Protein AF-0000000068095221 (afdb_homodimer)

Solvent-accessible surface area (backbone atoms only — not comparable to full-atom values): 28387 Å² total; per-residue (Å²): 130,80,81,60,52,72,66,49,48,50,52,53,52,51,55,49,46,54,56,37,58,71,46,54,45,82,41,64,38,90,81,76,69,40,84,38,57,33,41,47,62,68,57,45,51,50,51,51,53,52,50,51,50,49,34,32,58,28,54,30,75,84,24,63,68,32,45,56,62,68,56,53,76,89,40,68,88,48,44,69,33,51,30,41,51,45,49,46,45,9,36,51,50,14,50,56,68,30,39,85,73,44,37,27,25,45,58,49,34,36,45,45,40,48,51,49,48,50,51,43,42,52,52,26,38,41,56,26,51,53,36,46,44,57,35,68,92,72,40,87,48,67,77,76,83,49,46,58,45,51,47,36,50,50,52,22,58,45,50,45,79,39,92,58,73,32,70,43,66,87,56,76,63,54,91,76,47,66,72,82,79,27,40,29,30,60,92,76,17,32,31,38,43,75,42,49,54,46,93,91,37,29,48,68,56,46,51,53,54,48,51,52,49,51,60,64,43,66,74,34,89,62,35,67,30,41,36,39,38,33,45,23,75,80,51,56,47,83,54,52,67,59,54,38,49,52,55,41,62,67,36,85,80,64,36,52,46,68,45,75,26,45,101,128,76,76,74,42,76,61,53,56,50,53,52,53,52,54,50,48,53,56,37,58,69,47,55,44,83,42,66,38,89,82,76,68,39,81,38,55,32,39,47,53,28,56,45,37,13,50,52,44,32,50,51,50,49,37,29,74,52,55,32,77,84,26,65,67,34,48,56,61,67,56,53,76,91,40,69,88,48,45,69,33,50,32,40,64,70,48,45,46,54,50,52,50,50,51,55,67,35,44,73,67,33,45,51,42,54,42,38,49,46,44,47,47,49,51,50,48,52,52,44,41,51,52,28,39,40,58,26,51,53,37,46,44,58,34,67,92,73,40,88,48,67,79,77,84,49,44,59,45,49,48,36,52,50,52,21,58,45,49,44,81,40,92,57,73,34,70,43,66,85,57,74,62,56,91,77,47,67,72,80,77,28,40,29,29,60,92,76,15,32,31,39,42,76,43,47,55,46,94,91,36,28,48,66,56,47,50,54,53,49,51,52,51,50,61,63,43,65,75,35,92,63,38,67,31,39,36,39,37,34,44,23,75,83,49,57,46,83,54,54,66,61,54,39,51,54,56,44,64,67,37,85,81,65,39,55,46,69,47,77,27,46,102

Nearest PDB structures (foldseek):
  6ywy-assembly1_KK  TM=4.848E-01  e=7.942E-01  Neurospora crassa
  8cap-assembly2_B  TM=5.270E-01  e=2.098E+00  Cylindrospermum stagnale
  4s02-assembly1_A-2  TM=4.046E-01  e=1.489E+00  Pyrococcus abyssi GE5
  1sxj-assembly1_B  TM=5.729E-01  e=4.669E+00  Saccharomyces cerevisiae
  8cap-assembly2_B  TM=5.554E-01  e=8.442E-01  Cylindrospermum stagnale

Organism: Citrobacter rodentium (strain ICC168) (NCBI:txid637910)

InterPro domains:
  IPR040481 DpnII/MboI-like, REase domain [PF18742] (118-262)

Secondary structure (DSSP, 8-state):
-----HHHHHHHHHHHHHHHHTT-EEEE-TTT--EEEE--HHHHHHHHHHHHHHHHHHH-TTSHHHHHHH--GGGTTS-HHHHIIIIIHHHHHHHHHHHTTS-TTTTHHHHHHHHHHHHHHHHTHHHHHHHHHS-GGGPPPPP--SHHHHHHHHHHHHTTT-S-EEE------BTTB-----EEETTTTEEEEEEE-BTTB-HHHHHHHHHHHHHHHHT-TT-SEEEEEEE-TT---S-HHHHHHHHHHH-TT--EEEEEE--/-----HHHHHHHHHHHHHHHHTT-EEEE-TTT--EEEE--HHHHHHHHHHHHHHHHHHH-TTSHHHHHHH--GGGTTS-HHHHIIIIIHHHHHHHHHTTTTTHHHHHHHHHHHHHHHHHHHHHTHHHHHHHHHS-GGGPPPPP--SHHHHHHHHHHHHTTT-S-EEE------BTTB-----EEETTTTEEEEEEE-BTTB-HHHHHHHHHHHHHHHHT-TT-SEEEEEEE-TT---S-HHHHHHHHHHH-TT--EEEEEE--

Radius of gyration: 28.62 Å; Cα contacts (8 Å, |Δi|>4): 745; chains: 2; bounding box: 60×89×54 Å

pLDDT: mean 82.73, std 15.81, range [21.92, 97.5]

Sequence (526 aa):
MTKKTLAERFEVLEQEYNSVMSTKYMGTSAFSHRSQEYIDSAKGNNWIARAKKLLEDSYGKESDYYKDFNDTQRIAWSSNYQGLVRHYKPIFDAARDDLTYSGTASTIATKHAELDLIINILNKFPAFCRQLKQRYNDRTPLEINDEYDVQDLVHALLLLHFNDVRPEENSPSFAGSSSRQDFLLKKEKIVIEVKKTRRSLGANKIGEELLIDMARYRAHPDCETLVCFVYDPEGWVTNPKGVIDDLEGKDTEGKTRVVIAQFMTKKTLAERFEVLEQEYNSVMSTKYMGTSAFSHRSQEYIDSAKGNNWIARAKKLLEDSYGKESDYYKDFNDTQRIAWSSNYQGLVRHYKPIFDAARDDLTYSGTASTIATKHAELDLIINILNKFPAFCRQLKQRYNDRTPLEINDEYDVQDLVHALLLLHFNDVRPEENSPSFAGSSSRQDFLLKKEKIVIEVKKTRRSLGANKIGEELLIDMARYRAHPDCETLVCFVYDPEGWVTNPKGVIDDLEGKDTEGKTRVVIAQF

Foldseek 3Di:
DPPQPLLRLLVVLVVLVVVQVVQKDWDADPVPRDTDIATDPVSLVVSLVSLLVSCCLQANCPDPLNVQSPDCVVCPRPHSVCCCVPGNVVSSVVCSVCSVVTCNPCLVVVLVVVVVVLLVCLQCVVVVQVVQCDDPPRPHGDDDDFQVSVVVVSVVVVVVPAVDWDFDPQQDPDPNDRDDTWIARQVSLEIEATGEDDPVCALVNVLVVVLSVCVSCVPPPRHQAYEYHYEYQPCRHVCVVVSQCVNCVVVPSNRYGYYYHHD/DPPPDLQVLLVVLVVLLVVQVVQWDWDADPVPRDIDIATDPVSLVVSLVSLLVSCCVQANCPDPLNVQSPPCPVCPRPHSVCCCVPGNVVSSVVSNVCSVVSCVRVLVVVLVVVVVVLLVCLQCVVVVQVVQCDDPPRPHGDDDDFQVSVVVVSVVVVVVPAVDWDFDPQLDPDPNDRDDTWIARQVSLETEAEGEDDPVCALVNVLVVVLSVCVSCVPPPRHQAYEYHYEYQPCRHVCVVVSQCVNCVVVPSNRYGYYYHHD

Structure (mmCIF, N/CA/C/O backbone):
data_AF-0000000068095221-model_v1
#
loop_
_entity.id
_entity.type
_entity.pdbx_description
1 polymer 'Malate dehydrogenase'
#
loop_
_atom_site.group_PDB
_atom_site.id
_atom_site.type_symbol
_atom_site.label_atom_id
_atom_site.label_alt_id
_atom_site.label_comp_id
_atom_site.label_asym_id
_atom_site.label_entity_id
_atom_site.label_seq_id
_atom_site.pdbx_PDB_ins_code
_atom_site.Cartn_x
_atom_site.Cartn_y
_atom_site.Cartn_z
_atom_site.occupancy
_atom_site.B_iso_or_equiv
_atom_site.auth_seq_id
_atom_site.auth_comp_id
_atom_site.auth_asym_id
_atom_site.auth_atom_id
_atom_site.pdbx_PDB_model_num
ATOM 1 N N . MET A 1 1 ? 15.172 20.047 -12.789 1 23.34 1 MET A N 1
ATOM 2 C CA . MET A 1 1 ? 15.297 20.609 -11.445 1 23.34 1 MET A CA 1
ATOM 3 C C . MET A 1 1 ? 15.422 19.5 -10.406 1 23.34 1 MET A C 1
ATOM 5 O O . MET A 1 1 ? 14.664 18.531 -10.422 1 23.34 1 MET A O 1
ATOM 9 N N . THR A 1 2 ? 16.484 19.172 -9.859 1 27.73 2 THR A N 1
ATOM 10 C CA . THR A 1 2 ? 16.969 18.094 -8.992 1 27.73 2 THR A CA 1
ATOM 11 C C . THR A 1 2 ? 16.062 17.922 -7.781 1 27.73 2 THR A C 1
ATOM 13 O O . THR A 1 2 ? 15.797 18.891 -7.055 1 27.73 2 THR A O 1
ATOM 16 N N . LYS A 1 3 ? 15.141 17.031 -7.746 1 33.69 3 LYS A N 1
ATOM 17 C CA . LYS A 1 3 ? 13.953 17.031 -6.898 1 33.69 3 LYS A CA 1
ATOM 18 C C . LYS A 1 3 ? 14.328 17.203 -5.43 1 33.69 3 LYS A C 1
ATOM 20 O O . LYS A 1 3 ? 14.992 16.344 -4.848 1 33.69 3 LYS A O 1
ATOM 25 N N . LYS A 1 4 ? 14.625 18.281 -4.867 1 45.53 4 LYS A N 1
ATOM 26 C CA . LYS A 1 4 ? 14.836 18.609 -3.457 1 45.53 4 LYS A CA 1
ATOM 27 C C . LYS A 1 4 ? 13.812 17.906 -2.572 1 45.53 4 LYS A C 1
ATOM 29 O O . LYS A 1 4 ? 12.609 17.953 -2.85 1 45.53 4 LYS A O 1
ATOM 34 N N . THR A 1 5 ? 14.297 16.953 -1.632 1 62.59 5 THR A N 1
ATOM 35 C CA . THR A 1 5 ? 13.414 16.312 -0.67 1 62.59 5 THR A CA 1
ATOM 36 C C . THR A 1 5 ? 12.438 17.328 -0.068 1 62.59 5 THR A C 1
ATOM 38 O O . THR A 1 5 ? 12.688 18.531 -0.107 1 62.59 5 THR A O 1
ATOM 41 N N . LEU A 1 6 ? 11.156 16.953 -0.024 1 70.62 6 LEU A N 1
ATOM 42 C CA . LEU A 1 6 ? 10.172 17.797 0.637 1 70.62 6 LEU A CA 1
ATOM 43 C C . LEU A 1 6 ? 10.797 18.516 1.828 1 70.62 6 LEU A C 1
ATOM 45 O O . LEU A 1 6 ? 10.578 19.719 2.018 1 70.62 6 LEU A O 1
ATOM 49 N N . ALA A 1 7 ? 11.711 17.844 2.414 1 74.94 7 ALA A N 1
ATOM 50 C CA . ALA A 1 7 ? 12.367 18.438 3.584 1 74.94 7 ALA A CA 1
ATOM 51 C C . ALA A 1 7 ? 13.297 19.578 3.184 1 74.94 7 ALA A C 1
ATOM 53 O O . ALA A 1 7 ? 13.328 20.609 3.844 1 74.94 7 ALA A O 1
ATOM 54 N N . GLU A 1 8 ? 14.016 19.375 2.152 1 75.88 8 GLU A N 1
ATOM 55 C CA . GLU A 1 8 ? 14.93 20.406 1.66 1 75.88 8 GLU A CA 1
ATOM 56 C C . GLU A 1 8 ? 14.164 21.641 1.182 1 75.88 8 GLU A C 1
ATOM 58 O O . GLU A 1 8 ? 14.594 22.766 1.403 1 75.88 8 GLU A O 1
ATOM 63 N N . ARG A 1 9 ? 13.094 21.312 0.485 1 79.81 9 ARG A N 1
ATOM 64 C CA . ARG A 1 9 ? 12.281 22.406 -0.009 1 79.81 9 ARG A CA 1
ATOM 65 C C . ARG A 1 9 ? 11.719 23.234 1.145 1 79.81 9 ARG A C 1
ATOM 67 O O . ARG A 1 9 ? 11.656 24.469 1.061 1 79.81 9 ARG A O 1
ATOM 74 N N . PHE A 1 10 ? 11.352 22.641 2.23 1 87.94 10 PHE A N 1
ATOM 75 C CA . PHE A 1 10 ? 10.898 23.375 3.41 1 87.94 10 PHE A CA 1
ATOM 76 C C . PHE A 1 10 ? 12.016 24.234 3.98 1 87.94 10 PHE A C 1
ATOM 78 O O . PHE A 1 10 ? 11.789 25.375 4.402 1 87.94 10 PHE A O 1
ATOM 85 N N . GLU A 1 11 ? 13.219 23.719 3.977 1 84.75 11 GLU A N 1
ATOM 86 C CA . GLU A 1 11 ? 14.359 24.469 4.488 1 84.75 11 GLU A CA 1
ATOM 87 C C . GLU A 1 11 ? 14.648 25.703 3.621 1 84.75 11 GLU A C 1
ATOM 89 O O . GLU A 1 11 ? 14.93 26.781 4.141 1 84.75 11 GLU A O 1
ATOM 94 N N . VAL A 1 12 ? 14.633 25.5 2.352 1 84.19 12 VAL A N 1
ATOM 95 C CA . VAL A 1 12 ? 14.867 26.594 1.425 1 84.19 12 VAL A CA 1
ATOM 96 C C . VAL A 1 12 ? 13.828 27.688 1.646 1 84.19 12 VAL A C 1
ATOM 98 O O . VAL A 1 12 ? 14.164 28.875 1.72 1 84.19 12 VAL A O 1
ATOM 101 N N . LEU A 1 13 ? 12.539 27.328 1.753 1 90.62 13 LEU A N 1
ATOM 102 C CA . LEU A 1 13 ? 11.477 28.297 1.923 1 90.62 13 LEU A CA 1
ATOM 103 C C . LEU A 1 13 ? 11.57 28.984 3.287 1 90.62 13 LEU A C 1
ATOM 105 O O . LEU A 1 13 ? 11.18 30.141 3.439 1 90.62 13 LEU A O 1
ATOM 109 N N . GLU A 1 14 ? 12.172 28.312 4.234 1 91.94 14 GLU A N 1
ATOM 110 C CA . GLU A 1 14 ? 12.438 28.953 5.52 1 91.94 14 GLU A CA 1
ATOM 111 C C . GLU A 1 14 ? 13.461 30.078 5.379 1 91.94 14 GLU A C 1
ATOM 113 O O . GLU A 1 14 ? 13.281 31.156 5.934 1 91.94 14 GLU A O 1
ATOM 118 N N . GLN A 1 15 ? 14.461 29.797 4.68 1 89.19 15 GLN A N 1
ATOM 119 C CA . GLN A 1 15 ? 15.477 30.812 4.434 1 89.19 15 GLN A CA 1
ATOM 120 C C . GLN A 1 15 ? 14.898 31.984 3.645 1 89.19 15 GLN A C 1
ATOM 122 O O . GLN A 1 15 ? 15.188 33.156 3.947 1 89.19 15 GLN A O 1
ATOM 127 N N . GLU A 1 16 ? 14.125 31.688 2.715 1 88.81 16 GLU A N 1
ATOM 128 C CA . GLU A 1 16 ? 13.5 32.719 1.896 1 88.81 16 GLU A CA 1
ATOM 129 C C . GLU A 1 16 ? 12.523 33.562 2.715 1 88.81 16 GLU A C 1
ATOM 131 O O . GLU A 1 16 ? 12.375 34.75 2.477 1 88.81 16 GLU A O 1
ATOM 136 N N . TYR A 1 17 ? 11.852 32.875 3.611 1 93.25 17 TYR A N 1
ATOM 137 C CA . TYR A 1 17 ? 10.977 33.625 4.516 1 93.25 17 TYR A CA 1
ATOM 138 C C . TYR A 1 17 ? 11.75 34.688 5.262 1 93.25 17 TYR A C 1
ATOM 140 O O . TYR A 1 17 ? 11.289 35.844 5.367 1 93.25 17 TYR A O 1
ATOM 148 N N . ASN A 1 18 ? 12.906 34.375 5.785 1 92.19 18 ASN A N 1
ATOM 149 C CA . ASN A 1 18 ? 13.75 35.344 6.48 1 92.19 18 ASN A CA 1
ATOM 150 C C . ASN A 1 18 ? 14.148 36.5 5.57 1 92.19 18 ASN A C 1
ATOM 152 O O . ASN A 1 18 ? 14.203 37.625 6.008 1 92.19 18 ASN A O 1
ATOM 156 N N . SER A 1 19 ? 14.398 36.188 4.371 1 87.81 19 SER A N 1
ATOM 157 C CA . SER A 1 19 ? 14.719 37.219 3.395 1 87.81 19 SER A CA 1
ATOM 158 C C . SER A 1 19 ? 13.539 38.156 3.174 1 87.81 19 SER A C 1
ATOM 160 O O . SER A 1 19 ? 13.711 39.375 3.066 1 87.81 19 SER A O 1
ATOM 162 N N . VAL A 1 20 ? 12.32 37.594 3.105 1 91.38 20 VAL A N 1
ATOM 163 C CA . VAL A 1 20 ? 11.117 38.406 2.951 1 91.38 20 VAL A CA 1
ATOM 164 C C . VAL A 1 20 ? 10.93 39.312 4.172 1 91.38 20 VAL A C 1
ATOM 166 O O . VAL A 1 20 ? 10.609 40.469 4.039 1 91.38 20 VAL A O 1
ATOM 169 N N . MET A 1 21 ? 11.234 38.75 5.352 1 93.38 21 MET A N 1
ATOM 170 C CA . MET A 1 21 ? 11.039 39.5 6.602 1 93.38 21 MET A CA 1
ATOM 171 C C . MET A 1 21 ? 12.031 40.656 6.715 1 93.38 21 MET A C 1
ATOM 173 O O . MET A 1 21 ? 11.734 41.656 7.348 1 93.38 21 MET A O 1
ATOM 177 N N . SER A 1 22 ? 13.094 40.531 6.086 1 92.5 22 SER A N 1
ATOM 178 C CA . SER A 1 22 ? 14.109 41.594 6.121 1 92.5 22 SER A CA 1
ATOM 179 C C . SER A 1 22 ? 13.68 42.812 5.309 1 92.5 22 SER A C 1
ATOM 181 O O . SER A 1 22 ? 14.281 43.875 5.422 1 92.5 22 SER A O 1
ATOM 183 N N . THR A 1 23 ? 12.594 42.688 4.562 1 89 23 THR A N 1
ATOM 184 C CA . THR A 1 23 ? 12.109 43.781 3.752 1 89 23 THR A C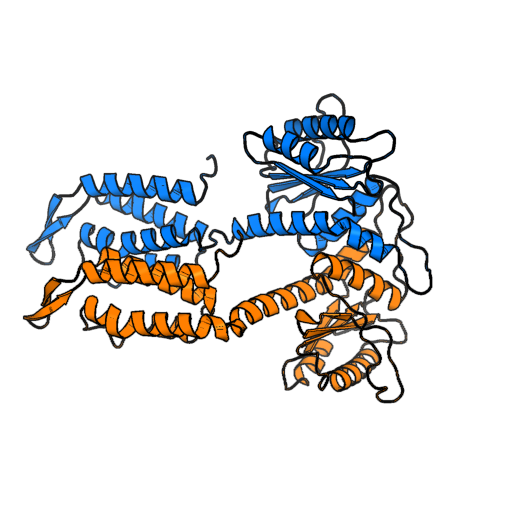A 1
ATOM 185 C C . THR A 1 23 ? 11.055 44.594 4.508 1 89 23 THR A C 1
ATOM 187 O O . THR A 1 23 ? 10.406 45.469 3.936 1 89 23 THR A O 1
ATOM 190 N N . LYS A 1 24 ? 10.82 44.312 5.742 1 92.69 24 LYS A N 1
ATOM 191 C CA . LYS A 1 24 ? 9.773 44.938 6.562 1 92.69 24 LYS A CA 1
ATOM 192 C C . LYS A 1 24 ? 9.922 46.438 6.609 1 92.69 24 LYS A C 1
ATOM 194 O O . LYS A 1 24 ? 11.039 46.969 6.727 1 92.69 24 LYS A O 1
ATOM 199 N N . TYR A 1 25 ? 8.797 47.219 6.422 1 90.75 25 TYR A N 1
ATOM 200 C CA . TYR A 1 25 ? 8.781 48.688 6.551 1 90.75 25 TYR A CA 1
ATOM 201 C C . TYR A 1 25 ? 7.449 49.156 7.117 1 90.75 25 TYR A C 1
ATOM 203 O O . TYR A 1 25 ? 6.453 48.438 7.094 1 90.75 25 TYR A O 1
ATOM 211 N N . MET A 1 26 ? 7.398 50.344 7.758 1 92.31 26 MET A N 1
ATOM 212 C CA . MET A 1 26 ? 6.18 50.938 8.281 1 92.31 26 MET A CA 1
ATOM 213 C C . MET A 1 26 ? 5.461 51.75 7.195 1 92.31 26 MET A C 1
ATOM 215 O O . MET A 1 26 ? 6.094 52.5 6.449 1 92.31 26 MET A O 1
ATOM 219 N N . GLY A 1 27 ? 4.242 51.375 6.918 1 82.31 27 GLY A N 1
ATOM 220 C CA . GLY A 1 27 ? 3.402 52.125 6.004 1 82.31 27 GLY A CA 1
ATOM 221 C C . GLY A 1 27 ? 2.059 52.5 6.602 1 82.31 27 GLY A C 1
ATOM 222 O O . GLY A 1 27 ? 1.742 52.094 7.727 1 82.31 27 GLY A O 1
ATOM 223 N N . THR A 1 28 ? 1.298 53.406 5.98 1 81.94 28 THR A N 1
ATOM 224 C CA . THR A 1 28 ? -0.027 53.844 6.414 1 81.94 28 THR A CA 1
ATOM 225 C C . THR A 1 28 ? -1.115 53.125 5.645 1 81.94 28 THR A C 1
ATOM 227 O O . THR A 1 28 ? -1.07 53.031 4.414 1 81.94 28 THR A O 1
ATOM 230 N N . SER A 1 29 ? -1.894 52.438 6.355 1 75.69 29 SER A N 1
ATOM 231 C CA . SER A 1 29 ? -3.023 51.75 5.746 1 75.69 29 SER A CA 1
ATOM 232 C C . SER A 1 29 ? -3.93 52.719 4.992 1 75.69 29 SER A C 1
ATOM 234 O O . SER A 1 29 ? -4.254 53.781 5.496 1 75.69 29 SER A O 1
ATOM 236 N N . ALA A 1 30 ? -4.23 52.375 3.73 1 64.81 30 ALA A N 1
ATOM 237 C CA . ALA A 1 30 ? -5.102 53.25 2.945 1 64.81 30 ALA A CA 1
ATOM 238 C C . ALA A 1 30 ? -6.516 53.281 3.518 1 64.81 30 ALA A C 1
ATOM 240 O O . ALA A 1 30 ? -7.242 54.25 3.365 1 64.81 30 ALA A O 1
ATOM 241 N N . PHE A 1 31 ? -6.691 52.219 4.203 1 66 31 PHE A N 1
ATOM 242 C CA . PHE A 1 31 ? -8.062 52.062 4.688 1 66 31 PHE A CA 1
ATOM 243 C C . PHE A 1 31 ? -8.203 52.656 6.094 1 66 31 PHE A C 1
ATOM 245 O O . PHE A 1 31 ? -9.117 53.438 6.363 1 66 31 PHE A O 1
ATOM 252 N N . SER A 1 32 ? -7.312 52.344 6.961 1 68.44 32 SER A N 1
ATOM 253 C CA . SER A 1 32 ? -7.465 52.719 8.359 1 68.44 32 SER A CA 1
ATOM 254 C C . SER A 1 32 ? -6.633 53.969 8.695 1 68.44 32 SER A C 1
ATOM 256 O O . SER A 1 32 ? -6.797 54.562 9.758 1 68.44 32 SER A O 1
ATOM 258 N N . HIS A 1 33 ? -5.785 54.406 7.914 1 78.12 33 HIS A N 1
ATOM 259 C CA . HIS A 1 33 ? -4.875 55.531 8.117 1 78.12 33 HIS A CA 1
ATOM 260 C C . HIS A 1 33 ? -3.984 55.312 9.336 1 78.12 33 HIS A C 1
ATOM 262 O O . HIS A 1 33 ? -3.496 56.281 9.938 1 78.12 33 HIS A O 1
ATOM 268 N N . ARG A 1 34 ? -3.916 54.094 9.617 1 81.25 34 ARG A N 1
ATOM 269 C CA . ARG A 1 34 ? -3.037 53.719 10.727 1 81.25 34 ARG A CA 1
ATOM 270 C C . ARG A 1 34 ? -1.715 53.156 10.219 1 81.25 34 ARG A C 1
ATOM 272 O O . ARG A 1 34 ? -1.651 52.625 9.117 1 81.25 34 ARG A O 1
ATOM 279 N N . SER A 1 35 ? -0.667 53.5 11 1 87.69 35 SER A N 1
ATOM 280 C CA . SER A 1 35 ? 0.651 52.938 10.695 1 87.69 35 SER A CA 1
ATOM 281 C C . SER A 1 35 ? 0.697 51.438 10.938 1 87.69 35 SER A C 1
ATOM 283 O O . SER A 1 35 ? 0.295 50.969 12 1 87.69 35 SER A O 1
ATOM 285 N N . GLN A 1 36 ? 1.017 50.781 9.766 1 86.38 36 GLN A N 1
ATOM 286 C CA . GLN A 1 36 ? 1.122 49.312 9.883 1 86.38 36 GLN A CA 1
ATOM 287 C C . GLN A 1 36 ? 2.404 48.812 9.227 1 86.38 36 GLN A C 1
ATOM 289 O O . GLN A 1 36 ? 3.057 49.531 8.477 1 86.38 36 GLN A O 1
ATOM 294 N N . GLU A 1 37 ? 2.779 47.594 9.594 1 91.88 37 GLU A N 1
ATOM 295 C CA . GLU A 1 37 ? 3.961 46.969 9.023 1 91.88 37 GLU A CA 1
ATOM 296 C C . GLU A 1 37 ? 3.631 46.281 7.703 1 91.88 37 GLU A C 1
ATOM 298 O O . GLU A 1 37 ? 2.57 45.656 7.566 1 91.88 37 GLU A O 1
ATOM 303 N N . TYR A 1 38 ? 4.477 46.531 6.75 1 90.31 38 TYR A N 1
ATOM 304 C CA . TYR A 1 38 ? 4.355 45.906 5.438 1 90.31 38 TYR A CA 1
ATOM 305 C C . TYR A 1 38 ? 5.645 45.188 5.051 1 90.31 38 TYR A C 1
ATOM 307 O O . TYR A 1 38 ? 6.68 45.375 5.691 1 90.31 38 TYR A O 1
ATOM 315 N N . ILE A 1 39 ? 5.578 44.281 4.121 1 92.75 39 ILE A N 1
ATOM 316 C CA . ILE A 1 39 ? 6.723 43.625 3.492 1 92.75 39 ILE A CA 1
ATOM 317 C C . ILE A 1 39 ? 6.672 43.844 1.979 1 92.75 39 ILE A C 1
ATOM 319 O O . ILE A 1 39 ? 5.676 44.344 1.451 1 92.75 39 ILE A O 1
ATOM 323 N N . ASP A 1 40 ? 7.832 43.594 1.284 1 86.94 40 ASP A N 1
ATOM 324 C CA . ASP A 1 40 ? 7.836 43.594 -0.175 1 86.94 40 ASP A CA 1
ATOM 325 C C . ASP A 1 40 ? 6.77 42.688 -0.738 1 86.94 40 ASP A C 1
ATOM 327 O O . ASP A 1 40 ? 6.836 41.469 -0.543 1 86.94 40 ASP A O 1
ATOM 331 N N . SER A 1 41 ? 5.812 43.312 -1.409 1 84.5 41 SER A N 1
ATOM 332 C CA . SER A 1 41 ? 4.652 42.562 -1.866 1 84.5 41 SER A CA 1
ATOM 333 C C . SER A 1 41 ? 5.051 41.469 -2.85 1 84.5 41 SER A C 1
ATOM 335 O O . SER A 1 41 ? 4.523 40.344 -2.799 1 84.5 41 SER A O 1
ATOM 337 N N . ALA A 1 42 ? 5.957 41.75 -3.713 1 79.62 42 ALA A N 1
ATOM 338 C CA . ALA A 1 42 ? 6.379 40.75 -4.719 1 79.62 42 ALA A CA 1
ATOM 339 C C . ALA A 1 42 ? 7.07 39.562 -4.066 1 79.62 42 ALA A C 1
ATOM 341 O O . ALA A 1 42 ? 6.762 38.406 -4.387 1 79.62 42 ALA A O 1
ATOM 342 N N . LYS A 1 43 ? 7.98 39.875 -3.213 1 84.44 43 LYS A N 1
ATOM 343 C CA . LYS A 1 43 ? 8.719 38.812 -2.531 1 84.44 43 LYS A CA 1
ATOM 344 C C . LYS A 1 43 ? 7.789 37.969 -1.655 1 84.44 43 LYS A C 1
ATOM 346 O O . LYS A 1 43 ? 7.902 36.75 -1.621 1 84.44 43 LYS A O 1
ATOM 351 N N . GLY A 1 44 ? 6.891 38.656 -0.942 1 90.06 44 GLY A N 1
ATOM 352 C CA . GLY A 1 44 ? 5.922 37.969 -0.116 1 90.06 44 GLY A CA 1
ATOM 353 C C . GLY A 1 44 ? 5.02 37.031 -0.912 1 90.06 44 GLY A C 1
ATOM 354 O O . GLY A 1 44 ? 4.836 35.875 -0.548 1 90.06 44 GLY A O 1
ATOM 355 N N . ASN A 1 45 ? 4.508 37.594 -1.993 1 82.81 45 ASN A N 1
ATOM 356 C CA . ASN A 1 45 ? 3.615 36.812 -2.836 1 82.81 45 ASN A CA 1
ATOM 357 C C . ASN A 1 45 ? 4.336 35.625 -3.455 1 82.81 45 ASN A C 1
ATOM 359 O O . ASN A 1 45 ? 3.75 34.531 -3.602 1 82.81 45 ASN A O 1
ATOM 363 N N . ASN A 1 46 ? 5.574 35.812 -3.85 1 81.44 46 ASN A N 1
ATOM 364 C CA . ASN A 1 46 ? 6.371 34.719 -4.359 1 81.44 46 ASN A CA 1
ATOM 365 C C . ASN A 1 46 ? 6.512 33.594 -3.322 1 81.44 46 ASN A C 1
ATOM 367 O O . ASN A 1 46 ? 6.332 32.438 -3.641 1 81.44 46 ASN A O 1
ATOM 371 N N . TRP A 1 47 ? 6.832 33.938 -2.152 1 89.94 47 TRP A N 1
ATOM 372 C CA . TRP A 1 47 ? 6.98 32.969 -1.074 1 89.94 47 TRP A CA 1
ATOM 373 C C . TRP A 1 47 ? 5.68 32.219 -0.848 1 89.94 47 TRP A C 1
ATOM 375 O O . TRP A 1 47 ? 5.688 30.984 -0.715 1 89.94 47 TRP A O 1
ATOM 385 N N . ILE A 1 48 ? 4.555 32.969 -0.838 1 89.62 48 ILE A N 1
ATOM 386 C CA . ILE A 1 48 ? 3.248 32.344 -0.589 1 89.62 48 ILE A CA 1
ATOM 387 C C . ILE A 1 48 ? 2.926 31.344 -1.687 1 89.62 48 ILE A C 1
ATOM 389 O O . ILE A 1 48 ? 2.457 30.234 -1.403 1 89.62 48 ILE A O 1
ATOM 393 N N . ALA A 1 49 ? 3.195 31.578 -2.896 1 79.88 49 ALA A N 1
ATOM 394 C CA . ALA A 1 49 ? 2.938 30.688 -4.027 1 79.88 49 ALA A CA 1
ATOM 395 C C . ALA A 1 49 ? 3.758 29.406 -3.912 1 79.88 49 ALA A C 1
ATOM 397 O O . ALA A 1 49 ? 3.242 28.312 -4.141 1 79.88 49 ALA A O 1
ATOM 398 N N . ARG A 1 50 ? 4.969 29.562 -3.596 1 81.94 50 ARG A N 1
ATOM 399 C CA . ARG A 1 50 ? 5.863 28.422 -3.502 1 81.94 50 ARG A CA 1
ATOM 400 C C . ARG A 1 50 ? 5.516 27.547 -2.295 1 81.94 50 ARG A C 1
ATOM 402 O O . ARG A 1 50 ? 5.566 26.312 -2.371 1 81.94 50 ARG A O 1
ATOM 409 N N . ALA A 1 51 ? 5.195 28.219 -1.191 1 89.12 51 ALA A N 1
ATOM 410 C CA . ALA A 1 51 ? 4.758 27.484 -0.014 1 89.12 51 ALA A CA 1
ATOM 411 C C . ALA A 1 51 ? 3.482 26.688 -0.305 1 89.12 51 ALA A C 1
ATOM 413 O O . ALA A 1 51 ? 3.354 25.531 0.099 1 89.12 51 ALA A O 1
ATOM 414 N N . LYS A 1 52 ? 2.617 27.328 -1.029 1 83.94 52 LYS A N 1
ATOM 415 C CA . LYS A 1 52 ? 1.377 26.672 -1.426 1 83.94 52 LYS A CA 1
ATOM 416 C C . LYS A 1 52 ? 1.659 25.422 -2.248 1 83.94 52 LYS A C 1
ATOM 418 O O . LYS A 1 52 ? 1.098 24.359 -1.978 1 83.94 52 LYS A O 1
ATOM 423 N N . LYS A 1 53 ? 2.529 25.5 -3.168 1 76.19 53 LYS A N 1
ATOM 424 C CA . LYS A 1 53 ? 2.91 24.375 -3.998 1 76.19 53 LYS A CA 1
ATOM 425 C C . LYS A 1 53 ? 3.559 23.266 -3.16 1 76.19 53 LYS A C 1
ATOM 427 O O . LYS A 1 53 ? 3.309 22.078 -3.383 1 76.19 53 LYS A O 1
ATOM 432 N N . LEU A 1 54 ? 4.398 23.703 -2.281 1 79.81 54 LEU A N 1
ATOM 433 C CA . LEU A 1 54 ? 5.066 22.734 -1.423 1 79.81 54 LEU A CA 1
ATOM 434 C C . LEU A 1 54 ? 4.059 21.984 -0.563 1 79.81 54 LEU A C 1
ATOM 436 O O . LEU A 1 54 ? 4.168 20.766 -0.391 1 79.81 54 LEU A O 1
ATOM 440 N N . LEU A 1 55 ? 3.062 22.656 -0.017 1 82.06 55 LEU A N 1
ATOM 441 C CA . LEU A 1 55 ? 2.016 22.016 0.765 1 82.06 55 LEU A CA 1
ATOM 442 C C . LEU A 1 55 ? 1.218 21.047 -0.096 1 82.06 55 LEU A C 1
ATOM 444 O O . LEU A 1 55 ? 0.879 19.938 0.351 1 82.06 55 LEU A O 1
ATOM 448 N N . GLU A 1 56 ? 0.937 21.438 -1.292 1 75.25 56 GLU A N 1
ATOM 449 C CA . GLU A 1 56 ? 0.254 20.547 -2.227 1 75.25 56 GLU A CA 1
ATOM 450 C C . GLU A 1 56 ? 1.064 19.281 -2.475 1 75.25 56 GLU A C 1
ATOM 452 O O . GLU A 1 56 ? 0.524 18.172 -2.424 1 75.25 56 GLU A O 1
ATOM 457 N N . ASP A 1 57 ? 2.299 19.5 -2.678 1 68.19 57 ASP A N 1
ATOM 458 C CA . ASP A 1 57 ? 3.18 18.375 -2.977 1 68.19 57 ASP A CA 1
ATOM 459 C C . ASP A 1 57 ? 3.338 17.469 -1.761 1 68.19 57 ASP A C 1
ATOM 461 O O . ASP A 1 57 ? 3.531 16.266 -1.904 1 68.19 57 ASP A O 1
ATOM 465 N N . SER A 1 58 ? 3.297 18.141 -0.644 1 70.75 58 SER A N 1
ATOM 466 C CA . SER A 1 58 ? 3.568 17.391 0.585 1 70.75 58 SER A CA 1
ATOM 467 C C . SER A 1 58 ? 2.324 16.656 1.077 1 70.75 58 SER A C 1
ATOM 469 O O . SER A 1 58 ? 2.418 15.539 1.575 1 70.75 58 SER A O 1
ATOM 471 N N . TYR A 1 59 ? 1.178 17.312 0.975 1 71.88 59 TYR A N 1
ATOM 472 C CA . TYR A 1 59 ? 0.011 16.812 1.694 1 71.88 59 TYR A CA 1
ATOM 473 C C . TYR A 1 59 ? -1.187 16.672 0.762 1 71.88 59 TYR A C 1
ATOM 475 O O . TYR A 1 59 ? -2.199 16.078 1.127 1 71.88 59 TYR A O 1
ATOM 483 N N . GLY A 1 60 ? -1.088 17.125 -0.527 1 69.06 60 GLY A N 1
ATOM 484 C CA . GLY A 1 60 ? -2.195 17.062 -1.469 1 69.06 60 GLY A CA 1
ATOM 485 C C . GLY A 1 60 ? -3.176 18.203 -1.313 1 69.06 60 GLY A C 1
ATOM 486 O O . GLY A 1 60 ? -3.209 18.859 -0.273 1 69.06 60 GLY A O 1
ATOM 487 N N . LYS A 1 61 ? -4.02 18.453 -2.359 1 71.5 61 LYS A N 1
ATOM 488 C CA . LYS A 1 61 ? -4.941 19.578 -2.42 1 71.5 61 LYS A CA 1
ATOM 489 C C . LYS A 1 61 ? -6.109 19.391 -1.455 1 71.5 61 LYS A C 1
ATOM 491 O O . LYS A 1 61 ? -6.785 20.359 -1.093 1 71.5 61 LYS A O 1
ATOM 496 N N . GLU A 1 62 ? -6.289 18.156 -1.035 1 71.19 62 GLU A N 1
ATOM 497 C CA . GLU A 1 62 ? -7.426 17.875 -0.162 1 71.19 62 GLU A CA 1
ATOM 498 C C . GLU A 1 62 ? -7.023 17.953 1.308 1 71.19 62 GLU A C 1
ATOM 500 O O . GLU A 1 62 ? -7.863 17.797 2.195 1 71.19 62 GLU A O 1
ATOM 505 N N . SER A 1 63 ? -5.738 18.172 1.511 1 72.38 63 SER A N 1
ATOM 506 C CA . SER A 1 63 ? -5.246 18.25 2.883 1 72.38 63 SER A CA 1
ATOM 507 C C . SER A 1 63 ? -5.727 19.516 3.582 1 72.38 63 SER A C 1
ATOM 509 O O . SER A 1 63 ? -5.949 20.531 2.934 1 72.38 63 SER A O 1
ATOM 511 N N . ASP A 1 64 ? -5.895 19.438 4.84 1 79 64 ASP A N 1
ATOM 512 C CA . ASP A 1 64 ? -6.258 20.609 5.621 1 79 64 ASP A CA 1
ATOM 513 C C . ASP A 1 64 ? -5.16 21.672 5.562 1 79 64 ASP A C 1
ATOM 515 O O . ASP A 1 64 ? -5.445 22.875 5.535 1 79 64 ASP A O 1
ATOM 519 N N . TYR A 1 65 ? -3.893 21.266 5.594 1 84.12 65 TYR A N 1
ATOM 520 C CA . TYR A 1 65 ? -2.801 22.219 5.484 1 84.12 65 TYR A CA 1
ATOM 521 C C . TYR A 1 65 ? -2.949 23.078 4.234 1 84.12 65 TYR A C 1
ATOM 523 O O . TYR A 1 65 ? -2.789 24.297 4.289 1 84.12 65 TYR A O 1
ATOM 531 N N . TYR A 1 66 ? -3.279 22.344 3.1 1 83.31 66 TYR A N 1
ATOM 532 C CA . TYR A 1 66 ? -3.434 23.062 1.834 1 83.31 66 TYR A CA 1
ATOM 533 C C . TYR A 1 66 ? -4.652 23.969 1.867 1 83.31 66 TYR A C 1
ATOM 535 O O . TYR A 1 66 ? -4.566 25.141 1.505 1 83.31 66 TYR A O 1
ATOM 543 N N . LYS A 1 67 ? -5.762 23.453 2.332 1 85.44 67 LYS A N 1
ATOM 544 C CA . LYS A 1 67 ? -7.008 24.203 2.342 1 85.44 67 LYS A CA 1
ATOM 545 C C . LYS A 1 67 ? -6.922 25.391 3.291 1 85.44 67 LYS A C 1
ATOM 547 O O . LYS A 1 67 ? -7.348 26.5 2.949 1 85.44 67 LYS A O 1
ATOM 552 N N . ASP A 1 68 ? -6.391 25.188 4.504 1 87.88 68 ASP A N 1
ATOM 553 C CA . ASP A 1 68 ? -6.246 26.266 5.469 1 87.88 68 ASP A CA 1
ATOM 554 C C . ASP A 1 68 ? -5.309 27.344 4.941 1 87.88 68 ASP A C 1
ATOM 556 O O . ASP A 1 68 ? -5.543 28.547 5.16 1 87.88 68 ASP A O 1
ATOM 560 N N . PHE A 1 69 ? -4.258 26.969 4.289 1 88.38 69 PHE A N 1
ATOM 561 C CA . PHE A 1 69 ? -3.299 27.906 3.713 1 88.38 69 PHE A CA 1
ATOM 562 C C . PHE A 1 69 ? -3.979 28.828 2.701 1 88.38 69 PHE A C 1
ATOM 564 O O . PHE A 1 69 ? -3.668 30.016 2.627 1 88.38 69 PHE A O 1
ATOM 571 N N . ASN A 1 70 ? -4.973 28.297 1.995 1 87.5 70 ASN A N 1
ATOM 572 C CA . ASN A 1 70 ? -5.637 29.031 0.925 1 87.5 70 ASN A CA 1
ATOM 573 C C . ASN A 1 70 ? -6.836 29.828 1.446 1 87.5 70 ASN A C 1
ATOM 575 O O . ASN A 1 70 ? -7.402 30.656 0.728 1 87.5 70 ASN A O 1
ATOM 579 N N . ASP A 1 71 ? -7.191 29.531 2.668 1 86.38 71 ASP A N 1
ATOM 580 C CA . ASP A 1 71 ? -8.297 30.266 3.27 1 86.38 71 ASP A CA 1
ATOM 581 C C . ASP A 1 71 ? -7.824 31.625 3.797 1 86.38 71 ASP A C 1
ATOM 583 O O . ASP A 1 71 ? -7.266 31.703 4.895 1 86.38 71 ASP A O 1
ATOM 587 N N . THR A 1 72 ? -8.172 32.719 3.096 1 81.62 72 THR A N 1
ATOM 588 C CA . THR A 1 72 ? -7.637 34.031 3.443 1 81.62 72 THR A CA 1
ATOM 589 C C . THR A 1 72 ? -8.719 34.906 4.035 1 81.62 72 THR A C 1
ATOM 591 O O . THR A 1 72 ? -8.555 36.125 4.109 1 81.62 72 THR A O 1
ATOM 594 N N . GLN A 1 73 ? -9.867 34.344 4.461 1 78 73 GLN A N 1
ATOM 595 C CA . GLN A 1 73 ? -10.977 35.125 4.969 1 78 73 GLN A CA 1
ATOM 596 C C . GLN A 1 73 ? -10.57 35.906 6.227 1 78 73 GLN A C 1
ATOM 598 O O . GLN A 1 73 ? -10.922 37.062 6.391 1 78 73 GLN A O 1
ATOM 603 N N . ARG A 1 74 ? -9.789 35.375 7.031 1 75.19 74 ARG A N 1
ATOM 604 C CA . ARG A 1 74 ? -9.477 35.969 8.336 1 75.19 74 ARG A CA 1
ATOM 605 C C . ARG A 1 74 ? -8.391 37.031 8.211 1 75.19 74 ARG A C 1
ATOM 607 O O . ARG A 1 74 ? -8.094 37.719 9.18 1 75.19 74 ARG A O 1
ATOM 614 N N . ILE A 1 75 ? -7.797 37.062 7.051 1 79.19 75 ILE A N 1
ATOM 615 C CA . ILE A 1 75 ? -6.723 38.031 6.906 1 79.19 75 ILE A CA 1
ATOM 616 C C . ILE A 1 75 ? -7.082 39.031 5.816 1 79.19 75 ILE A C 1
ATOM 618 O O . ILE A 1 75 ? -6.207 39.75 5.297 1 79.19 75 ILE A O 1
ATOM 622 N N . ALA A 1 76 ? -8.32 39.156 5.539 1 79.44 76 ALA A N 1
ATOM 623 C CA . ALA A 1 76 ? -8.781 40 4.438 1 79.44 76 ALA A CA 1
ATOM 624 C C . ALA A 1 76 ? -8.453 41.469 4.703 1 79.44 76 ALA A C 1
ATOM 626 O O . ALA A 1 76 ? -8.156 42.219 3.771 1 79.44 76 ALA A O 1
ATOM 627 N N . TRP A 1 77 ? -8.414 41.906 5.957 1 79.06 77 TRP A N 1
ATOM 628 C CA . TRP A 1 77 ? -8.211 43.344 6.262 1 79.06 77 TRP A CA 1
ATOM 629 C C . TRP A 1 77 ? -6.848 43.562 6.91 1 79.06 77 TRP A C 1
ATOM 631 O O . TRP A 1 77 ? -6.547 44.656 7.367 1 79.06 77 TRP A O 1
ATOM 641 N N . SER A 1 78 ? -6.055 42.531 6.852 1 84.62 78 SER A N 1
ATOM 642 C CA . SER A 1 78 ? -4.73 42.656 7.457 1 84.62 78 SER A CA 1
ATOM 643 C C . SER A 1 78 ? -3.697 43.125 6.445 1 84.62 78 SER A C 1
ATOM 645 O O . SER A 1 78 ? -3.912 43.031 5.234 1 84.62 78 SER A O 1
ATOM 647 N N . SER A 1 79 ? -2.629 43.812 6.969 1 87.69 79 SER A N 1
ATOM 648 C CA . SER A 1 79 ? -1.484 44.094 6.109 1 87.69 79 SER A CA 1
ATOM 649 C C . SER A 1 79 ? -0.841 42.812 5.602 1 87.69 79 SER A C 1
ATOM 651 O O . SER A 1 79 ? -1.072 41.75 6.16 1 87.69 79 SER A O 1
ATOM 653 N N . ASN A 1 80 ? -0.091 42.969 4.453 1 87.56 80 ASN A N 1
ATOM 654 C CA . ASN A 1 80 ? 0.56 41.75 3.916 1 87.56 80 ASN A CA 1
ATOM 655 C C . ASN A 1 80 ? 1.551 41.156 4.914 1 87.56 80 ASN A C 1
ATOM 657 O O . ASN A 1 80 ? 1.778 39.969 4.922 1 87.56 80 ASN A O 1
ATOM 661 N N . TYR A 1 81 ? 2.125 42 5.711 1 92.31 81 TYR A N 1
ATOM 662 C CA . TYR A 1 81 ? 3.012 41.531 6.77 1 92.31 81 TYR A CA 1
ATOM 663 C C . TYR A 1 81 ? 2.246 40.719 7.789 1 92.31 81 TYR A C 1
ATOM 665 O O . TYR A 1 81 ? 2.656 39.594 8.117 1 92.31 81 TYR A O 1
ATOM 673 N N . GLN A 1 82 ? 1.177 41.25 8.281 1 89.62 82 GLN A N 1
ATOM 674 C CA . GLN A 1 82 ? 0.396 40.531 9.297 1 89.62 82 GLN A CA 1
ATOM 675 C C . GLN A 1 82 ? -0.162 39.219 8.758 1 89.62 82 GLN A C 1
ATOM 677 O O . GLN A 1 82 ? -0.201 38.219 9.477 1 89.62 82 GLN A O 1
ATOM 682 N N . GLY A 1 83 ? -0.628 39.25 7.504 1 88.06 83 GLY A N 1
ATOM 683 C CA . GLY A 1 83 ? -1.086 38 6.879 1 88.06 83 GLY A CA 1
ATOM 684 C C . GLY A 1 83 ? -0.016 36.938 6.824 1 88.06 83 GLY A C 1
ATOM 685 O O . GLY A 1 83 ? -0.286 35.75 7.113 1 88.06 83 GLY A O 1
ATOM 686 N N . LEU A 1 84 ? 1.163 37.344 6.438 1 89.75 84 LEU A N 1
ATOM 687 C CA . LEU A 1 84 ? 2.271 36.406 6.324 1 89.75 84 LEU A CA 1
ATOM 688 C C . LEU A 1 84 ? 2.611 35.781 7.68 1 89.75 84 LEU A C 1
ATOM 690 O O . LEU A 1 84 ? 2.754 34.562 7.797 1 89.75 84 LEU A O 1
ATOM 694 N N . VAL A 1 85 ? 2.684 36.594 8.711 1 91.75 85 VAL A N 1
ATOM 695 C CA . VAL A 1 85 ? 3.205 36.188 10.008 1 91.75 85 VAL A CA 1
ATOM 696 C C . VAL A 1 85 ? 2.129 35.438 10.789 1 91.75 85 VAL A C 1
ATOM 698 O O . VAL A 1 85 ? 2.428 34.469 11.516 1 91.75 85 VAL A O 1
ATOM 701 N N . ARG A 1 86 ? 0.869 35.781 10.57 1 85.69 86 ARG A N 1
ATOM 702 C CA . ARG A 1 86 ? -0.17 35.25 11.453 1 85.69 86 ARG A CA 1
ATOM 703 C C . ARG A 1 86 ? -0.914 34.094 10.781 1 85.69 86 ARG A C 1
ATOM 705 O O . ARG A 1 86 ? -1.54 33.281 11.461 1 85.69 86 ARG A O 1
ATOM 712 N N . HIS A 1 87 ? -0.862 34.094 9.492 1 87.25 87 HIS A N 1
ATOM 713 C CA . HIS A 1 87 ? -1.651 33.094 8.797 1 87.25 87 HIS A CA 1
ATOM 714 C C . HIS A 1 87 ? -0.756 32.125 8.039 1 87.25 87 HIS A C 1
ATOM 716 O O . HIS A 1 87 ? -0.716 30.938 8.352 1 87.25 87 HIS A O 1
ATOM 722 N N . TYR A 1 88 ? 0.015 32.531 7.102 1 89.31 88 TYR A N 1
ATOM 723 C CA . TYR A 1 88 ? 0.738 31.672 6.184 1 89.31 88 TYR A CA 1
ATOM 724 C C . TYR A 1 88 ? 1.872 30.938 6.902 1 89.31 88 TYR A C 1
ATOM 726 O O . TYR A 1 88 ? 2.012 29.719 6.781 1 89.31 88 TYR A O 1
ATOM 734 N N . LYS A 1 89 ? 2.65 31.703 7.66 1 92.19 89 LYS A N 1
ATOM 735 C CA . LYS A 1 89 ? 3.855 31.125 8.258 1 92.19 89 LYS A CA 1
ATOM 736 C C . LYS A 1 89 ? 3.506 30.062 9.297 1 92.19 89 LYS A C 1
ATOM 738 O O . LYS A 1 89 ? 4.125 29 9.328 1 92.19 89 LYS A O 1
ATOM 743 N N . PRO A 1 90 ? 2.508 30.25 10.125 1 90 90 PRO A N 1
ATOM 744 C CA . PRO A 1 90 ? 2.17 29.203 11.086 1 90 90 PRO A CA 1
ATOM 745 C C . PRO A 1 90 ? 1.744 27.891 10.406 1 90 90 PRO A C 1
ATOM 747 O O . PRO A 1 90 ? 2.092 26.812 10.875 1 90 90 PRO A O 1
ATOM 750 N N . ILE A 1 91 ? 1.02 27.984 9.359 1 89.06 91 ILE A N 1
ATOM 751 C CA . ILE A 1 91 ? 0.581 26.797 8.641 1 89.06 91 ILE A CA 1
ATOM 752 C C . ILE A 1 91 ? 1.781 26.109 7.984 1 89.06 91 ILE A C 1
ATOM 754 O O . ILE A 1 91 ? 1.916 24.891 8.039 1 89.06 91 ILE A O 1
ATOM 758 N N . PHE A 1 92 ? 2.604 26.906 7.379 1 88.44 92 PHE A N 1
ATOM 759 C CA . PHE A 1 92 ? 3.844 26.391 6.797 1 88.44 92 PHE A CA 1
ATOM 760 C C . PHE A 1 92 ? 4.672 25.656 7.844 1 88.44 92 PHE A C 1
ATOM 762 O O . PHE A 1 92 ? 5.145 24.547 7.598 1 88.44 92 PHE A O 1
ATOM 769 N N . ASP A 1 93 ? 4.836 26.312 9.008 1 89.06 93 ASP A N 1
ATOM 770 C CA . ASP A 1 93 ? 5.633 25.719 10.078 1 89.06 93 ASP A CA 1
ATOM 771 C C . ASP A 1 93 ? 5.008 24.406 10.562 1 89.06 93 ASP A C 1
ATOM 773 O O . ASP A 1 93 ? 5.715 23.422 10.789 1 89.06 93 ASP A O 1
ATOM 777 N N . ALA A 1 94 ? 3.748 24.453 10.727 1 85.44 94 ALA A N 1
ATOM 778 C CA . ALA A 1 94 ? 3.061 23.234 11.164 1 85.44 94 ALA A CA 1
ATOM 779 C C . ALA A 1 94 ? 3.256 22.094 10.164 1 85.44 94 ALA A C 1
ATOM 781 O O . ALA A 1 94 ? 3.531 20.969 10.555 1 85.44 94 ALA A O 1
ATOM 782 N N . ALA A 1 95 ? 3.02 22.406 8.906 1 82.69 95 ALA A N 1
ATOM 783 C CA . ALA A 1 95 ? 3.211 21.406 7.859 1 82.69 95 ALA A CA 1
ATOM 784 C C . ALA A 1 95 ? 4.641 20.875 7.859 1 82.69 95 ALA A C 1
ATOM 786 O O . ALA A 1 95 ? 4.867 19.672 7.676 1 82.69 95 ALA A O 1
ATOM 787 N N . ARG A 1 96 ? 5.578 21.828 7.949 1 82.44 96 ARG A N 1
ATOM 788 C CA . ARG A 1 96 ? 6.977 21.422 8.023 1 82.44 96 ARG A CA 1
ATOM 789 C C . ARG A 1 96 ? 7.215 20.484 9.195 1 82.44 96 ARG A C 1
ATOM 791 O O . ARG A 1 96 ? 7.863 19.438 9.047 1 82.44 96 ARG A O 1
ATOM 798 N N . ASP A 1 97 ? 6.668 20.891 10.305 1 78.75 97 ASP A N 1
ATOM 799 C CA . ASP A 1 97 ? 6.875 20.109 11.523 1 78.75 97 ASP A CA 1
ATOM 800 C C . ASP A 1 97 ? 6.254 18.719 11.398 1 78.75 97 ASP A C 1
ATOM 802 O O . ASP A 1 97 ? 6.75 17.766 12 1 78.75 97 ASP A O 1
ATOM 806 N N . ASP A 1 98 ? 5.16 18.719 10.703 1 70.62 98 ASP A N 1
ATOM 807 C CA . ASP A 1 98 ? 4.441 17.453 10.578 1 70.62 98 ASP A CA 1
ATOM 808 C C . ASP A 1 98 ? 4.949 16.656 9.391 1 70.62 98 ASP A C 1
ATOM 810 O O . ASP A 1 98 ? 4.488 15.531 9.148 1 70.62 98 ASP A O 1
ATOM 814 N N . LEU A 1 99 ? 5.75 17.406 8.68 1 69.5 99 LEU A N 1
ATOM 815 C CA . LEU A 1 99 ? 6.211 16.766 7.449 1 69.5 99 LEU A CA 1
ATOM 816 C C . LEU A 1 99 ? 6.695 15.344 7.723 1 69.5 99 LEU A C 1
ATOM 818 O O . LEU A 1 99 ? 6.461 14.438 6.922 1 69.5 99 LEU A O 1
ATOM 822 N N . THR A 1 100 ? 7.348 15.477 8.883 1 58.41 100 THR A N 1
ATOM 823 C CA . THR A 1 100 ? 7.883 14.156 9.219 1 58.41 100 THR A CA 1
ATOM 824 C C . THR A 1 100 ? 6.754 13.156 9.445 1 58.41 100 THR A C 1
ATOM 826 O O . THR A 1 100 ? 6.945 11.953 9.273 1 58.41 100 THR A O 1
ATOM 829 N N . TYR A 1 101 ? 5.609 13.891 9.836 1 48.03 101 TYR A N 1
ATOM 830 C CA . TYR A 1 101 ? 4.465 13.023 10.094 1 48.03 101 TYR A CA 1
ATOM 831 C C . TYR A 1 101 ? 3.559 12.938 8.875 1 48.03 101 TYR A C 1
ATOM 833 O O . TYR A 1 101 ? 2.635 12.117 8.836 1 48.03 101 TYR A O 1
ATOM 841 N N . SER A 1 102 ? 3.51 14.281 8.18 1 46.94 102 SER A N 1
ATOM 842 C CA . SER A 1 102 ? 2.688 14.336 6.977 1 46.94 102 SER A CA 1
ATOM 843 C C . SER A 1 102 ? 3.203 13.383 5.902 1 46.94 102 SER A C 1
ATOM 845 O O . SER A 1 102 ? 4.414 13.273 5.699 1 46.94 102 SER A O 1
ATOM 847 N N . GLY A 1 103 ? 2.721 12.82 5.305 1 37.09 103 GLY A N 1
ATOM 848 C CA . GLY A 1 103 ? 2.996 12.141 4.051 1 37.09 103 GLY A CA 1
ATOM 849 C C . GLY A 1 103 ? 2.918 13.055 2.844 1 37.09 103 GLY A C 1
ATOM 850 O O . GLY A 1 103 ? 2.152 12.797 1.912 1 37.09 103 GLY A O 1
ATOM 851 N N . THR A 1 104 ? 2.807 14.352 2.352 1 34.22 104 THR A N 1
ATOM 852 C CA . THR A 1 104 ? 3.391 14.641 1.047 1 34.22 104 THR A CA 1
ATOM 853 C C . THR A 1 104 ? 4.465 13.617 0.694 1 34.22 104 THR A C 1
ATOM 855 O O . THR A 1 104 ? 5.086 13.695 -0.367 1 34.22 104 THR A O 1
ATOM 858 N N . ALA A 1 105 ? 4.605 12.867 1.241 1 32.31 105 ALA A N 1
ATOM 859 C CA . ALA A 1 105 ? 4.672 11.602 1.97 1 32.31 105 ALA A CA 1
ATOM 860 C C . ALA A 1 105 ? 3.684 10.586 1.4 1 32.31 105 ALA A C 1
ATOM 862 O O . ALA A 1 105 ? 3.98 9.398 1.329 1 32.31 105 ALA A O 1
ATOM 863 N N . SER A 1 106 ? 2.637 11.234 1.053 1 33.03 106 SER A N 1
ATOM 864 C CA . SER A 1 106 ? 1.662 10.422 0.333 1 33.03 106 SER A CA 1
ATOM 865 C C . SER A 1 106 ? 2.252 9.867 -0.96 1 33.03 106 SER A C 1
ATOM 867 O O . SER A 1 106 ? 2.061 8.695 -1.283 1 33.03 106 SER A O 1
ATOM 869 N N . THR A 1 107 ? 2.639 10.961 -1.822 1 35.47 107 THR A N 1
ATOM 870 C CA . THR A 1 107 ? 3.271 10.516 -3.061 1 35.47 107 THR A CA 1
ATOM 871 C C . THR A 1 107 ? 4.609 9.844 -2.773 1 35.47 107 THR A C 1
ATOM 873 O O . THR A 1 107 ? 4.957 8.852 -3.412 1 35.47 107 THR A O 1
ATOM 876 N N . ILE A 1 108 ? 5.52 10.633 -2.041 1 36.19 108 ILE A N 1
ATOM 877 C CA . ILE A 1 108 ? 6.738 10.023 -1.519 1 36.19 108 ILE A CA 1
ATOM 878 C C . ILE A 1 108 ? 6.375 8.836 -0.622 1 36.19 108 ILE A C 1
ATOM 880 O O . ILE A 1 108 ? 6.996 7.777 -0.697 1 36.19 108 ILE A O 1
ATOM 884 N N . ALA A 1 109 ? 5.285 9.156 0.087 1 37.41 109 ALA A N 1
ATOM 885 C CA . ALA A 1 109 ? 4.703 8.078 0.887 1 37.41 109 ALA A CA 1
ATOM 886 C C . ALA A 1 109 ? 4.109 6.992 -0.005 1 37.41 109 ALA A C 1
ATOM 888 O O . ALA A 1 109 ? 4.316 5.801 0.24 1 37.41 109 ALA A O 1
ATOM 889 N N . THR A 1 110 ? 3.512 7.758 -1.025 1 42.94 110 THR A N 1
ATOM 890 C CA . THR A 1 110 ? 2.996 6.758 -1.955 1 42.94 110 THR A CA 1
ATOM 891 C C . THR A 1 110 ? 4.137 6.047 -2.674 1 42.94 110 THR A C 1
ATOM 893 O O . THR A 1 110 ? 4.125 4.82 -2.811 1 42.94 110 THR A O 1
ATOM 896 N N . LYS A 1 111 ? 5.125 7.055 -3.193 1 52.66 111 LYS A N 1
ATOM 897 C CA . LYS A 1 111 ? 6.273 6.43 -3.85 1 52.66 111 LYS A CA 1
ATOM 898 C C . LYS A 1 111 ? 7.027 5.516 -2.889 1 52.66 111 LYS A C 1
ATOM 900 O O . LYS A 1 111 ? 7.414 4.406 -3.256 1 52.66 111 LYS A O 1
ATOM 905 N N . HIS A 1 112 ? 7.242 6.137 -1.768 1 60.31 112 HIS A N 1
ATOM 906 C CA . HIS A 1 112 ? 7.887 5.305 -0.759 1 60.31 112 HIS A CA 1
ATOM 907 C C . HIS A 1 112 ? 7.016 4.102 -0.404 1 60.31 112 HIS A C 1
ATOM 909 O O . HIS A 1 112 ? 7.523 2.99 -0.234 1 60.31 112 HIS A O 1
ATOM 915 N N . ALA A 1 113 ? 5.77 4.508 -0.504 1 69.81 113 ALA A N 1
ATOM 916 C CA . ALA A 1 113 ? 4.863 3.396 -0.221 1 69.81 113 ALA A CA 1
ATOM 917 C C . ALA A 1 113 ? 4.914 2.35 -1.329 1 69.81 113 ALA A C 1
ATOM 919 O O . ALA A 1 113 ? 4.891 1.146 -1.057 1 69.81 113 ALA A O 1
ATOM 920 N N . GLU A 1 114 ? 5.062 2.926 -2.559 1 84.19 114 GLU A N 1
ATOM 921 C CA . GLU A 1 114 ? 5.141 1.991 -3.678 1 84.19 114 GLU A CA 1
ATOM 922 C C . GLU A 1 114 ? 6.453 1.215 -3.658 1 84.19 114 GLU A C 1
ATOM 924 O O . GLU A 1 114 ? 6.473 0.011 -3.926 1 84.19 114 GLU A O 1
ATOM 929 N N . LEU A 1 115 ? 7.523 1.98 -3.379 1 89.56 115 LEU A N 1
ATOM 930 C CA . LEU A 1 115 ? 8.812 1.307 -3.268 1 89.56 115 LEU A CA 1
ATOM 931 C C . LEU A 1 115 ? 8.805 0.296 -2.125 1 89.56 115 LEU A C 1
ATOM 933 O O . LEU A 1 115 ? 9.281 -0.83 -2.281 1 89.56 115 LEU A O 1
ATOM 937 N N . ASP A 1 116 ? 8.242 0.728 -1.003 1 87.75 116 ASP A N 1
ATOM 938 C CA . ASP A 1 116 ? 8.156 -0.184 0.134 1 87.75 116 ASP A CA 1
ATOM 939 C C . ASP A 1 116 ? 7.32 -1.414 -0.211 1 87.75 116 ASP A C 1
ATOM 941 O O . ASP A 1 116 ? 7.648 -2.529 0.202 1 87.75 116 ASP A O 1
ATOM 945 N N . LEU A 1 117 ? 6.254 -1.156 -0.901 1 90.5 117 LEU A N 1
ATOM 946 C CA . LEU A 1 117 ? 5.41 -2.26 -1.348 1 90.5 117 LEU A CA 1
ATOM 947 C C . LEU A 1 117 ? 6.203 -3.236 -2.209 1 90.5 117 LEU A C 1
ATOM 949 O O . LEU A 1 117 ? 6.145 -4.449 -1.997 1 90.5 117 LEU A O 1
ATOM 953 N N . ILE A 1 118 ? 6.953 -2.725 -3.162 1 94.75 118 ILE A N 1
ATOM 954 C CA . ILE A 1 118 ? 7.754 -3.551 -4.059 1 94.75 118 ILE A CA 1
ATOM 955 C C . ILE A 1 118 ? 8.773 -4.352 -3.25 1 94.75 118 ILE A C 1
ATOM 957 O O . ILE A 1 118 ? 8.891 -5.566 -3.416 1 94.75 118 ILE A O 1
ATOM 961 N N . ILE A 1 119 ? 9.453 -3.682 -2.357 1 94 119 ILE A N 1
ATOM 962 C CA . ILE A 1 119 ? 10.492 -4.32 -1.557 1 94 119 ILE A CA 1
ATOM 963 C C . ILE A 1 119 ? 9.875 -5.418 -0.693 1 94 119 ILE A C 1
ATOM 965 O O . ILE A 1 119 ? 10.445 -6.508 -0.567 1 94 119 ILE A O 1
ATOM 969 N N . ASN A 1 120 ? 8.727 -5.137 -0.159 1 92.19 120 ASN A N 1
ATOM 970 C CA . ASN A 1 120 ? 8.047 -6.141 0.655 1 92.19 120 ASN A CA 1
ATOM 971 C C . ASN A 1 120 ? 7.68 -7.375 -0.165 1 92.19 120 ASN A C 1
ATOM 973 O O . ASN A 1 120 ? 7.898 -8.508 0.273 1 92.19 120 ASN A O 1
ATOM 977 N N . ILE A 1 121 ? 7.145 -7.184 -1.325 1 95.5 121 ILE A N 1
ATOM 978 C CA . ILE A 1 121 ? 6.77 -8.273 -2.217 1 95.5 121 ILE A CA 1
ATOM 979 C C . ILE A 1 121 ? 8 -9.117 -2.545 1 95.5 121 ILE A C 1
ATOM 981 O O . ILE A 1 121 ? 7.953 -10.344 -2.479 1 95.5 121 ILE A O 1
ATOM 985 N N . LEU A 1 122 ? 9.094 -8.461 -2.828 1 97.12 122 LEU A N 1
ATOM 986 C CA . LEU A 1 122 ? 10.305 -9.164 -3.229 1 97.12 122 LEU A CA 1
ATOM 987 C C . LEU A 1 122 ? 10.906 -9.922 -2.051 1 97.12 122 LEU A C 1
ATOM 989 O O . LEU A 1 122 ? 11.414 -11.031 -2.215 1 97.12 122 LEU A O 1
ATOM 993 N N . ASN A 1 123 ? 10.82 -9.32 -0.893 1 95.44 123 ASN A N 1
ATOM 994 C CA . ASN A 1 123 ? 11.328 -10 0.299 1 95.44 123 ASN A CA 1
ATOM 995 C C . ASN A 1 123 ? 10.516 -11.25 0.617 1 95.44 123 ASN A C 1
ATOM 997 O O . ASN A 1 123 ? 11.055 -12.227 1.14 1 95.44 123 ASN A O 1
ATOM 1001 N N . LYS A 1 124 ? 9.25 -11.258 0.289 1 94.94 124 LYS A N 1
ATOM 1002 C CA . LYS A 1 124 ? 8.352 -12.367 0.597 1 94.94 124 LYS A CA 1
ATOM 1003 C C . LYS A 1 124 ? 8.227 -13.32 -0.59 1 94.94 124 LYS A C 1
ATOM 1005 O O . LYS A 1 124 ? 7.473 -14.289 -0.535 1 94.94 124 LYS A O 1
ATOM 1010 N N . PHE A 1 125 ? 8.93 -13.062 -1.574 1 97.38 125 PHE A N 1
ATOM 1011 C CA . PHE A 1 125 ? 8.883 -13.852 -2.797 1 97.38 125 PHE A CA 1
ATOM 1012 C C . PHE A 1 125 ? 9.156 -15.32 -2.502 1 97.38 125 PHE A C 1
ATOM 1014 O O . PHE A 1 125 ? 8.484 -16.203 -3.043 1 97.38 125 PHE A O 1
ATOM 1021 N N . PRO A 1 126 ? 10.133 -15.617 -1.576 1 96 126 PRO A N 1
ATOM 1022 C CA . PRO A 1 126 ? 10.375 -17.031 -1.295 1 96 126 PRO A CA 1
ATOM 1023 C C . PRO A 1 126 ? 9.156 -17.734 -0.713 1 96 126 PRO A C 1
ATOM 1025 O O . PRO A 1 126 ? 8.852 -18.875 -1.088 1 96 126 PRO A O 1
ATOM 1028 N N . ALA A 1 127 ? 8.523 -17.078 0.185 1 93.81 127 ALA A N 1
ATOM 1029 C CA . ALA A 1 127 ? 7.324 -17.656 0.77 1 93.81 127 ALA A CA 1
ATOM 1030 C C . ALA A 1 127 ? 6.25 -17.875 -0.291 1 93.81 127 ALA A C 1
ATOM 1032 O O . ALA A 1 127 ? 5.574 -18.922 -0.297 1 93.81 127 ALA A O 1
ATOM 1033 N N . PHE A 1 128 ? 6.109 -16.969 -1.1 1 95.69 128 PHE A N 1
ATOM 1034 C CA . PHE A 1 128 ? 5.195 -17.047 -2.23 1 95.69 128 PHE A CA 1
ATOM 1035 C C . PHE A 1 128 ? 5.52 -18.266 -3.096 1 95.69 128 PHE A C 1
ATOM 1037 O O . PHE A 1 128 ? 4.633 -19.062 -3.414 1 95.69 128 PHE A O 1
ATOM 1044 N N . CYS A 1 129 ? 6.734 -18.422 -3.402 1 95.06 129 CYS A N 1
ATOM 1045 C CA . CYS A 1 129 ? 7.18 -19.516 -4.262 1 95.06 129 CYS A CA 1
ATOM 1046 C C . CYS A 1 129 ? 6.973 -20.875 -3.58 1 95.06 129 CYS A C 1
ATOM 1048 O O . CYS A 1 129 ? 6.598 -21.844 -4.23 1 95.06 129 CYS A O 1
ATOM 1050 N N . ARG A 1 130 ? 7.238 -20.891 -2.348 1 93.56 130 ARG A N 1
ATOM 1051 C CA . ARG A 1 130 ? 7.027 -22.141 -1.616 1 93.56 130 ARG A CA 1
ATOM 1052 C C . ARG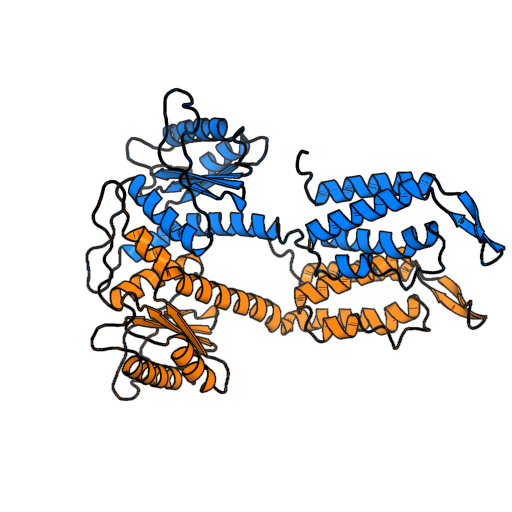 A 1 130 ? 5.562 -22.562 -1.666 1 93.56 130 ARG A C 1
ATOM 1054 O O . ARG A 1 130 ? 5.262 -23.734 -1.866 1 93.56 130 ARG A O 1
ATOM 1061 N N . GLN A 1 131 ? 4.742 -21.562 -1.431 1 90.94 131 GLN A N 1
ATOM 1062 C CA . GLN A 1 131 ? 3.314 -21.875 -1.46 1 90.94 131 GLN A CA 1
ATOM 1063 C C . GLN A 1 131 ? 2.879 -22.328 -2.848 1 90.94 131 GLN A C 1
ATOM 1065 O O . GLN A 1 131 ? 2.021 -23.203 -2.977 1 90.94 131 GLN A O 1
ATOM 1070 N N . LEU A 1 132 ? 3.42 -21.766 -3.893 1 91.44 132 LEU A N 1
ATOM 1071 C CA . LEU A 1 132 ? 3.082 -22.141 -5.262 1 91.44 132 LEU A CA 1
ATOM 1072 C C . LEU A 1 132 ? 3.465 -23.594 -5.543 1 91.44 132 LEU A C 1
ATOM 1074 O O . LEU A 1 132 ? 2.9 -24.219 -6.441 1 91.44 132 LEU A O 1
ATOM 1078 N N . LYS A 1 133 ? 4.422 -24.031 -4.801 1 90.19 133 LYS A N 1
ATOM 1079 C CA . LYS A 1 133 ? 4.883 -25.391 -4.996 1 90.19 133 LYS A CA 1
ATOM 1080 C C . LYS A 1 133 ? 3.969 -26.391 -4.281 1 90.19 133 LYS A C 1
ATOM 1082 O O . LYS A 1 133 ? 3.93 -27.578 -4.637 1 90.19 133 LYS A O 1
ATOM 1087 N N . GLN A 1 134 ? 3.34 -25.922 -3.213 1 88.38 134 GLN A N 1
ATOM 1088 C CA . GLN A 1 134 ? 2.422 -26.766 -2.457 1 88.38 134 GLN A CA 1
ATOM 1089 C C . GLN A 1 134 ? 1.017 -26.719 -3.049 1 88.38 134 GLN A C 1
ATOM 1091 O O . GLN A 1 134 ? 0.182 -25.922 -2.613 1 88.38 134 GLN A O 1
ATOM 1096 N N . ARG A 1 135 ? 0.747 -27.578 -3.92 1 87.5 135 ARG A N 1
ATOM 1097 C CA . ARG A 1 135 ? -0.546 -27.578 -4.598 1 87.5 135 ARG A CA 1
ATOM 1098 C C . ARG A 1 135 ? -1.467 -28.641 -4.02 1 87.5 135 ARG A C 1
ATOM 1100 O O . ARG A 1 135 ? -0.999 -29.672 -3.52 1 87.5 135 ARG A O 1
ATOM 1107 N N . TYR A 1 136 ? -2.68 -28.312 -4.156 1 84.88 136 TYR A N 1
ATOM 1108 C CA . TYR A 1 136 ? -3.689 -29.281 -3.734 1 84.88 136 TYR A CA 1
ATOM 1109 C C . TYR A 1 136 ? -3.479 -30.625 -4.418 1 84.88 136 TYR A C 1
ATOM 1111 O O . TYR A 1 136 ? -3.205 -30.688 -5.621 1 84.88 136 TYR A O 1
ATOM 1119 N N . ASN A 1 137 ? -3.533 -31.672 -3.596 1 86.56 137 ASN A N 1
ATOM 1120 C CA . ASN A 1 137 ? -3.461 -33.031 -4.066 1 86.56 137 ASN A CA 1
ATOM 1121 C C . ASN A 1 137 ? -2.213 -33.281 -4.91 1 86.56 137 ASN A C 1
ATOM 1123 O O . ASN A 1 137 ? -2.266 -34 -5.914 1 86.56 137 ASN A O 1
ATOM 1127 N N . ASP A 1 138 ? -1.116 -32.625 -4.707 1 85 138 ASP A N 1
ATOM 1128 C CA . ASP A 1 138 ? 0.195 -32.812 -5.316 1 85 138 ASP A CA 1
ATOM 1129 C C . ASP A 1 138 ? 0.144 -32.562 -6.824 1 85 138 ASP A C 1
ATOM 1131 O O . ASP A 1 138 ? 0.756 -33.312 -7.598 1 85 138 ASP A O 1
ATOM 1135 N N . ARG A 1 139 ? -0.661 -31.703 -7.141 1 88.25 139 ARG A N 1
ATOM 1136 C CA . ARG A 1 139 ? -0.694 -31.281 -8.539 1 88.25 139 ARG A CA 1
ATOM 1137 C C . ARG A 1 139 ? 0.652 -30.719 -8.969 1 88.25 139 ARG A C 1
ATOM 1139 O O . ARG A 1 139 ? 1.489 -30.375 -8.133 1 88.25 139 ARG A O 1
ATOM 1146 N N . THR A 1 140 ? 0.85 -30.656 -10.25 1 86.69 140 THR A N 1
ATOM 1147 C CA . THR A 1 140 ? 2.109 -30.156 -10.797 1 86.69 140 THR A CA 1
ATOM 1148 C C . THR A 1 140 ? 2.373 -28.719 -10.336 1 86.69 140 THR A C 1
ATOM 1150 O O . THR A 1 140 ? 1.555 -27.828 -10.57 1 86.69 140 THR A O 1
ATOM 1153 N N . PRO A 1 141 ? 3.49 -28.578 -9.664 1 87.06 141 PRO A N 1
ATOM 1154 C CA . PRO A 1 141 ? 3.822 -27.234 -9.211 1 87.06 141 PRO A CA 1
ATOM 1155 C C . PRO A 1 141 ? 4.43 -26.375 -10.32 1 87.06 141 PRO A C 1
ATOM 1157 O O . PRO A 1 141 ? 4.801 -26.891 -11.375 1 87.06 141 PRO A O 1
ATOM 1160 N N . LEU A 1 142 ? 4.352 -25.062 -10.102 1 86.69 142 LEU A N 1
ATOM 1161 C CA . LEU A 1 142 ? 5.129 -24.172 -10.945 1 86.69 142 LEU A CA 1
ATOM 1162 C C . LEU A 1 142 ? 6.605 -24.219 -10.57 1 86.69 142 LEU A C 1
ATOM 1164 O O . LEU A 1 142 ? 6.977 -23.859 -9.445 1 86.69 142 LEU A O 1
ATOM 1168 N N . GLU A 1 143 ? 7.398 -24.625 -11.469 1 88.25 143 GLU A N 1
ATOM 1169 C CA . GLU A 1 143 ? 8.828 -24.703 -11.203 1 88.25 143 GLU A CA 1
ATOM 1170 C C . GLU A 1 143 ? 9.539 -23.406 -11.57 1 88.25 143 GLU A C 1
ATOM 1172 O O . GLU A 1 143 ? 9.234 -22.797 -12.586 1 88.25 143 GLU A O 1
ATOM 1177 N N . ILE A 1 144 ? 10.422 -23.062 -10.695 1 92.94 144 ILE A N 1
ATOM 1178 C CA . ILE A 1 144 ? 11.273 -21.906 -10.961 1 92.94 144 ILE A CA 1
ATOM 1179 C C . ILE A 1 144 ? 12.695 -22.375 -11.25 1 92.94 144 ILE A C 1
ATOM 1181 O O . ILE A 1 144 ? 13.453 -22.703 -10.336 1 92.94 144 ILE A O 1
ATOM 1185 N N . ASN A 1 145 ? 13.086 -22.312 -12.5 1 92.62 145 ASN A N 1
ATOM 1186 C CA . ASN A 1 145 ? 14.352 -22.906 -12.898 1 92.62 145 ASN A CA 1
ATOM 1187 C C . ASN A 1 145 ? 15.406 -21.859 -13.195 1 92.62 145 ASN A C 1
ATOM 1189 O O . ASN A 1 145 ? 16.609 -22.109 -13.039 1 92.62 145 ASN A O 1
ATOM 1193 N N . ASP A 1 146 ? 14.992 -20.75 -13.656 1 93.19 146 ASP A N 1
ATOM 1194 C CA . ASP A 1 146 ? 15.969 -19.734 -14.055 1 93.19 146 ASP A CA 1
ATOM 1195 C C . ASP A 1 146 ? 15.406 -18.328 -13.883 1 93.19 146 ASP A C 1
ATOM 1197 O O . ASP A 1 146 ? 14.32 -18.156 -13.32 1 93.19 146 ASP A O 1
ATOM 1201 N N . GLU A 1 147 ? 16.188 -17.391 -14.344 1 93.44 147 GLU A N 1
ATOM 1202 C CA . GLU A 1 147 ? 15.859 -15.984 -14.172 1 93.44 147 GLU A CA 1
ATOM 1203 C C . GLU A 1 147 ? 14.547 -15.633 -14.867 1 93.44 147 GLU A C 1
ATOM 1205 O O . GLU A 1 147 ? 13.766 -14.828 -14.359 1 93.44 147 GLU A O 1
ATOM 1210 N N . TYR A 1 148 ? 14.281 -16.234 -15.953 1 91.88 148 TYR A N 1
ATOM 1211 C CA . TYR A 1 148 ? 13.07 -15.945 -16.719 1 91.88 148 TYR A CA 1
ATOM 1212 C C . TYR A 1 148 ? 11.828 -16.359 -15.938 1 91.88 148 TYR A C 1
ATOM 1214 O O . TYR A 1 148 ? 10.805 -15.68 -15.977 1 91.88 148 TYR A O 1
ATOM 1222 N N . ASP A 1 149 ? 11.922 -17.453 -15.281 1 93.62 149 ASP A N 1
ATOM 1223 C CA . ASP A 1 149 ? 10.812 -17.875 -14.438 1 93.62 149 ASP A CA 1
ATOM 1224 C C . ASP A 1 149 ? 10.539 -16.859 -13.328 1 93.62 149 ASP A C 1
ATOM 1226 O O . ASP A 1 149 ? 9.383 -16.562 -13.031 1 93.62 149 ASP A O 1
ATOM 1230 N N . VAL A 1 150 ? 11.641 -16.391 -12.766 1 95.19 150 VAL A N 1
ATOM 1231 C CA . VAL A 1 150 ? 11.508 -15.383 -11.719 1 95.19 150 VAL A CA 1
ATOM 1232 C C . VAL A 1 150 ? 10.883 -14.109 -12.289 1 95.19 150 VAL A C 1
ATOM 1234 O O . VAL A 1 150 ? 9.984 -13.523 -11.688 1 95.19 150 VAL A O 1
ATOM 1237 N N . GLN A 1 151 ? 11.32 -13.734 -13.453 1 93.12 151 GLN A N 1
ATOM 1238 C CA . GLN A 1 151 ? 10.805 -12.539 -14.102 1 93.12 151 GLN A CA 1
ATOM 1239 C C . GLN A 1 151 ? 9.312 -12.656 -14.383 1 93.12 151 GLN A C 1
ATOM 1241 O O . GLN A 1 151 ? 8.555 -11.711 -14.172 1 93.12 151 GLN A O 1
ATOM 1246 N N . ASP A 1 152 ? 8.93 -13.797 -14.828 1 92.94 152 ASP A N 1
ATOM 1247 C CA . ASP A 1 152 ? 7.516 -14.031 -15.102 1 92.94 152 ASP A CA 1
ATOM 1248 C C . ASP A 1 152 ? 6.676 -13.836 -13.836 1 92.94 152 ASP A C 1
ATOM 1250 O O . ASP A 1 152 ? 5.629 -13.18 -13.883 1 92.94 152 ASP A O 1
ATOM 1254 N N . LEU A 1 153 ? 7.164 -14.383 -12.789 1 95.38 153 LEU A N 1
ATOM 1255 C CA . LEU A 1 153 ? 6.426 -14.328 -11.531 1 95.38 153 LEU A CA 1
ATOM 1256 C C . LEU A 1 153 ? 6.41 -12.906 -10.977 1 95.38 153 LEU A C 1
ATOM 1258 O O . LEU A 1 153 ? 5.367 -12.422 -10.531 1 95.38 153 LEU A O 1
ATOM 1262 N N . VAL A 1 154 ? 7.539 -12.258 -11.047 1 96.31 154 VAL A N 1
ATOM 1263 C CA . VAL A 1 154 ? 7.625 -10.883 -10.562 1 96.31 154 VAL A CA 1
ATOM 1264 C C . VAL A 1 154 ? 6.695 -9.992 -11.383 1 96.31 154 VAL A C 1
ATOM 1266 O O . VAL A 1 154 ? 5.992 -9.141 -10.82 1 96.31 154 VAL A O 1
ATOM 1269 N N . HIS A 1 155 ? 6.711 -10.188 -12.633 1 94.75 155 HIS A N 1
ATOM 1270 C CA . HIS A 1 155 ? 5.816 -9.43 -13.5 1 94.75 155 HIS A CA 1
ATOM 1271 C C . HIS A 1 155 ? 4.359 -9.594 -13.07 1 94.75 155 HIS A C 1
ATOM 1273 O O . HIS A 1 155 ? 3.631 -8.609 -12.938 1 94.75 155 HIS A O 1
ATOM 1279 N N . ALA A 1 156 ? 3.992 -10.805 -12.914 1 95.38 156 ALA A N 1
ATOM 1280 C CA . ALA A 1 156 ? 2.625 -11.094 -12.484 1 95.38 156 ALA A CA 1
ATOM 1281 C C . ALA A 1 156 ? 2.301 -10.406 -11.164 1 95.38 156 ALA A C 1
ATOM 1283 O O . ALA A 1 156 ? 1.213 -9.852 -11 1 95.38 156 ALA A O 1
ATOM 1284 N N . LEU A 1 157 ? 3.199 -10.438 -10.242 1 97 157 LEU A N 1
ATOM 1285 C CA . LEU A 1 157 ? 2.996 -9.828 -8.93 1 97 157 LEU A CA 1
ATOM 1286 C C . LEU A 1 157 ? 2.873 -8.312 -9.047 1 97 157 LEU A C 1
ATOM 1288 O O . LEU A 1 157 ? 2.041 -7.699 -8.375 1 97 157 LEU A O 1
ATOM 1292 N N . LEU A 1 158 ? 3.662 -7.738 -9.898 1 95.94 158 LEU A N 1
ATOM 1293 C CA . LEU A 1 158 ? 3.635 -6.289 -10.07 1 95.94 158 LEU A CA 1
ATOM 1294 C C . LEU A 1 158 ? 2.297 -5.84 -10.656 1 95.94 158 LEU A C 1
ATOM 1296 O O . LEU A 1 158 ? 1.793 -4.77 -10.297 1 95.94 158 LEU A O 1
ATOM 1300 N N . LEU A 1 159 ? 1.716 -6.633 -11.43 1 94.44 159 LEU A N 1
ATOM 1301 C CA . LEU A 1 159 ? 0.462 -6.273 -12.086 1 94.44 159 LEU A CA 1
ATOM 1302 C C . LEU A 1 159 ? -0.673 -6.184 -11.07 1 94.44 159 LEU A C 1
ATOM 1304 O O . LEU A 1 159 ? -1.721 -5.602 -11.352 1 94.44 159 LEU A O 1
ATOM 1308 N N . LEU A 1 160 ? -0.487 -6.711 -9.914 1 94.81 160 LEU A N 1
ATOM 1309 C CA . LEU A 1 160 ? -1.499 -6.621 -8.867 1 94.81 160 LEU A CA 1
ATOM 1310 C C . LEU A 1 160 ? -1.564 -5.211 -8.297 1 94.81 160 LEU A C 1
ATOM 1312 O O . LEU A 1 160 ? -2.562 -4.836 -7.672 1 94.81 160 LEU A O 1
ATOM 1316 N N . HIS A 1 161 ? -0.488 -4.453 -8.523 1 92.94 161 HIS A N 1
ATOM 1317 C CA . HIS A 1 161 ? -0.391 -3.193 -7.793 1 92.94 161 HIS A CA 1
ATOM 1318 C C . HIS A 1 161 ? -0.1 -2.033 -8.734 1 92.94 161 HIS A C 1
ATOM 1320 O O . HIS A 1 161 ? -0.313 -0.871 -8.383 1 92.94 161 HIS A O 1
ATOM 1326 N N . PHE A 1 162 ? 0.388 -2.42 -9.914 1 92.12 162 PHE A N 1
ATOM 1327 C CA . PHE A 1 162 ? 0.785 -1.379 -10.852 1 92.12 162 PHE A CA 1
ATOM 1328 C C . PHE A 1 162 ? 0.13 -1.599 -12.211 1 92.12 162 PHE A C 1
ATOM 1330 O O . PHE A 1 162 ? 0.195 -2.697 -12.766 1 92.12 162 PHE A O 1
ATOM 1337 N N . ASN A 1 163 ? -0.412 -0.556 -12.742 1 88 163 ASN A N 1
ATOM 1338 C CA . ASN A 1 163 ? -1.186 -0.68 -13.977 1 88 163 ASN A CA 1
ATOM 1339 C C . ASN A 1 163 ? -0.289 -0.627 -15.211 1 88 163 ASN A C 1
ATOM 1341 O O . ASN A 1 163 ? -0.66 -1.124 -16.281 1 88 163 ASN A O 1
ATOM 1345 N N . ASP A 1 164 ? 0.852 0.021 -15.07 1 89.69 164 ASP A N 1
ATOM 1346 C CA . ASP A 1 164 ? 1.756 0.192 -16.203 1 89.69 164 ASP A CA 1
ATOM 1347 C C . ASP A 1 164 ? 3.129 -0.404 -15.906 1 89.69 164 ASP A C 1
ATOM 1349 O O . ASP A 1 164 ? 3.998 0.273 -15.352 1 89.69 164 ASP A O 1
ATOM 1353 N N . VAL A 1 165 ? 3.266 -1.644 -16.234 1 91.62 165 VAL A N 1
ATOM 1354 C CA . VAL A 1 165 ? 4.527 -2.371 -16.125 1 91.62 165 VAL A CA 1
ATOM 1355 C C . VAL A 1 165 ? 5.051 -2.705 -17.516 1 91.62 165 VAL A C 1
ATOM 1357 O O . VAL A 1 165 ? 4.422 -3.461 -18.266 1 91.62 165 VAL A O 1
ATOM 1360 N N . ARG A 1 166 ? 6.176 -2.172 -17.812 1 87.62 166 ARG A N 1
ATOM 1361 C CA . ARG A 1 166 ? 6.711 -2.35 -19.156 1 87.62 166 ARG A CA 1
ATOM 1362 C C . ARG A 1 166 ? 8.055 -3.07 -19.125 1 87.62 166 ARG A C 1
ATOM 1364 O O . ARG A 1 166 ? 8.852 -2.871 -18.203 1 87.62 166 ARG A O 1
ATOM 1371 N N . PRO A 1 167 ? 8.102 -3.957 -20.141 1 81.25 167 PRO A N 1
ATOM 1372 C CA . PRO A 1 167 ? 9.492 -4.41 -20.297 1 81.25 167 PRO A CA 1
ATOM 1373 C C . PRO A 1 167 ? 10.438 -3.283 -20.703 1 81.25 167 PRO A C 1
ATOM 1375 O O . PRO A 1 167 ? 10.023 -2.348 -21.406 1 81.25 167 PRO A O 1
ATOM 1378 N N . GLU A 1 168 ? 11.453 -3.137 -19.984 1 66.56 168 GLU A N 1
ATOM 1379 C CA . GLU A 1 168 ? 12.375 -2.064 -20.359 1 66.56 168 GLU A CA 1
ATOM 1380 C C . GLU A 1 168 ? 13.086 -2.381 -21.672 1 66.56 168 GLU A C 1
ATOM 1382 O O . GLU A 1 168 ? 13.516 -3.516 -21.891 1 66.56 168 GLU A O 1
ATOM 1387 N N . GLU A 1 169 ? 12.734 -1.639 -22.672 1 58.06 169 GLU A N 1
ATOM 1388 C CA . GLU A 1 169 ? 13.391 -1.729 -23.969 1 58.06 169 GLU A CA 1
ATOM 1389 C C . GLU A 1 169 ? 14.906 -1.621 -23.828 1 58.06 169 GLU A C 1
ATOM 1391 O O . GLU A 1 169 ? 15.422 -1.36 -22.734 1 58.06 169 GLU A O 1
ATOM 1396 N N . ASN A 1 170 ? 15.477 -1.589 -25.047 1 53.25 170 ASN A N 1
ATOM 1397 C CA . ASN A 1 170 ? 16.906 -1.575 -25.359 1 53.25 170 ASN A CA 1
ATOM 1398 C C . ASN A 1 170 ? 17.641 -0.522 -24.531 1 53.25 170 ASN A C 1
ATOM 1400 O O . ASN A 1 170 ? 17.234 0.643 -24.5 1 53.25 170 ASN A O 1
ATOM 1404 N N . SER A 1 171 ? 17.922 -0.907 -23.328 1 54.06 171 SER A N 1
ATOM 1405 C CA . SER A 1 171 ? 18.906 0.036 -22.828 1 54.06 171 SER A CA 1
ATOM 1406 C C . SER A 1 171 ? 20.156 0.042 -23.719 1 54.06 171 SER A C 1
ATOM 1408 O O . SER A 1 171 ? 20.469 -0.964 -24.344 1 54.06 171 SER A O 1
ATOM 1410 N N . PRO A 1 172 ? 20.656 1.121 -24.031 1 50.62 172 PRO A N 1
ATOM 1411 C CA . PRO A 1 172 ? 21.922 1.097 -24.781 1 50.62 172 PRO A CA 1
ATOM 1412 C C . PRO A 1 172 ? 22.875 0.012 -24.297 1 50.62 172 PRO A C 1
ATOM 1414 O O . PRO A 1 172 ? 22.859 -0.345 -23.125 1 50.62 172 PRO A O 1
ATOM 1417 N N . SER A 1 173 ? 23.156 -0.848 -25.281 1 49.19 173 SER A N 1
ATOM 1418 C CA . SER A 1 173 ? 24.188 -1.844 -25.016 1 49.19 173 SER A CA 1
ATOM 1419 C C . SER A 1 173 ? 25.312 -1.264 -24.172 1 49.19 173 SER A C 1
ATOM 1421 O O . SER A 1 173 ? 25.75 -0.134 -24.406 1 49.19 173 SER A O 1
ATOM 1423 N N . PHE A 1 174 ? 25.281 -1.373 -23.031 1 48.72 174 PHE A N 1
ATOM 1424 C CA . PHE A 1 174 ? 26.484 -1.096 -22.266 1 48.72 174 PHE A CA 1
ATOM 1425 C C . PHE A 1 174 ? 27.312 -2.365 -22.078 1 48.72 174 PHE A C 1
ATOM 1427 O O . PHE A 1 174 ? 26.797 -3.371 -21.578 1 48.72 174 PHE A O 1
ATOM 1434 N N . ALA A 1 175 ? 28.5 -2.232 -22.531 1 49.34 175 ALA A N 1
ATOM 1435 C CA . ALA A 1 175 ? 29.578 -3.229 -22.516 1 49.34 175 ALA A CA 1
ATOM 1436 C C . ALA A 1 175 ? 29.125 -4.516 -23.203 1 49.34 175 ALA A C 1
ATOM 1438 O O . ALA A 1 175 ? 29.484 -5.613 -22.766 1 49.34 175 ALA A O 1
ATOM 1439 N N . GLY A 1 176 ? 28.344 -4.223 -24.203 1 45.91 176 GLY A N 1
ATOM 1440 C CA . GLY A 1 176 ? 28.078 -5.363 -25.062 1 45.91 176 GLY A CA 1
ATOM 1441 C C . GLY A 1 176 ? 26.922 -6.219 -24.594 1 45.91 176 GLY A C 1
ATOM 1442 O O . GLY A 1 176 ? 26.578 -7.219 -25.219 1 45.91 176 GLY A O 1
ATOM 1443 N N . SER A 1 177 ? 26.609 -6.07 -23.375 1 46.81 177 SER A N 1
ATOM 1444 C CA . SER A 1 177 ? 25.594 -7.031 -22.953 1 46.81 177 SER A CA 1
ATOM 1445 C C . SER A 1 177 ? 24.219 -6.383 -22.875 1 46.81 177 SER A C 1
ATOM 1447 O O . SER A 1 177 ? 24.078 -5.238 -22.438 1 46.81 177 SER A O 1
ATOM 1449 N N . SER A 1 178 ? 23.484 -6.633 -23.859 1 46.5 178 SER A N 1
ATOM 1450 C CA . SER A 1 178 ? 22.078 -6.258 -23.828 1 46.5 178 SER A CA 1
ATOM 1451 C C . SER A 1 178 ? 21.297 -7.09 -22.812 1 46.5 178 SER A C 1
ATOM 1453 O O . SER A 1 178 ? 21.422 -8.312 -22.797 1 46.5 178 SER A O 1
ATOM 1455 N N . SER A 1 179 ? 21.484 -6.789 -21.672 1 48.5 179 SER A N 1
ATOM 1456 C CA . SER A 1 179 ? 20.797 -7.629 -20.703 1 48.5 179 SER A CA 1
ATOM 1457 C C . SER A 1 179 ? 19.281 -7.59 -20.891 1 48.5 179 SER A C 1
ATOM 1459 O O . SER A 1 179 ? 18.75 -6.621 -21.438 1 48.5 179 SER A O 1
ATOM 1461 N N . ARG A 1 180 ? 18.703 -8.797 -20.797 1 52.22 180 ARG A N 1
ATOM 1462 C CA . ARG A 1 180 ? 17.312 -9.195 -20.781 1 52.22 180 ARG A CA 1
ATOM 1463 C C . ARG A 1 180 ? 16.453 -8.18 -20.016 1 52.22 180 ARG A C 1
ATOM 1465 O O . ARG A 1 180 ? 17 -7.312 -19.328 1 52.22 180 ARG A O 1
ATOM 1472 N N . GLN A 1 181 ? 14.984 -8.523 -19.938 1 59.09 181 GLN A N 1
ATOM 1473 C CA . GLN A 1 181 ? 13.766 -7.77 -19.672 1 59.09 181 GLN A CA 1
ATOM 1474 C C . GLN A 1 181 ? 13.688 -7.328 -18.219 1 59.09 181 GLN A C 1
ATOM 1476 O O . GLN A 1 181 ? 13.641 -8.164 -17.312 1 59.09 181 GLN A O 1
ATOM 1481 N N . ASP A 1 182 ? 14.008 -6.047 -17.891 1 80.5 182 ASP A N 1
ATOM 1482 C CA . ASP A 1 182 ? 13.734 -5.293 -16.672 1 80.5 182 ASP A CA 1
ATOM 1483 C C . ASP A 1 182 ? 12.328 -4.707 -16.703 1 80.5 182 ASP A C 1
ATOM 1485 O O . ASP A 1 182 ? 11.672 -4.688 -17.734 1 80.5 182 ASP A O 1
ATOM 1489 N N . PHE A 1 183 ? 11.844 -4.555 -15.555 1 92.38 183 PHE A N 1
ATOM 1490 C CA . PHE A 1 183 ? 10.539 -3.91 -15.453 1 92.38 183 PHE A CA 1
ATOM 1491 C C . PHE A 1 183 ? 10.688 -2.412 -15.219 1 92.38 183 PHE A C 1
ATOM 1493 O O . PHE A 1 183 ? 11.461 -1.987 -14.359 1 92.38 183 PHE A O 1
ATOM 1500 N N . LEU A 1 184 ? 10.047 -1.683 -16.078 1 91.75 184 LEU A N 1
ATOM 1501 C CA . LEU A 1 184 ? 9.953 -0.243 -15.859 1 91.75 184 LEU A CA 1
ATOM 1502 C C . LEU A 1 184 ? 8.547 0.146 -15.414 1 91.75 184 LEU A C 1
ATOM 1504 O O . LEU A 1 184 ? 7.574 -0.102 -16.125 1 91.75 184 LEU A O 1
ATOM 1508 N N . LEU A 1 185 ? 8.484 0.554 -14.188 1 93.5 185 LEU A N 1
ATOM 1509 C CA . LEU A 1 185 ? 7.281 1.248 -13.734 1 93.5 185 LEU A CA 1
ATOM 1510 C C . LEU A 1 185 ? 7.359 2.734 -14.062 1 93.5 185 LEU A C 1
ATOM 1512 O O . LEU A 1 185 ? 7.871 3.527 -13.266 1 93.5 185 LEU A O 1
ATOM 1516 N N . LYS A 1 186 ? 6.809 3.043 -15.18 1 87.31 186 LYS A N 1
ATOM 1517 C CA . LYS A 1 186 ? 7.062 4.34 -15.797 1 87.31 186 LYS A CA 1
ATOM 1518 C C . LYS A 1 186 ? 6.566 5.48 -14.914 1 87.31 186 LYS A C 1
ATOM 1520 O O . LYS A 1 186 ? 7.301 6.434 -14.648 1 87.31 186 LYS A O 1
ATOM 1525 N N . LYS A 1 187 ? 5.348 5.367 -14.477 1 85.75 187 LYS A N 1
ATOM 1526 C CA . LYS A 1 187 ? 4.766 6.418 -13.641 1 85.75 187 LYS A CA 1
ATOM 1527 C C . LYS A 1 187 ? 5.57 6.613 -12.359 1 85.75 187 LYS A C 1
ATOM 1529 O O . LYS A 1 187 ? 5.781 7.746 -11.922 1 85.75 187 LYS A O 1
ATOM 1534 N N . GLU A 1 188 ? 5.988 5.574 -11.828 1 87.5 188 GLU A N 1
ATOM 1535 C CA . GLU A 1 188 ? 6.699 5.598 -10.555 1 87.5 188 GLU A CA 1
ATOM 1536 C C . GLU A 1 188 ? 8.188 5.879 -10.75 1 87.5 188 GLU A C 1
ATOM 1538 O O . GLU A 1 188 ? 8.898 6.172 -9.789 1 87.5 188 GLU A O 1
ATOM 1543 N N . LYS A 1 189 ? 8.617 5.773 -12.023 1 89.88 189 LYS A N 1
ATOM 1544 C CA . LYS A 1 189 ? 10.023 5.922 -12.383 1 89.88 189 LYS A CA 1
ATOM 1545 C C . LYS A 1 189 ? 10.906 4.969 -11.578 1 89.88 189 LYS A C 1
ATOM 1547 O O . LYS A 1 189 ? 11.938 5.375 -11.039 1 89.88 189 LYS A O 1
ATOM 1552 N N . ILE A 1 190 ? 10.477 3.789 -11.445 1 92.94 190 ILE A N 1
ATOM 1553 C CA . ILE A 1 190 ? 11.188 2.699 -10.789 1 92.94 190 ILE A CA 1
ATOM 1554 C C . ILE A 1 190 ? 11.531 1.619 -11.805 1 92.94 190 ILE A C 1
ATOM 1556 O O . ILE A 1 190 ? 10.68 1.199 -12.594 1 92.94 190 ILE A O 1
ATOM 1560 N N . VAL A 1 191 ? 12.758 1.242 -11.852 1 92.69 191 VAL A N 1
ATOM 1561 C CA . VAL A 1 191 ? 13.203 0.106 -12.648 1 92.69 191 VAL A CA 1
ATOM 1562 C C . VAL A 1 191 ? 13.547 -1.069 -11.734 1 92.69 191 VAL A C 1
ATOM 1564 O O . VAL A 1 191 ? 14.172 -0.889 -10.688 1 92.69 191 VAL A O 1
ATOM 1567 N N . ILE A 1 192 ? 13.094 -2.234 -12.141 1 95.06 192 ILE A N 1
ATOM 1568 C CA . ILE A 1 192 ? 13.398 -3.443 -11.383 1 95.06 192 ILE A CA 1
ATOM 1569 C C . ILE A 1 192 ? 14.266 -4.379 -12.227 1 95.06 192 ILE A C 1
ATOM 1571 O O . ILE A 1 192 ? 13.867 -4.781 -13.32 1 95.06 192 ILE A O 1
ATOM 1575 N N . GLU A 1 193 ? 15.461 -4.648 -11.758 1 93.5 193 GLU A N 1
ATOM 1576 C CA . GLU A 1 193 ? 16.375 -5.617 -12.352 1 93.5 193 GLU A CA 1
ATOM 1577 C C . GLU A 1 193 ? 16.344 -6.941 -11.602 1 93.5 193 GLU A C 1
ATOM 1579 O O . GLU A 1 193 ? 16.578 -6.98 -10.391 1 93.5 193 GLU A O 1
ATOM 1584 N N . VAL A 1 194 ? 16.078 -8.031 -12.32 1 94.69 194 VAL A N 1
ATOM 1585 C CA . VAL A 1 194 ? 15.883 -9.328 -11.688 1 94.69 194 VAL A CA 1
ATOM 1586 C C . VAL A 1 194 ? 17.047 -10.258 -12.055 1 94.69 194 VAL A C 1
ATOM 1588 O O . VAL A 1 194 ? 17.469 -10.297 -13.211 1 94.69 194 VAL A O 1
ATOM 1591 N N . LYS A 1 195 ? 17.531 -10.938 -11.047 1 93.44 195 LYS A N 1
ATOM 1592 C CA . LYS A 1 195 ? 18.516 -11.992 -11.227 1 93.44 195 LYS A CA 1
ATOM 1593 C C . LYS A 1 195 ? 18.156 -13.227 -10.398 1 93.44 195 LYS A C 1
ATOM 1595 O O . LYS A 1 195 ? 17.438 -13.125 -9.406 1 93.44 195 LYS A O 1
ATOM 1600 N N . LYS A 1 196 ? 18.531 -14.305 -10.859 1 95.38 196 LYS A N 1
ATOM 1601 C CA . LYS A 1 196 ? 18.469 -15.523 -10.07 1 95.38 196 LYS A CA 1
ATOM 1602 C C . LYS A 1 196 ? 19.844 -16.188 -9.977 1 95.38 196 LYS A C 1
ATOM 1604 O O . LYS A 1 196 ? 20.531 -16.328 -10.984 1 95.38 196 LYS A O 1
ATOM 1609 N N . THR A 1 197 ? 20.141 -16.594 -8.781 1 95.38 197 THR A N 1
ATOM 1610 C CA . THR A 1 197 ? 21.438 -17.234 -8.617 1 95.38 197 THR A CA 1
ATOM 1611 C C . THR A 1 197 ? 21.406 -18.656 -9.164 1 95.38 197 THR A C 1
ATOM 1613 O O . THR A 1 197 ? 20.344 -19.234 -9.391 1 95.38 197 THR A O 1
ATOM 1616 N N . ARG A 1 198 ? 22.484 -19.094 -9.469 1 94.19 198 ARG A N 1
ATOM 1617 C CA . ARG A 1 198 ? 22.797 -20.484 -9.82 1 94.19 198 ARG A CA 1
ATOM 1618 C C . ARG A 1 198 ? 24.219 -20.828 -9.422 1 94.19 198 ARG A C 1
ATOM 1620 O O . ARG A 1 198 ? 24.969 -19.969 -8.953 1 94.19 198 ARG A O 1
ATOM 1627 N N . ARG A 1 199 ? 24.578 -22.031 -9.594 1 91.31 199 ARG A N 1
ATOM 1628 C CA . ARG A 1 199 ? 25.891 -22.5 -9.156 1 91.31 199 ARG A CA 1
ATOM 1629 C C . ARG A 1 199 ? 27 -21.625 -9.719 1 91.31 199 ARG A C 1
ATOM 1631 O O . ARG A 1 199 ? 27.938 -21.281 -9.008 1 91.31 199 ARG A O 1
ATOM 1638 N N . SER A 1 200 ? 26.891 -21.156 -10.938 1 90.81 200 SER A N 1
ATOM 1639 C CA . SER A 1 200 ? 27.938 -20.375 -11.602 1 90.81 200 SER A CA 1
ATOM 1640 C C . SER A 1 200 ? 27.766 -18.891 -11.352 1 90.81 200 SER A C 1
ATOM 1642 O O . SER A 1 200 ? 28.562 -18.078 -11.805 1 90.81 200 SER A O 1
ATOM 1644 N N . LEU A 1 201 ? 26.75 -18.484 -10.688 1 91.38 201 LEU A N 1
ATOM 1645 C CA . LEU A 1 201 ? 26.438 -17.078 -10.445 1 91.38 201 LEU A CA 1
ATOM 1646 C C . LEU A 1 201 ? 26.203 -16.828 -8.953 1 91.38 201 LEU A C 1
ATOM 1648 O O . LEU A 1 201 ? 25.062 -16.625 -8.531 1 91.38 201 LEU A O 1
ATOM 1652 N N . GLY A 1 202 ? 27.328 -16.781 -8.188 1 90 202 GLY A N 1
ATOM 1653 C CA . GLY A 1 202 ? 27.281 -16.562 -6.75 1 90 202 GLY A CA 1
ATOM 1654 C C . GLY A 1 202 ? 27.5 -15.102 -6.367 1 90 202 GLY A C 1
ATOM 1655 O O . GLY A 1 202 ? 27.266 -14.203 -7.176 1 90 202 GLY A O 1
ATOM 1656 N N . ALA A 1 203 ? 27.891 -14.883 -5.188 1 90 203 ALA A N 1
ATOM 1657 C CA . ALA A 1 203 ? 27.938 -13.562 -4.582 1 90 203 ALA A CA 1
ATOM 1658 C C . ALA A 1 203 ? 28.812 -12.617 -5.402 1 90 203 ALA A C 1
ATOM 1660 O O . ALA A 1 203 ? 28.391 -11.508 -5.738 1 90 203 ALA A O 1
ATOM 1661 N N . ASN A 1 204 ? 30 -13.047 -5.727 1 91.5 204 ASN A N 1
ATOM 1662 C CA . ASN A 1 204 ? 30.938 -12.188 -6.43 1 91.5 204 ASN A CA 1
ATOM 1663 C C . ASN A 1 204 ? 30.422 -11.797 -7.812 1 91.5 204 ASN A C 1
ATOM 1665 O O . ASN A 1 204 ? 30.422 -10.617 -8.164 1 91.5 204 ASN A O 1
ATOM 1669 N N . LYS A 1 205 ? 30.078 -12.758 -8.523 1 92.88 205 LYS A N 1
ATOM 1670 C CA . LYS A 1 205 ? 29.625 -12.508 -9.891 1 92.88 205 LYS A CA 1
ATOM 1671 C C . LYS A 1 205 ? 28.344 -11.688 -9.898 1 92.88 205 LYS A C 1
ATOM 1673 O O . LYS A 1 205 ? 28.172 -10.797 -10.734 1 92.88 205 LYS A O 1
ATOM 1678 N N . ILE A 1 206 ? 27.453 -12.008 -9 1 92.25 206 ILE A N 1
ATOM 1679 C CA . ILE A 1 206 ? 26.219 -11.242 -8.875 1 92.25 206 ILE A CA 1
ATOM 1680 C C . ILE A 1 206 ? 26.531 -9.781 -8.578 1 92.25 206 ILE A C 1
ATOM 1682 O O . ILE A 1 206 ? 25.938 -8.875 -9.172 1 92.25 206 ILE A O 1
ATOM 1686 N N . GLY A 1 207 ? 27.438 -9.57 -7.656 1 91.81 207 GLY A N 1
ATOM 1687 C CA . GLY A 1 207 ? 27.844 -8.211 -7.336 1 91.81 207 GLY A CA 1
ATOM 1688 C C . GLY A 1 207 ? 28.375 -7.449 -8.539 1 91.81 207 GLY A C 1
ATOM 1689 O O . GLY A 1 207 ? 28.016 -6.289 -8.742 1 91.81 207 GLY A O 1
ATOM 1690 N N . GLU A 1 208 ? 29.188 -8.094 -9.297 1 91.94 208 GLU A N 1
ATOM 1691 C CA . GLU A 1 208 ? 29.75 -7.484 -10.5 1 91.94 208 GLU A CA 1
ATOM 1692 C C . GLU A 1 208 ? 28.656 -7.113 -11.492 1 91.94 208 GLU A C 1
ATOM 1694 O O . GLU A 1 208 ? 28.656 -6.004 -12.031 1 91.94 208 GLU A O 1
ATOM 1699 N N . GLU A 1 209 ? 27.766 -7.992 -11.727 1 90.44 209 GLU A N 1
ATOM 1700 C CA . GLU A 1 209 ? 26.672 -7.746 -12.672 1 90.44 209 GLU A CA 1
ATOM 1701 C C . GLU A 1 209 ? 25.781 -6.598 -12.203 1 90.44 209 GLU A C 1
ATOM 1703 O O . GLU A 1 209 ? 25.391 -5.75 -13 1 90.44 209 GLU A O 1
ATOM 1708 N N . LEU A 1 210 ? 25.547 -6.57 -10.922 1 91.75 210 LEU A N 1
ATOM 1709 C CA . LEU A 1 210 ? 24.672 -5.539 -10.391 1 91.75 210 LEU A CA 1
ATOM 1710 C C . LEU A 1 210 ? 25.328 -4.172 -10.438 1 91.75 210 LEU A C 1
ATOM 1712 O O . LEU A 1 210 ? 24.672 -3.156 -10.648 1 91.75 210 LEU A O 1
ATOM 1716 N N . LEU A 1 211 ? 26.609 -4.184 -10.258 1 90.06 211 LEU A N 1
ATOM 1717 C CA . LEU A 1 211 ? 27.344 -2.926 -10.383 1 90.06 211 LEU A CA 1
ATOM 1718 C C . LEU A 1 211 ? 27.219 -2.361 -11.797 1 90.06 211 LEU A C 1
ATOM 1720 O O . LEU A 1 211 ? 27.062 -1.151 -11.977 1 90.06 211 LEU A O 1
ATOM 1724 N N . ILE A 1 212 ? 27.328 -3.215 -12.75 1 87.81 212 ILE A N 1
ATOM 1725 C CA . ILE A 1 212 ? 27.188 -2.809 -14.141 1 87.81 212 ILE A CA 1
ATOM 1726 C C . ILE A 1 212 ? 25.766 -2.281 -14.375 1 87.81 212 ILE A C 1
ATOM 1728 O O . ILE A 1 212 ? 25.578 -1.244 -15.016 1 87.81 212 ILE A O 1
ATOM 1732 N N . ASP A 1 213 ? 24.75 -2.986 -13.852 1 87.38 213 ASP A N 1
ATOM 1733 C CA . ASP A 1 213 ? 23.359 -2.559 -13.984 1 87.38 213 ASP A CA 1
ATOM 1734 C C . ASP A 1 213 ? 23.141 -1.198 -13.328 1 87.38 213 ASP A C 1
ATOM 1736 O O . ASP A 1 213 ? 22.422 -0.351 -13.875 1 87.38 213 ASP A O 1
ATOM 1740 N N . MET A 1 214 ? 23.734 -1.031 -12.188 1 88.88 214 MET A N 1
ATOM 1741 C CA . MET A 1 214 ? 23.625 0.245 -11.492 1 88.88 214 MET A CA 1
ATOM 1742 C C . MET A 1 214 ? 24.172 1.385 -12.336 1 88.88 214 MET A C 1
ATOM 1744 O O . MET A 1 214 ? 23.562 2.453 -12.422 1 88.88 214 MET A O 1
ATOM 1748 N N . ALA A 1 215 ? 25.266 1.136 -12.938 1 85.88 215 ALA A N 1
ATOM 1749 C CA . ALA A 1 215 ? 25.875 2.141 -13.797 1 85.88 215 ALA A CA 1
ATOM 1750 C C . ALA A 1 215 ? 25.016 2.43 -15.016 1 85.88 215 ALA A C 1
ATOM 1752 O O . ALA A 1 215 ? 24.875 3.582 -15.438 1 85.88 215 ALA A O 1
ATOM 1753 N N . ARG A 1 216 ? 24.453 1.426 -15.555 1 83.31 216 ARG A N 1
ATOM 1754 C CA . ARG A 1 216 ? 23.625 1.521 -16.75 1 83.31 216 ARG A CA 1
ATOM 1755 C C . ARG A 1 216 ? 22.391 2.387 -16.5 1 83.31 216 ARG A C 1
ATOM 1757 O O . ARG A 1 216 ? 22.016 3.191 -17.344 1 83.31 216 ARG A O 1
ATOM 1764 N N . TYR A 1 217 ? 21.828 2.201 -15.297 1 85.31 217 TYR A N 1
ATOM 1765 C CA . TYR A 1 217 ? 20.547 2.844 -15.062 1 85.31 217 TYR A CA 1
ATOM 1766 C C . TYR A 1 217 ? 20.719 4.191 -14.367 1 85.31 217 TYR A C 1
ATOM 1768 O O . TYR A 1 217 ? 19.766 4.949 -14.219 1 85.31 217 TYR A O 1
ATOM 1776 N N . ARG A 1 218 ? 21.859 4.484 -13.961 1 80.88 218 ARG A N 1
ATOM 1777 C CA . ARG A 1 218 ? 22.141 5.738 -13.273 1 80.88 218 ARG A CA 1
ATOM 1778 C C . ARG A 1 218 ? 21.719 6.938 -14.117 1 80.88 218 ARG A C 1
ATOM 1780 O O . ARG A 1 218 ? 21.156 7.902 -13.586 1 80.88 218 ARG A O 1
ATOM 1787 N N . ALA A 1 219 ? 21.891 6.871 -15.375 1 78.75 219 ALA A N 1
ATOM 1788 C CA . ALA A 1 219 ? 21.594 8.008 -16.25 1 78.75 219 ALA A CA 1
ATOM 1789 C C . ALA A 1 219 ? 20.281 7.801 -17 1 78.75 219 ALA A C 1
ATOM 1791 O O . ALA A 1 219 ? 19.953 8.578 -17.906 1 78.75 219 ALA A O 1
ATOM 1792 N N . HIS A 1 220 ? 19.625 6.793 -16.688 1 81.25 220 HIS A N 1
ATOM 1793 C CA . HIS A 1 220 ? 18.391 6.492 -17.406 1 81.25 220 HIS A CA 1
ATOM 1794 C C . HIS A 1 220 ? 17.312 7.523 -17.094 1 81.25 220 HIS A C 1
ATOM 1796 O O . HIS A 1 220 ? 16.984 7.754 -15.93 1 81.25 220 HIS A O 1
ATOM 1802 N N . PRO A 1 221 ? 16.75 8.094 -18.078 1 82.31 221 PRO A N 1
ATOM 1803 C CA . PRO A 1 221 ? 15.844 9.234 -17.875 1 82.31 221 PRO A CA 1
ATOM 1804 C C . PRO A 1 221 ? 14.562 8.852 -17.141 1 82.31 221 PRO A C 1
ATOM 1806 O O . PRO A 1 221 ? 13.977 9.68 -16.453 1 82.31 221 PRO A O 1
ATOM 1809 N N . ASP A 1 222 ? 14.18 7.645 -17.25 1 84.38 222 ASP A N 1
ATOM 1810 C CA . ASP A 1 222 ? 12.914 7.234 -16.641 1 84.38 222 ASP A CA 1
ATOM 1811 C C . ASP A 1 222 ? 13.156 6.457 -15.352 1 84.38 222 ASP A C 1
ATOM 1813 O O . ASP A 1 222 ? 12.219 5.887 -14.781 1 84.38 222 ASP A O 1
ATOM 1817 N N . CYS A 1 223 ? 14.367 6.473 -14.93 1 89 223 CYS A N 1
ATOM 1818 C CA . CYS A 1 223 ? 14.68 5.711 -13.727 1 89 223 CYS A CA 1
ATOM 1819 C C . CYS A 1 223 ? 15.141 6.633 -12.609 1 89 223 CYS A C 1
ATOM 1821 O O . CYS A 1 223 ? 16.281 7.105 -12.617 1 89 223 CYS A O 1
ATOM 1823 N N . GLU A 1 224 ? 14.305 6.805 -11.633 1 87.94 224 GLU A N 1
ATOM 1824 C CA . GLU A 1 224 ? 14.68 7.543 -10.43 1 87.94 224 GLU A CA 1
ATOM 1825 C C . GLU A 1 224 ? 15.133 6.598 -9.32 1 87.94 224 GLU A C 1
ATOM 1827 O O . GLU A 1 224 ? 15.969 6.965 -8.492 1 87.94 224 GLU A O 1
ATOM 1832 N N . THR A 1 225 ? 14.555 5.414 -9.344 1 92.19 225 THR A N 1
ATOM 1833 C CA . THR A 1 225 ? 14.914 4.383 -8.375 1 92.19 225 THR A CA 1
ATOM 1834 C C . THR A 1 225 ? 15.148 3.045 -9.07 1 92.19 225 THR A C 1
ATOM 1836 O O . THR A 1 225 ? 14.352 2.629 -9.914 1 92.19 225 THR A O 1
ATOM 1839 N N . LEU A 1 226 ? 16.297 2.49 -8.758 1 93.19 226 LEU A N 1
ATOM 1840 C CA . LEU A 1 226 ? 16.609 1.154 -9.25 1 93.19 226 LEU A CA 1
ATOM 1841 C C . LEU A 1 226 ? 16.469 0.119 -8.133 1 93.19 226 LEU A C 1
ATOM 1843 O O . LEU A 1 226 ? 17.062 0.266 -7.066 1 93.19 226 LEU A O 1
ATOM 1847 N N . VAL A 1 227 ? 15.617 -0.862 -8.391 1 95.62 227 VAL A N 1
ATOM 1848 C CA . VAL A 1 227 ? 15.508 -1.996 -7.48 1 95.62 227 VAL A CA 1
ATOM 1849 C C . VAL A 1 227 ? 16.172 -3.225 -8.102 1 95.62 227 VAL A C 1
ATOM 1851 O O . VAL A 1 227 ? 15.742 -3.691 -9.164 1 95.62 227 VAL A O 1
ATOM 1854 N N . CYS A 1 228 ? 17.219 -3.721 -7.48 1 95.38 228 CYS A N 1
ATOM 1855 C CA . CYS A 1 228 ? 17.859 -4.965 -7.891 1 95.38 228 CYS A CA 1
ATOM 1856 C C . CYS A 1 228 ? 17.359 -6.137 -7.055 1 95.38 228 CYS A C 1
ATOM 1858 O O . CYS A 1 228 ? 17.594 -6.191 -5.848 1 95.38 228 CYS A O 1
ATOM 1860 N N . PHE A 1 229 ? 16.734 -7.039 -7.719 1 97.06 229 PHE A N 1
ATOM 1861 C CA . PHE A 1 229 ? 16.188 -8.203 -7.035 1 97.06 229 PHE A CA 1
ATOM 1862 C C . PHE A 1 229 ? 16.969 -9.461 -7.387 1 97.06 229 PHE A C 1
ATOM 1864 O O . PHE A 1 229 ? 17.094 -9.82 -8.562 1 97.06 229 PHE A O 1
ATOM 1871 N N . VAL A 1 230 ? 17.469 -10.102 -6.348 1 96.81 230 VAL A N 1
ATOM 1872 C CA . VAL A 1 230 ? 18.172 -11.375 -6.52 1 96.81 230 VAL A CA 1
ATOM 1873 C C . VAL A 1 230 ? 17.422 -12.477 -5.777 1 96.81 230 VAL A C 1
ATOM 1875 O O . VAL A 1 230 ? 17.328 -12.461 -4.547 1 96.81 230 VAL A O 1
ATOM 1878 N N . TYR A 1 231 ? 16.844 -13.375 -6.527 1 97.5 231 TYR A N 1
ATOM 1879 C CA . TYR A 1 231 ? 16.266 -14.578 -5.93 1 97.5 231 TYR A CA 1
ATOM 1880 C C . TYR A 1 231 ? 17.344 -15.656 -5.766 1 97.5 231 TYR A C 1
ATOM 1882 O O . TYR A 1 231 ? 17.906 -16.125 -6.75 1 97.5 231 TYR A O 1
ATOM 1890 N N . ASP A 1 232 ? 17.609 -15.992 -4.547 1 97.31 232 ASP A N 1
ATOM 1891 C CA . ASP A 1 232 ? 18.672 -16.922 -4.211 1 97.31 232 ASP A CA 1
ATOM 1892 C C . ASP A 1 232 ? 18.156 -18.078 -3.361 1 97.31 232 ASP A C 1
ATOM 1894 O O . ASP A 1 232 ? 18.562 -18.25 -2.213 1 97.31 232 ASP A O 1
ATOM 1898 N N . PRO A 1 233 ? 17.375 -18.953 -3.994 1 95.25 233 PRO A N 1
ATOM 1899 C CA . PRO A 1 233 ? 16.734 -20.016 -3.215 1 95.25 233 PRO A CA 1
ATOM 1900 C C . PRO A 1 233 ? 17.734 -21.062 -2.707 1 95.25 233 PRO A C 1
ATOM 1902 O O . PRO A 1 233 ? 17.469 -21.719 -1.704 1 95.25 233 PRO A O 1
ATOM 1905 N N . GLU A 1 234 ? 18.891 -21.125 -3.248 1 94.75 234 GLU A N 1
ATOM 1906 C CA . GLU A 1 234 ? 19.859 -22.141 -2.857 1 94.75 234 GLU A CA 1
ATOM 1907 C C . GLU A 1 234 ? 20.922 -21.562 -1.932 1 94.75 234 GLU A C 1
ATOM 1909 O O . GLU A 1 234 ? 21.797 -22.281 -1.453 1 94.75 234 GLU A O 1
ATOM 1914 N N . GLY A 1 235 ? 20.891 -20.297 -1.762 1 95.06 235 GLY A N 1
ATOM 1915 C CA . GLY A 1 235 ? 21.812 -19.656 -0.822 1 95.06 235 GLY A CA 1
ATOM 1916 C C . GLY A 1 235 ? 23.219 -19.516 -1.363 1 95.06 235 GLY A C 1
ATOM 1917 O O . GLY A 1 235 ? 24.188 -19.688 -0.626 1 95.06 235 GLY A O 1
ATOM 1918 N N . TRP A 1 236 ? 23.344 -19.281 -2.568 1 94.62 236 TRP A N 1
ATOM 1919 C CA . TRP A 1 236 ? 24.656 -19.125 -3.188 1 94.62 236 TRP A CA 1
ATOM 1920 C C . TRP A 1 236 ? 25.312 -17.812 -2.744 1 94.62 236 TRP A C 1
ATOM 1922 O O . TRP A 1 236 ? 26.531 -17.641 -2.895 1 94.62 236 TRP A O 1
ATOM 1932 N N . VAL A 1 237 ? 24.547 -16.859 -2.33 1 95.06 237 VAL A N 1
ATOM 1933 C CA . VAL A 1 237 ? 25.062 -15.641 -1.727 1 95.06 237 VAL A CA 1
ATOM 1934 C C . VAL A 1 237 ? 25.203 -15.828 -0.219 1 95.06 237 VAL A C 1
ATOM 1936 O O . VAL A 1 237 ? 24.234 -15.695 0.528 1 95.06 237 VAL A O 1
ATOM 1939 N N . THR A 1 238 ? 26.375 -16.016 0.282 1 91.94 238 THR A N 1
ATOM 1940 C CA . THR A 1 238 ? 26.625 -16.453 1.65 1 91.94 238 THR A CA 1
ATOM 1941 C C . THR A 1 238 ? 26.375 -15.312 2.637 1 91.94 238 THR A C 1
ATOM 1943 O O . THR A 1 238 ? 25.906 -15.539 3.75 1 91.94 238 THR A O 1
ATOM 1946 N N . ASN A 1 239 ? 26.734 -14.094 2.283 1 92.88 239 ASN A N 1
ATOM 1947 C CA . ASN A 1 239 ? 26.531 -12.922 3.125 1 92.88 239 ASN A CA 1
ATOM 1948 C C . ASN A 1 239 ? 25.703 -11.852 2.41 1 92.88 239 ASN A C 1
ATOM 1950 O O . ASN A 1 239 ? 26.234 -10.797 2.043 1 92.88 239 ASN A O 1
ATOM 1954 N N . PRO A 1 240 ? 24.422 -12.148 2.34 1 93.88 240 PRO A N 1
ATOM 1955 C CA . PRO A 1 240 ? 23.578 -11.227 1.579 1 93.88 240 PRO A CA 1
ATOM 1956 C C . PRO A 1 240 ? 23.609 -9.805 2.123 1 93.88 240 PRO A C 1
ATOM 1958 O O . PRO A 1 240 ? 23.656 -8.844 1.348 1 93.88 240 PRO A O 1
ATOM 1961 N N . LYS A 1 241 ? 23.594 -9.656 3.4 1 93 241 LYS A N 1
ATOM 1962 C CA . LYS A 1 241 ? 23.609 -8.328 3.996 1 93 241 LYS A CA 1
ATOM 1963 C C . LYS A 1 241 ? 24.859 -7.555 3.58 1 93 241 LYS A C 1
ATOM 1965 O O . LYS A 1 241 ? 24.797 -6.359 3.295 1 93 241 LYS A O 1
ATOM 1970 N N . GLY A 1 242 ? 25.969 -8.227 3.643 1 92.75 242 GLY A N 1
ATOM 1971 C CA . GLY A 1 242 ? 27.219 -7.602 3.205 1 92.75 242 GLY A CA 1
ATOM 1972 C C . GLY A 1 242 ? 27.172 -7.141 1.761 1 92.75 242 GLY A C 1
ATOM 1973 O O . GLY A 1 242 ? 27.609 -6.035 1.444 1 92.75 242 GLY A O 1
ATOM 1974 N N . VAL A 1 243 ? 26.672 -7.98 0.896 1 93.44 243 VAL A N 1
ATOM 1975 C CA . VAL A 1 243 ? 26.562 -7.648 -0.521 1 93.44 243 VAL A CA 1
ATOM 1976 C C . VAL A 1 243 ? 25.656 -6.434 -0.698 1 93.44 243 VAL A C 1
ATOM 1978 O O . VAL A 1 243 ? 26 -5.504 -1.438 1 93.44 243 VAL A O 1
ATOM 1981 N N . ILE A 1 244 ? 24.531 -6.398 0.017 1 93.94 244 ILE A N 1
ATOM 1982 C CA . ILE A 1 244 ? 23.578 -5.305 -0.057 1 93.94 244 ILE A CA 1
ATOM 1983 C C . ILE A 1 244 ? 24.234 -4.004 0.396 1 93.94 244 ILE A C 1
ATOM 1985 O O . ILE A 1 244 ? 24.172 -2.992 -0.304 1 93.94 244 ILE A O 1
ATOM 1989 N N . ASP A 1 245 ? 24.891 -4.062 1.5 1 91.31 245 ASP A N 1
ATOM 1990 C CA . ASP A 1 245 ? 25.531 -2.877 2.049 1 91.31 245 ASP A CA 1
ATOM 1991 C C . ASP A 1 245 ? 26.594 -2.336 1.088 1 91.31 245 ASP A C 1
ATOM 1993 O O . ASP A 1 245 ? 26.719 -1.122 0.904 1 91.31 245 ASP A O 1
ATOM 1997 N N . ASP A 1 246 ? 27.312 -3.225 0.506 1 91.69 246 ASP A N 1
ATOM 1998 C CA . ASP A 1 246 ? 28.375 -2.836 -0.427 1 91.69 246 ASP A CA 1
ATOM 1999 C C . ASP A 1 246 ? 27.781 -2.137 -1.652 1 91.69 246 ASP A C 1
ATOM 2001 O O . ASP A 1 246 ? 28.266 -1.075 -2.057 1 91.69 246 ASP A O 1
ATOM 2005 N N . LEU A 1 247 ? 26.828 -2.697 -2.188 1 92.56 247 LEU A N 1
ATOM 2006 C CA . LEU A 1 247 ? 26.234 -2.168 -3.412 1 92.56 247 LEU A CA 1
ATOM 2007 C C . LEU A 1 247 ? 25.5 -0.856 -3.143 1 92.56 247 LEU A C 1
ATOM 2009 O O . LEU A 1 247 ? 25.703 0.127 -3.859 1 92.56 247 LEU A O 1
ATOM 2013 N N . GLU A 1 248 ? 24.656 -0.872 -2.117 1 91.38 248 GLU A N 1
ATOM 2014 C CA . GLU A 1 248 ? 23.906 0.341 -1.804 1 91.38 248 GLU A CA 1
ATOM 2015 C C . GLU A 1 248 ? 24.828 1.437 -1.274 1 91.38 248 GLU A C 1
ATOM 2017 O O . GLU A 1 248 ? 24.578 2.625 -1.483 1 91.38 248 GLU A O 1
ATOM 2022 N N . GLY A 1 249 ? 25.828 0.972 -0.583 1 88.31 249 GLY A N 1
ATOM 2023 C CA . GLY A 1 249 ? 26.812 1.92 -0.092 1 88.31 249 GLY A CA 1
ATOM 2024 C C . GLY A 1 249 ? 27.547 2.643 -1.204 1 88.31 249 GLY A C 1
ATOM 2025 O O . GLY A 1 249 ? 27.938 3.799 -1.043 1 88.31 249 GLY A O 1
ATOM 2026 N N . LYS A 1 250 ? 27.734 2.037 -2.264 1 84.31 250 LYS A N 1
ATOM 2027 C CA . LYS A 1 250 ? 28.469 2.596 -3.396 1 84.31 250 LYS A CA 1
ATOM 2028 C C . LYS A 1 250 ? 27.594 3.543 -4.207 1 84.31 250 LYS A C 1
ATOM 2030 O O . LYS A 1 250 ? 28.094 4.293 -5.051 1 84.31 250 LYS A O 1
ATOM 2035 N N . ASP A 1 251 ? 26.328 3.385 -3.971 1 83.31 251 ASP A N 1
ATOM 2036 C CA . ASP A 1 251 ? 25.375 4.266 -4.648 1 83.31 251 ASP A CA 1
ATOM 2037 C C . ASP A 1 251 ? 25.328 5.633 -3.979 1 83.31 251 ASP A C 1
ATOM 2039 O O . ASP A 1 251 ? 24.562 5.84 -3.039 1 83.31 251 ASP A O 1
ATOM 2043 N N . THR A 1 252 ? 26.016 6.57 -4.438 1 75.69 252 THR A N 1
ATOM 2044 C CA . THR A 1 252 ? 26.172 7.891 -3.836 1 75.69 252 THR A CA 1
ATOM 2045 C C . THR A 1 252 ? 24.859 8.672 -3.9 1 75.69 252 THR A C 1
ATOM 2047 O O . THR A 1 252 ? 24.609 9.547 -3.068 1 75.69 252 THR A O 1
ATOM 2050 N N . GLU A 1 253 ? 24.062 8.336 -4.824 1 75.38 253 GLU A N 1
ATOM 2051 C CA . GLU A 1 253 ? 22.812 9.078 -4.996 1 75.38 253 GLU A CA 1
ATOM 2052 C C . GLU A 1 253 ? 21.672 8.438 -4.215 1 75.38 253 GLU A C 1
ATOM 2054 O O . GLU A 1 253 ? 20.609 9.039 -4.055 1 75.38 253 GLU A O 1
ATOM 2059 N N . GLY A 1 254 ? 21.891 7.281 -3.738 1 78.5 254 GLY A N 1
ATOM 2060 C CA . GLY A 1 254 ? 20.875 6.598 -2.953 1 78.5 254 GLY A CA 1
ATOM 2061 C C . GLY A 1 254 ? 19.656 6.191 -3.768 1 78.5 254 GLY A C 1
ATOM 2062 O O . GLY A 1 254 ? 18.531 6.172 -3.256 1 78.5 254 GLY A O 1
ATOM 2063 N N . LYS A 1 255 ? 19.922 5.887 -4.969 1 86.5 255 LYS A N 1
ATOM 2064 C CA . LYS A 1 255 ? 18.828 5.609 -5.895 1 86.5 255 LYS A CA 1
ATOM 2065 C C . LYS A 1 255 ? 18.625 4.109 -6.082 1 86.5 255 LYS A C 1
ATOM 2067 O O . LYS A 1 255 ? 17.719 3.682 -6.801 1 86.5 255 LYS A O 1
ATOM 2072 N N . THR A 1 256 ? 19.438 3.344 -5.41 1 92.5 256 THR A N 1
ATOM 2073 C CA . THR A 1 256 ? 19.391 1.904 -5.645 1 92.5 256 THR A CA 1
ATOM 2074 C C . THR A 1 256 ? 19 1.164 -4.367 1 92.5 256 THR A C 1
ATOM 2076 O O . THR A 1 256 ? 19.484 1.486 -3.281 1 92.5 256 THR A O 1
ATOM 2079 N N . ARG A 1 257 ? 18.062 0.293 -4.473 1 94.25 257 ARG A N 1
ATOM 2080 C CA . ARG A 1 257 ? 17.719 -0.677 -3.438 1 94.25 257 ARG A CA 1
ATOM 2081 C C . ARG A 1 257 ? 18.016 -2.1 -3.902 1 94.25 257 ARG A C 1
ATOM 2083 O O . ARG A 1 257 ? 17.734 -2.451 -5.051 1 94.25 257 ARG A O 1
ATOM 2090 N N . VAL A 1 258 ? 18.656 -2.857 -3.035 1 95.88 258 VAL A N 1
ATOM 2091 C CA . VAL A 1 258 ? 19 -4.238 -3.369 1 95.88 258 VAL A CA 1
ATOM 2092 C C . VAL A 1 258 ? 18.234 -5.191 -2.453 1 95.88 258 VAL A C 1
ATOM 2094 O O . VAL A 1 258 ? 18.203 -5.004 -1.233 1 95.88 258 VAL A O 1
ATOM 2097 N N . VAL A 1 259 ? 17.547 -6.121 -3.033 1 96.88 259 VAL A N 1
ATOM 2098 C CA . VAL A 1 259 ? 16.844 -7.168 -2.301 1 96.88 259 VAL A CA 1
ATOM 2099 C C . VAL A 1 259 ? 17.406 -8.531 -2.684 1 96.88 259 VAL A C 1
ATOM 2101 O O . VAL A 1 259 ? 17.391 -8.914 -3.857 1 96.88 259 VAL A O 1
ATOM 2104 N N . ILE A 1 260 ? 17.969 -9.234 -1.781 1 97.25 260 ILE A N 1
ATOM 2105 C CA . ILE A 1 260 ? 18.375 -10.625 -1.955 1 97.25 260 ILE A CA 1
ATOM 2106 C C . ILE A 1 260 ? 17.469 -11.539 -1.122 1 97.25 260 ILE A C 1
ATOM 2108 O O . ILE A 1 260 ? 17.516 -11.516 0.11 1 97.25 260 ILE A O 1
ATOM 2112 N N . ALA A 1 261 ? 16.625 -12.266 -1.795 1 97.12 261 ALA A N 1
ATOM 2113 C CA . ALA A 1 261 ? 15.648 -13.109 -1.116 1 97.12 261 ALA A CA 1
ATOM 2114 C C . ALA A 1 261 ? 16.078 -14.578 -1.153 1 97.12 261 ALA A C 1
ATOM 2116 O O . ALA A 1 261 ? 16.25 -15.148 -2.23 1 97.12 261 ALA A O 1
ATOM 2117 N N . GLN A 1 262 ? 16.25 -15.305 -0.066 1 93.44 262 GLN A N 1
ATOM 2118 C CA . GLN A 1 262 ? 16.766 -16.672 0.001 1 93.44 262 GLN A CA 1
ATOM 2119 C C . GLN A 1 262 ? 15.727 -17.625 0.586 1 93.44 262 GLN A C 1
ATOM 2121 O O . GLN A 1 262 ? 15.57 -18.75 0.111 1 93.44 262 GLN A O 1
ATOM 2126 N N . PHE A 1 263 ? 15.094 -17.094 1.827 1 82.12 263 PHE A N 1
ATOM 2127 C CA . PHE A 1 263 ? 14.203 -18.016 2.521 1 82.12 263 PHE A CA 1
ATOM 2128 C C . PHE A 1 263 ? 12.875 -17.328 2.848 1 82.12 263 PHE A C 1
ATOM 2130 O O . PHE A 1 263 ? 12.812 -16.109 2.961 1 82.12 263 PHE A O 1
ATOM 2137 N N . MET B 1 1 ? 8.352 5.07 5.766 1 21.92 1 MET B N 1
ATOM 2138 C CA . MET B 1 1 ? 8.344 5.812 7.023 1 21.92 1 MET B CA 1
ATOM 2139 C C . MET B 1 1 ? 7.793 4.957 8.156 1 21.92 1 MET B C 1
ATOM 2141 O O . MET B 1 1 ? 6.707 4.387 8.039 1 21.92 1 MET B O 1
ATOM 2145 N N . THR B 1 2 ? 8.461 4.465 8.906 1 25.98 2 THR B N 1
ATOM 2146 C CA . THR B 1 2 ? 8.016 3.797 10.125 1 25.98 2 THR B CA 1
ATOM 2147 C C . THR B 1 2 ? 7.102 4.707 10.938 1 25.98 2 THR B C 1
ATOM 2149 O O . THR B 1 2 ? 7.188 5.934 10.836 1 25.98 2 THR B O 1
ATOM 2152 N N . LYS B 1 3 ? 5.898 4.426 11.258 1 31.69 3 LYS B N 1
ATOM 2153 C CA . LYS B 1 3 ? 5.082 5.176 12.211 1 31.69 3 LYS B CA 1
ATOM 2154 C C . LYS B 1 3 ? 5.941 5.805 13.297 1 31.69 3 LYS B C 1
ATOM 2156 O O . LYS B 1 3 ? 6.461 5.105 14.172 1 31.69 3 LYS B O 1
ATOM 2161 N N . LYS B 1 4 ? 6.73 6.578 13.133 1 41 4 LYS B N 1
ATOM 2162 C CA . LYS B 1 4 ? 6.793 7.402 14.336 1 41 4 LYS B CA 1
ATOM 2163 C C . LYS B 1 4 ? 5.398 7.645 14.906 1 41 4 LYS B C 1
ATOM 2165 O O . LYS B 1 4 ? 4.535 8.211 14.234 1 41 4 LYS B O 1
ATOM 2170 N N . THR B 1 5 ? 4.781 6.824 16.078 1 58.94 5 THR B N 1
ATOM 2171 C CA . THR B 1 5 ? 3.463 6.43 16.578 1 58.94 5 THR B CA 1
ATOM 2172 C C . THR B 1 5 ? 2.576 7.652 16.781 1 58.94 5 THR B C 1
ATOM 2174 O O . THR B 1 5 ? 3.074 8.773 16.906 1 58.94 5 THR B O 1
ATOM 2177 N N . LEU B 1 6 ? 1.359 7.723 16 1 65.75 6 LEU B N 1
ATOM 2178 C CA . LEU B 1 6 ? 0.339 8.695 16.375 1 65.75 6 LEU B CA 1
ATOM 2179 C C . LEU B 1 6 ? 0.508 9.133 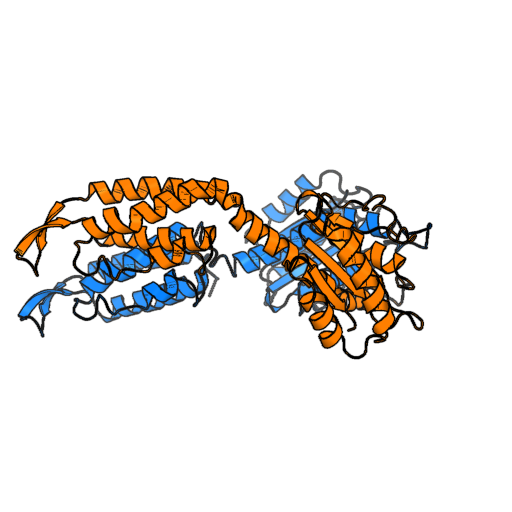17.812 1 65.75 6 LEU B C 1
ATOM 2181 O O . LEU B 1 6 ? 0.408 10.328 18.125 1 65.75 6 LEU B O 1
ATOM 2185 N N . ALA B 1 7 ? 1.053 8.195 18.484 1 68.19 7 ALA B N 1
ATOM 2186 C CA . ALA B 1 7 ? 1.229 8.477 19.906 1 68.19 7 ALA B CA 1
ATOM 2187 C C . ALA B 1 7 ? 2.381 9.445 20.141 1 68.19 7 ALA B C 1
ATOM 2189 O O . ALA B 1 7 ? 2.27 10.367 20.953 1 68.19 7 ALA B O 1
ATOM 2190 N N . GLU B 1 8 ? 3.449 9.227 19.453 1 74.81 8 GLU B N 1
ATOM 2191 C CA . GLU B 1 8 ? 4.602 10.109 19.594 1 74.81 8 GLU B CA 1
ATOM 2192 C C . GLU B 1 8 ? 4.273 11.523 19.109 1 74.81 8 GLU B C 1
ATOM 2194 O O . GLU B 1 8 ? 4.719 12.508 19.719 1 74.81 8 GLU B O 1
ATOM 2199 N N . ARG B 1 9 ? 3.518 11.641 18.047 1 80.31 9 ARG B N 1
ATOM 2200 C CA . ARG B 1 9 ? 3.133 12.945 17.516 1 80.31 9 ARG B CA 1
ATOM 2201 C C . ARG B 1 9 ? 2.252 13.695 18.5 1 80.31 9 ARG B C 1
ATOM 2203 O O . ARG B 1 9 ? 2.383 14.914 18.656 1 80.31 9 ARG B O 1
ATOM 2210 N N . PHE B 1 10 ? 1.4 13 19.156 1 84.56 10 PHE B N 1
ATOM 2211 C CA . PHE B 1 10 ? 0.58 13.625 20.188 1 84.56 10 PHE B CA 1
ATOM 2212 C C . PHE B 1 10 ? 1.446 14.156 21.328 1 84.56 10 PHE B C 1
ATOM 2214 O O . PHE B 1 10 ? 1.188 15.234 21.859 1 84.56 10 PHE B O 1
ATOM 2221 N N . GLU B 1 11 ? 2.463 13.367 21.703 1 83.69 11 GLU B N 1
ATOM 2222 C CA . GLU B 1 11 ? 3.354 13.789 22.781 1 83.69 11 GLU B CA 1
ATOM 2223 C C . GLU B 1 11 ? 4.129 15.047 22.391 1 83.69 11 GLU B C 1
ATOM 2225 O O . GLU B 1 11 ? 4.285 15.961 23.203 1 83.69 11 GLU B O 1
ATOM 2230 N N . VAL B 1 12 ? 4.602 15.117 21.234 1 87.5 12 VAL B N 1
ATOM 2231 C CA . VAL B 1 12 ? 5.348 16.281 20.734 1 87.5 12 VAL B CA 1
ATOM 2232 C C . VAL B 1 12 ? 4.449 17.516 20.734 1 87.5 12 VAL B C 1
ATOM 2234 O O . VAL B 1 12 ? 4.859 18.578 21.188 1 87.5 12 VAL B O 1
ATOM 2237 N N . LEU B 1 13 ? 3.213 17.406 20.172 1 90.94 13 LEU B N 1
ATOM 2238 C CA . LEU B 1 13 ? 2.301 18.547 20.109 1 90.94 13 LEU B CA 1
ATOM 2239 C C . LEU B 1 13 ? 1.883 18.984 21.516 1 90.94 13 LEU B C 1
ATOM 2241 O O . LEU B 1 13 ? 1.61 20.156 21.734 1 90.94 13 LEU B O 1
ATOM 2245 N N . GLU B 1 14 ? 1.906 18.031 22.469 1 90 14 GLU B N 1
ATOM 2246 C CA . GLU B 1 14 ? 1.665 18.406 23.859 1 90 14 GLU B CA 1
ATOM 2247 C C . GLU B 1 14 ? 2.771 19.328 24.391 1 90 14 GLU B C 1
ATOM 2249 O O . GLU B 1 14 ? 2.494 20.328 25.047 1 90 14 GLU B O 1
ATOM 2254 N N . GLN B 1 15 ? 3.967 18.969 24.109 1 91.38 15 GLN B N 1
ATOM 2255 C CA . GLN B 1 15 ? 5.098 19.797 24.516 1 91.38 15 GLN B CA 1
ATOM 2256 C C . GLN B 1 15 ? 5.062 21.156 23.828 1 91.38 15 GLN B C 1
ATOM 2258 O O . GLN B 1 15 ? 5.328 22.172 24.453 1 91.38 15 GLN B O 1
ATOM 2263 N N . GLU B 1 16 ? 4.734 21.188 22.609 1 92.62 16 GLU B N 1
ATOM 2264 C CA . GLU B 1 16 ? 4.648 22.438 21.859 1 92.62 16 GLU B CA 1
ATOM 2265 C C . GLU B 1 16 ? 3.518 23.328 22.391 1 92.62 16 GLU B C 1
ATOM 2267 O O . GLU B 1 16 ? 3.629 24.547 22.391 1 92.62 16 GLU B O 1
ATOM 2272 N N . TYR B 1 17 ? 2.451 22.656 22.75 1 92.88 17 TYR B N 1
ATOM 2273 C CA . TYR B 1 17 ? 1.366 23.406 23.375 1 92.88 17 TYR B CA 1
ATOM 2274 C C . TYR B 1 17 ? 1.867 24.188 24.578 1 92.88 17 TYR B C 1
ATOM 2276 O O . TYR B 1 17 ? 1.548 25.375 24.734 1 92.88 17 TYR B O 1
ATOM 2284 N N . ASN B 1 18 ? 2.664 23.547 25.422 1 91.44 18 ASN B N 1
ATOM 2285 C CA . ASN B 1 18 ? 3.227 24.203 26.594 1 91.44 18 ASN B CA 1
ATOM 2286 C C . ASN B 1 18 ? 4.113 25.375 26.188 1 91.44 18 ASN B C 1
ATOM 2288 O O . ASN B 1 18 ? 4.109 26.422 26.859 1 91.44 18 ASN B O 1
ATOM 2292 N N . SER B 1 19 ? 4.809 25.234 25.156 1 92 19 SER B N 1
ATOM 2293 C CA . SER B 1 19 ? 5.641 26.312 24.656 1 92 19 SER B CA 1
ATOM 2294 C C . SER B 1 19 ? 4.789 27.5 24.188 1 92 19 SER B C 1
ATOM 2296 O O . SER B 1 19 ? 5.137 28.656 24.438 1 92 19 SER B O 1
ATOM 2298 N N . VAL B 1 20 ? 3.684 27.219 23.484 1 93.88 20 VAL B N 1
ATOM 2299 C CA . VAL B 1 20 ? 2.762 28.266 23.047 1 93.88 20 VAL B CA 1
ATOM 2300 C C . VAL B 1 20 ? 2.182 28.984 24.266 1 93.88 20 VAL B C 1
ATOM 2302 O O . VAL B 1 20 ? 2.113 30.219 24.281 1 93.88 20 VAL B O 1
ATOM 2305 N N . MET B 1 21 ? 1.873 28.219 25.344 1 92.44 21 MET B N 1
ATOM 2306 C CA . MET B 1 21 ? 1.253 28.766 26.547 1 92.44 21 MET B CA 1
ATOM 2307 C C . MET B 1 21 ? 2.232 29.672 27.297 1 92.44 21 MET B C 1
ATOM 2309 O O . MET B 1 21 ? 1.821 30.609 27.969 1 92.44 21 MET B O 1
ATOM 2313 N N . SER B 1 22 ? 3.486 29.422 27.078 1 93.25 22 SER B N 1
ATOM 2314 C CA . SER B 1 22 ? 4.504 30.219 27.75 1 93.25 22 SER B CA 1
ATOM 2315 C C . SER B 1 22 ? 4.617 31.609 27.141 1 93.25 22 SER B C 1
ATOM 2317 O O . SER B 1 22 ? 5.246 32.5 27.719 1 93.25 22 SER B O 1
ATOM 2319 N N . THR B 1 23 ? 3.932 31.844 26.047 1 93.56 23 THR B N 1
ATOM 2320 C CA . THR B 1 23 ? 3.982 33.156 25.391 1 93.56 23 THR B CA 1
ATOM 2321 C C . THR B 1 23 ? 2.807 34.031 25.812 1 93.56 23 THR B C 1
ATOM 2323 O O . THR B 1 23 ? 2.578 35.094 25.25 1 93.56 23 THR B O 1
ATOM 2326 N N . LYS B 1 24 ? 2.025 33.625 26.766 1 91.44 24 LYS B N 1
ATOM 2327 C CA . LYS B 1 24 ? 0.81 34.281 27.203 1 91.44 24 LYS B CA 1
ATOM 2328 C C . LYS B 1 24 ? 1.107 35.719 27.641 1 91.44 24 LYS B C 1
ATOM 2330 O O . LYS B 1 24 ? 2.115 35.969 28.312 1 91.44 24 LYS B O 1
ATOM 2335 N N . TYR B 1 25 ? 0.283 36.719 27.203 1 92.81 25 TYR B N 1
ATOM 2336 C CA . TYR B 1 25 ? 0.381 38.094 27.625 1 92.81 25 TYR B CA 1
ATOM 2337 C C . TYR B 1 25 ? -0.997 38.75 27.703 1 92.81 25 TYR B C 1
ATOM 2339 O O . TYR B 1 25 ? -1.962 38.25 27.141 1 92.81 25 TYR B O 1
ATOM 2347 N N . MET B 1 26 ? -1.138 39.844 28.5 1 92.25 26 MET B N 1
ATOM 2348 C CA . MET B 1 26 ? -2.383 40.594 28.609 1 92.25 26 MET B CA 1
ATOM 2349 C C . MET B 1 26 ? -2.465 41.688 27.547 1 92.25 26 MET B C 1
ATOM 2351 O O . MET B 1 26 ? -1.49 42.406 27.297 1 92.25 26 MET B O 1
ATOM 2355 N N . GLY B 1 27 ? -3.48 41.656 26.703 1 87.44 27 GLY B N 1
ATOM 2356 C CA . GLY B 1 27 ? -3.75 42.688 25.734 1 87.44 27 GLY B CA 1
ATOM 2357 C C . GLY B 1 27 ? -5.172 43.219 25.797 1 87.44 27 GLY B C 1
ATOM 2358 O O . GLY B 1 27 ? -5.988 42.719 26.562 1 87.44 27 GLY B O 1
ATOM 2359 N N . THR B 1 28 ? -5.477 44.344 25.109 1 85.25 28 THR B N 1
ATOM 2360 C CA . THR B 1 28 ? -6.801 44.969 25.062 1 85.25 28 THR B CA 1
ATOM 2361 C C . THR B 1 28 ? -7.516 44.594 23.766 1 85.25 28 THR B C 1
ATOM 2363 O O . THR B 1 28 ? -6.953 44.75 22.672 1 85.25 28 THR B O 1
ATOM 2366 N N . SER B 1 29 ? -8.641 43.969 23.969 1 77.25 29 SER B N 1
ATOM 2367 C CA . SER B 1 29 ? -9.453 43.625 22.797 1 77.25 29 SER B CA 1
ATOM 2368 C C . SER B 1 29 ? -9.836 44.875 22 1 77.25 29 SER B C 1
ATOM 2370 O O . SER B 1 29 ? -10.25 45.875 22.578 1 77.25 29 SER B O 1
ATOM 2372 N N . ALA B 1 30 ? -9.602 44.844 20.734 1 69.44 30 ALA B N 1
ATOM 2373 C CA . ALA B 1 30 ? -9.953 45.969 19.891 1 69.44 30 ALA B CA 1
ATOM 2374 C C . ALA B 1 30 ? -11.469 46.156 19.828 1 69.44 30 ALA B C 1
ATOM 2376 O O . ALA B 1 30 ? -11.953 47.281 19.641 1 69.44 30 ALA B O 1
ATOM 2377 N N . PHE B 1 31 ? -12.062 45.094 20.078 1 68.19 31 PHE B N 1
ATOM 2378 C CA . PHE B 1 31 ? -13.516 45.125 19.938 1 68.19 31 PHE B CA 1
ATOM 2379 C C . PHE B 1 31 ? -14.188 45.5 21.25 1 68.19 31 PHE B C 1
ATOM 2381 O O . PHE B 1 31 ? -15.039 46.375 21.297 1 68.19 31 PHE B O 1
ATOM 2388 N N . SER B 1 32 ? -13.797 44.875 22.312 1 68.62 32 SER B N 1
ATOM 2389 C CA . SER B 1 32 ? -14.516 45.062 23.562 1 68.62 32 SER B CA 1
ATOM 2390 C C . SER B 1 32 ? -13.781 46.031 24.5 1 68.62 32 SER B C 1
ATOM 2392 O O . SER B 1 32 ? -14.328 46.469 25.516 1 68.62 32 SER B O 1
ATOM 2394 N N . HIS B 1 33 ? -12.57 46.406 24.203 1 77.38 33 HIS B N 1
ATOM 2395 C CA . HIS B 1 33 ? -11.734 47.281 25.016 1 77.38 33 HIS B CA 1
ATOM 2396 C C . HIS B 1 33 ? -11.492 46.688 26.406 1 77.38 33 HIS B C 1
ATOM 2398 O O . HIS B 1 33 ? -11.234 47.438 27.359 1 77.38 33 HIS B O 1
ATOM 2404 N N . ARG B 1 34 ? -11.688 45.469 26.453 1 78.62 34 ARG B N 1
ATOM 2405 C CA . ARG B 1 34 ? -11.422 44.75 27.703 1 78.62 34 ARG B CA 1
ATOM 2406 C C . ARG B 1 34 ? -10.07 44.062 27.656 1 78.62 34 ARG B C 1
ATOM 2408 O O . ARG B 1 34 ? -9.586 43.719 26.578 1 78.62 34 ARG B O 1
ATOM 2415 N N . SER B 1 35 ? -9.461 44.031 28.797 1 86.62 35 SER B N 1
ATOM 2416 C CA . SER B 1 35 ? -8.203 43.312 28.938 1 86.62 35 SER B CA 1
ATOM 2417 C C . SER B 1 35 ? -8.414 41.812 28.828 1 86.62 35 SER B C 1
ATOM 2419 O O . SER B 1 35 ? -9.281 41.25 29.516 1 86.62 35 SER B O 1
ATOM 2421 N N . GLN B 1 36 ? -7.723 41.219 27.797 1 85.62 36 GLN B N 1
ATOM 2422 C CA . GLN B 1 36 ? -7.832 39.781 27.625 1 85.62 36 GLN B CA 1
ATOM 2423 C C . GLN B 1 36 ? -6.457 39.156 27.438 1 85.62 36 GLN B C 1
ATOM 2425 O O . GLN B 1 36 ? -5.473 39.844 27.203 1 85.62 36 GLN B O 1
ATOM 2430 N N . GLU B 1 37 ? -6.414 37.812 27.703 1 91.12 37 GLU B N 1
ATOM 2431 C CA . GLU B 1 37 ? -5.176 37.062 27.531 1 91.12 37 GLU B CA 1
ATOM 2432 C C . GLU B 1 37 ? -4.977 36.688 26.062 1 91.12 37 GLU B C 1
ATOM 2434 O O . GLU B 1 37 ? -5.934 36.312 25.375 1 91.12 37 GLU B O 1
ATOM 2439 N N . TYR B 1 38 ? -3.801 36.875 25.594 1 93.06 38 TYR B N 1
ATOM 2440 C CA . TYR B 1 38 ? -3.418 36.531 24.234 1 93.06 38 TYR B CA 1
ATOM 2441 C C . TYR B 1 38 ? -2.172 35.625 24.234 1 93.06 38 TYR B C 1
ATOM 2443 O O . TYR B 1 38 ? -1.491 35.531 25.266 1 93.06 38 TYR B O 1
ATOM 2451 N N . ILE B 1 39 ? -1.975 34.906 23.203 1 93.69 39 ILE B N 1
ATOM 2452 C CA . ILE B 1 39 ? -0.752 34.156 22.953 1 93.69 39 ILE B CA 1
ATOM 2453 C C . ILE B 1 39 ? -0.134 34.594 21.625 1 93.69 39 ILE B C 1
ATOM 2455 O O . ILE B 1 39 ? -0.751 35.344 20.875 1 93.69 39 ILE B O 1
ATOM 2459 N N . ASP B 1 40 ? 1.128 34.188 21.391 1 91.94 40 ASP B N 1
ATOM 2460 C CA . ASP B 1 40 ? 1.757 34.438 20.094 1 91.94 40 ASP B CA 1
ATOM 2461 C C . ASP B 1 40 ? 0.94 33.844 18.969 1 91.94 40 ASP B C 1
ATOM 2463 O O . ASP B 1 40 ? 0.776 32.625 18.906 1 91.94 40 ASP B O 1
ATOM 2467 N N . SER B 1 41 ? 0.458 34.688 18.094 1 88.25 41 SER B N 1
ATOM 2468 C CA . SER B 1 41 ? -0.477 34.25 17.062 1 88.25 41 SER B CA 1
ATOM 2469 C C . SER B 1 41 ? 0.178 33.25 16.109 1 88.25 41 SER B C 1
ATOM 2471 O O . SER B 1 41 ? -0.44 32.25 15.711 1 88.25 41 SER B O 1
ATOM 2473 N N . ALA B 1 42 ? 1.409 33.469 15.797 1 82.81 42 ALA B N 1
ATOM 2474 C CA . ALA B 1 42 ? 2.1 32.594 14.852 1 82.81 42 ALA B CA 1
ATOM 2475 C C . ALA B 1 42 ? 2.312 31.203 15.453 1 82.81 42 ALA B C 1
ATOM 2477 O O . ALA B 1 42 ? 2.051 30.188 14.797 1 82.81 42 ALA B O 1
ATOM 2478 N N . LYS B 1 43 ? 2.77 31.203 16.672 1 89.44 43 LYS B N 1
ATOM 2479 C CA . LYS B 1 43 ? 3.014 29.922 17.344 1 89.44 43 LYS B CA 1
ATOM 2480 C C . LYS B 1 43 ? 1.711 29.156 17.562 1 89.44 43 LYS B C 1
ATOM 2482 O O . LYS B 1 43 ? 1.657 27.953 17.375 1 89.44 43 LYS B O 1
ATOM 2487 N N . GLY B 1 44 ? 0.668 29.906 17.984 1 92.5 44 GLY B N 1
ATOM 2488 C CA . GLY B 1 44 ? -0.637 29.297 18.172 1 92.5 44 GLY B CA 1
ATOM 2489 C C . GLY B 1 44 ? -1.198 28.688 16.891 1 92.5 44 GLY B C 1
ATOM 2490 O O . GLY B 1 44 ? -1.648 27.547 16.875 1 92.5 44 GLY B O 1
ATOM 2491 N N . ASN B 1 45 ? -1.101 29.469 15.859 1 88.31 45 ASN B N 1
ATOM 2492 C CA . ASN B 1 45 ? -1.635 29 14.586 1 88.31 45 ASN B CA 1
ATOM 2493 C C . ASN B 1 45 ? -0.849 27.812 14.055 1 88.31 45 ASN B C 1
ATOM 2495 O O . ASN B 1 45 ? -1.423 26.906 13.445 1 88.31 45 ASN B O 1
ATOM 2499 N N . ASN B 1 46 ? 0.423 27.828 14.258 1 87.44 46 ASN B N 1
ATOM 2500 C CA . ASN B 1 46 ? 1.23 26.672 13.898 1 87.44 46 ASN B CA 1
ATOM 2501 C C . ASN B 1 46 ? 0.774 25.422 14.641 1 87.44 46 ASN B C 1
ATOM 2503 O O . ASN B 1 46 ? 0.604 24.359 14.031 1 87.44 46 ASN B O 1
ATOM 2507 N N . TRP B 1 47 ? 0.604 25.5 15.883 1 91.75 47 TRP B N 1
ATOM 2508 C CA . TRP B 1 47 ? 0.161 24.375 16.688 1 91.75 47 TRP B CA 1
ATOM 2509 C C . TRP B 1 47 ? -1.194 23.859 16.219 1 91.75 47 TRP B C 1
ATOM 2511 O O . TRP B 1 47 ? -1.396 22.656 16.078 1 91.75 47 TRP B O 1
ATOM 2521 N N . ILE B 1 48 ? -2.131 24.781 15.93 1 91.38 48 ILE B N 1
ATOM 2522 C CA . ILE B 1 48 ? -3.477 24.422 15.508 1 91.38 48 ILE B CA 1
ATOM 2523 C C . ILE B 1 48 ? -3.412 23.672 14.172 1 91.38 48 ILE B C 1
ATOM 2525 O O . ILE B 1 48 ? -4.074 22.641 14 1 91.38 48 ILE B O 1
ATOM 2529 N N . ALA B 1 49 ? -2.584 24.094 13.266 1 86.69 49 ALA B N 1
ATOM 2530 C CA . ALA B 1 49 ? -2.445 23.453 11.961 1 86.69 49 ALA B CA 1
ATOM 2531 C C . ALA B 1 49 ? -1.895 22.031 12.109 1 86.69 49 ALA B C 1
ATOM 2533 O O . ALA B 1 49 ? -2.387 21.094 11.477 1 86.69 49 ALA B O 1
ATOM 2534 N N . ARG B 1 50 ? -0.981 21.828 12.922 1 86.44 50 ARG B N 1
ATOM 2535 C CA . ARG B 1 50 ? -0.362 20.531 13.109 1 86.44 50 ARG B CA 1
ATOM 2536 C C . ARG B 1 50 ? -1.29 19.578 13.875 1 86.44 50 ARG B C 1
ATOM 2538 O O . ARG B 1 50 ? -1.356 18.391 13.57 1 86.44 50 ARG B O 1
ATOM 2545 N N . ALA B 1 51 ? -1.962 20.141 14.852 1 89.81 51 ALA B N 1
ATOM 2546 C CA . ALA B 1 51 ? -2.941 19.328 15.57 1 89.81 51 ALA B CA 1
ATOM 2547 C C . ALA B 1 51 ? -4.059 18.859 14.641 1 89.81 51 ALA B C 1
ATOM 2549 O O . ALA B 1 51 ? -4.477 17.703 14.703 1 89.81 51 ALA B O 1
ATOM 2550 N N . LYS B 1 52 ? -4.473 19.734 13.82 1 86.62 52 LYS B N 1
ATOM 2551 C CA . LYS B 1 52 ? -5.496 19.391 12.836 1 86.62 52 LYS B CA 1
ATOM 2552 C C . LYS B 1 52 ? -5.031 18.25 11.945 1 86.62 52 LYS B C 1
ATOM 2554 O O . LYS B 1 52 ? -5.766 17.266 11.742 1 86.62 52 LYS B O 1
ATOM 2559 N N . LYS B 1 53 ? -3.857 18.312 11.508 1 82.5 53 LYS B N 1
ATOM 2560 C CA . LYS B 1 53 ? -3.291 17.266 10.664 1 82.5 53 LYS B CA 1
ATOM 2561 C C . LYS B 1 53 ? -3.17 15.945 11.43 1 82.5 53 LYS B C 1
ATOM 2563 O O . LYS B 1 53 ? -3.438 14.875 10.883 1 82.5 53 LYS B O 1
ATOM 2568 N N . LEU B 1 54 ? -2.764 16.016 12.617 1 81.5 54 LEU B N 1
ATOM 2569 C CA . LEU B 1 54 ? -2.633 14.82 13.438 1 81.5 54 LEU B CA 1
ATOM 2570 C C . LEU B 1 54 ? -3.988 14.156 13.656 1 81.5 54 LEU B C 1
ATOM 2572 O O . LEU B 1 54 ? -4.098 12.93 13.609 1 81.5 54 LEU B O 1
ATOM 2576 N N . LEU B 1 55 ? -5.043 14.977 13.906 1 82.19 55 LEU B N 1
ATOM 2577 C CA . LEU B 1 55 ? -6.387 14.43 14.062 1 82.19 55 LEU B CA 1
ATOM 2578 C C . LEU B 1 55 ? -6.852 13.758 12.773 1 82.19 55 LEU B C 1
ATOM 2580 O O . LEU B 1 55 ? -7.465 12.688 12.812 1 82.19 55 LEU B O 1
ATOM 2584 N N . GLU B 1 56 ? -6.543 14.383 11.688 1 78.62 56 GLU B N 1
ATOM 2585 C CA . GLU B 1 56 ? -6.859 13.773 10.398 1 78.62 56 GLU B CA 1
ATOM 2586 C C . GLU B 1 56 ? -6.145 12.43 10.234 1 78.62 56 GLU B C 1
ATOM 2588 O O . GLU B 1 56 ? -6.762 11.438 9.859 1 78.62 56 GLU B O 1
ATOM 2593 N N . ASP B 1 57 ? -4.965 12.406 10.562 1 73.19 57 ASP B N 1
ATOM 2594 C CA . ASP B 1 57 ? -4.156 11.203 10.398 1 73.19 57 ASP B CA 1
ATOM 2595 C C . ASP B 1 57 ? -4.605 10.109 11.367 1 73.19 57 ASP B C 1
ATOM 2597 O O . ASP B 1 57 ? -4.492 8.914 11.055 1 73.19 57 ASP B O 1
ATOM 2601 N N . SER B 1 58 ? -5.059 10.578 12.484 1 71.31 58 SER B N 1
ATOM 2602 C CA . SER B 1 58 ? -5.406 9.633 13.547 1 71.31 58 SER B CA 1
ATOM 2603 C C . SER B 1 58 ? -6.816 9.086 13.352 1 71.31 58 SER B C 1
ATOM 2605 O O . SER B 1 58 ? -7.062 7.902 13.594 1 71.31 58 SER B O 1
ATOM 2607 N N . TYR B 1 59 ? -7.738 9.984 12.914 1 68.25 59 TYR B N 1
ATOM 2608 C CA . TYR B 1 59 ? -9.148 9.609 12.992 1 68.25 59 TYR B CA 1
ATOM 2609 C C . TYR B 1 59 ? -9.852 9.844 11.664 1 68.25 59 TYR B C 1
ATOM 2611 O O . TYR B 1 59 ? -10.992 9.414 11.477 1 68.25 59 TYR B O 1
ATOM 2619 N N . GLY B 1 60 ? -9.195 10.461 10.609 1 68.31 60 GLY B N 1
ATOM 2620 C CA . GLY B 1 60 ? -9.797 10.758 9.32 1 68.31 60 GLY B CA 1
ATOM 2621 C C . GLY B 1 60 ? -10.602 12.047 9.312 1 68.31 60 GLY B C 1
ATOM 2622 O O . GLY B 1 60 ? -10.984 12.547 10.375 1 68.31 60 GLY B O 1
ATOM 2623 N N . LYS B 1 61 ? -10.883 12.602 8.125 1 73.19 61 LYS B N 1
ATOM 2624 C CA . LYS B 1 61 ? -11.562 13.883 7.961 1 73.19 61 LYS B CA 1
ATOM 2625 C C . LYS B 1 61 ? -13.031 13.781 8.336 1 73.19 61 LYS B C 1
ATOM 2627 O O . LYS B 1 61 ? -13.688 14.789 8.602 1 73.19 61 LYS B O 1
ATOM 2632 N N . GLU B 1 62 ? -13.531 12.555 8.352 1 69.81 62 GLU B N 1
ATOM 2633 C CA . GLU B 1 62 ? -14.953 12.359 8.641 1 69.81 62 GLU B CA 1
ATOM 2634 C C . GLU B 1 62 ? -15.18 12.148 10.133 1 69.81 62 GLU B C 1
ATOM 2636 O O . GLU B 1 62 ? -16.328 12.047 10.578 1 69.81 62 GLU B O 1
ATOM 2641 N N . SER B 1 63 ? -14.125 12.031 10.883 1 69.62 63 SER B N 1
ATOM 2642 C CA . SER B 1 63 ? -14.266 11.797 12.312 1 69.62 63 SER B CA 1
ATOM 2643 C C . SER B 1 63 ? -14.828 13.023 13.023 1 69.62 63 SER B C 1
ATOM 2645 O O . SER B 1 63 ? -14.641 14.156 12.562 1 69.62 63 SER B O 1
ATOM 2647 N N . ASP B 1 64 ? -15.523 12.812 14.078 1 71.31 64 ASP B N 1
ATOM 2648 C CA . ASP B 1 64 ? -16.031 13.906 14.898 1 71.31 64 ASP B CA 1
ATOM 2649 C C . ASP B 1 64 ? -14.891 14.742 15.484 1 71.31 64 ASP B C 1
ATOM 2651 O O . ASP B 1 64 ? -15.008 15.961 15.609 1 71.31 64 ASP B O 1
ATOM 2655 N N . TYR B 1 65 ? -13.82 14.125 15.875 1 77.12 65 TYR B N 1
ATOM 2656 C CA . TYR B 1 65 ? -12.68 14.867 16.406 1 77.12 65 TYR B CA 1
ATOM 2657 C C . TYR B 1 65 ? -12.195 15.906 15.406 1 77.12 65 TYR B C 1
ATOM 2659 O O . TYR B 1 65 ? -11.945 17.062 15.766 1 77.12 65 TYR B O 1
ATOM 2667 N N . TYR B 1 66 ? -12.125 15.469 14.148 1 83.88 66 TYR B N 1
ATOM 2668 C CA . TYR B 1 66 ? -11.648 16.359 13.102 1 83.88 66 TYR B CA 1
ATOM 2669 C C . TYR B 1 66 ? -12.656 17.469 12.836 1 83.88 66 TYR B C 1
ATOM 2671 O O . TYR B 1 66 ? -12.297 18.656 12.797 1 83.88 66 TYR B O 1
ATOM 2679 N N . LYS B 1 67 ? -13.867 17.172 12.68 1 81 67 LYS B N 1
ATOM 2680 C CA . LYS B 1 67 ? -14.914 18.141 12.375 1 81 67 LYS B CA 1
ATOM 2681 C C . LYS B 1 67 ? -15.086 19.156 13.508 1 81 67 LYS B C 1
ATOM 2683 O O . LYS B 1 67 ? -15.195 20.359 13.266 1 81 67 LYS B O 1
ATOM 2688 N N . ASP B 1 68 ? -15.125 18.656 14.734 1 80.38 68 ASP B N 1
ATOM 2689 C CA . ASP B 1 68 ? -15.273 19.547 15.891 1 80.38 68 ASP B CA 1
ATOM 2690 C C . ASP B 1 68 ? -14.078 20.484 16.016 1 80.38 68 ASP B C 1
ATOM 2692 O O . ASP B 1 68 ? -14.25 21.656 16.359 1 80.38 68 ASP B O 1
ATOM 2696 N N . PHE B 1 69 ? -12.93 19.984 15.734 1 88.88 69 PHE B N 1
ATOM 2697 C CA . PHE B 1 69 ? -11.711 20.797 15.797 1 88.88 69 PHE B CA 1
ATOM 2698 C C . PHE B 1 69 ? -11.797 21.969 14.828 1 88.88 69 PHE B C 1
ATOM 2700 O O . PHE B 1 69 ? -11.352 23.062 15.141 1 88.88 69 PHE B O 1
ATOM 2707 N N . ASN B 1 70 ? -12.461 21.766 13.688 1 88.12 70 ASN B N 1
ATOM 2708 C CA . ASN B 1 70 ? -12.523 22.766 12.633 1 88.12 70 ASN B CA 1
ATOM 2709 C C . ASN B 1 70 ? -13.727 23.688 12.797 1 88.12 70 ASN B C 1
ATOM 2711 O O . ASN B 1 70 ? -13.828 24.703 12.117 1 88.12 70 ASN B O 1
ATOM 2715 N N . ASP B 1 71 ? -14.57 23.344 13.648 1 83.25 71 ASP B N 1
ATOM 2716 C CA . ASP B 1 71 ? -15.727 24.188 13.922 1 83.25 71 ASP B CA 1
ATOM 2717 C C . ASP B 1 71 ? -15.352 25.344 14.859 1 83.25 71 ASP B C 1
ATOM 2719 O O . ASP B 1 71 ? -15.305 25.156 16.078 1 83.25 71 ASP B O 1
ATOM 2723 N N . THR B 1 72 ? -15.195 26.562 14.305 1 83.69 72 THR B N 1
ATOM 2724 C CA . THR B 1 72 ? -14.703 27.672 15.109 1 83.69 72 THR B CA 1
ATOM 2725 C C . THR B 1 72 ? -15.812 28.672 15.383 1 83.69 72 THR B C 1
ATOM 2727 O O . THR B 1 72 ? -15.547 29.812 15.758 1 83.69 72 THR B O 1
ATOM 2730 N N . GLN B 1 73 ? -17.047 28.344 15.156 1 75.88 73 GLN B N 1
ATOM 2731 C CA . GLN B 1 73 ? -18.172 29.25 15.352 1 75.88 73 GLN B CA 1
ATOM 2732 C C . GLN B 1 73 ? -18.25 29.719 16.797 1 75.88 73 GLN B C 1
ATOM 2734 O O . GLN B 1 73 ? -18.484 30.891 17.062 1 75.88 73 GLN B O 1
ATOM 2739 N N . ARG B 1 74 ? -18.062 28.906 17.781 1 68.44 74 ARG B N 1
ATOM 2740 C CA . ARG B 1 74 ? -18.281 29.188 19.188 1 68.44 74 ARG B CA 1
ATOM 2741 C C . ARG B 1 74 ? -17.125 30.031 19.75 1 68.44 74 ARG B C 1
ATOM 2743 O O . ARG B 1 74 ? -17.203 30.5 20.891 1 68.44 74 ARG B O 1
ATOM 2750 N N . ILE B 1 75 ? -16.062 30.078 18.938 1 77.44 75 ILE B N 1
ATOM 2751 C CA . ILE B 1 75 ? -14.914 30.828 19.469 1 77.44 75 ILE B CA 1
ATOM 2752 C C . ILE B 1 75 ? -14.641 32.031 18.578 1 77.44 75 ILE B C 1
ATOM 2754 O O . ILE B 1 75 ? -13.547 32.594 18.609 1 77.44 75 ILE B O 1
ATOM 2758 N N . ALA B 1 76 ? -15.57 32.438 17.781 1 78.88 76 ALA B N 1
ATOM 2759 C CA . ALA B 1 76 ? -15.406 33.5 16.797 1 78.88 76 ALA B CA 1
ATOM 2760 C C . ALA B 1 76 ? -15.055 34.844 17.469 1 78.88 76 ALA B C 1
ATOM 2762 O O . ALA B 1 76 ? -14.305 35.656 16.906 1 78.88 76 ALA B O 1
ATOM 2763 N N . TRP B 1 77 ? -15.477 35.125 18.719 1 77.38 77 TRP B N 1
ATOM 2764 C CA . TRP B 1 77 ? -15.258 36.406 19.375 1 77.38 77 TRP B CA 1
ATOM 2765 C C . TRP B 1 77 ? -14.281 36.25 20.547 1 77.38 77 TRP B C 1
ATOM 2767 O O . TRP B 1 77 ? -14.055 37.188 21.297 1 77.38 77 TRP B O 1
ATOM 2777 N N . SER B 1 78 ? -13.711 35.094 20.625 1 80.94 78 SER B N 1
ATOM 2778 C CA . SER B 1 78 ? -12.766 34.844 21.719 1 80.94 78 SER B CA 1
ATOM 2779 C C . SER B 1 78 ? -11.352 35.25 21.328 1 80.94 78 SER B C 1
ATOM 2781 O O . SER B 1 78 ? -11.039 35.375 20.141 1 80.94 78 SER B O 1
ATOM 2783 N N . SER B 1 79 ? -10.547 35.625 22.312 1 88.25 79 SER B N 1
ATOM 2784 C CA . SER B 1 79 ? -9.125 35.812 22.047 1 88.25 79 SER B CA 1
ATOM 2785 C C . SER B 1 79 ? -8.477 34.5 21.562 1 88.25 79 SER B C 1
ATOM 2787 O O . SER B 1 79 ? -9.031 33.438 21.734 1 88.25 79 SER B O 1
ATOM 2789 N N . ASN B 1 80 ? -7.324 34.625 20.953 1 90.81 80 ASN B N 1
ATOM 2790 C CA . ASN B 1 80 ? -6.641 33.438 20.469 1 90.81 80 ASN B CA 1
ATOM 2791 C C . ASN B 1 80 ? -6.234 32.531 21.625 1 90.81 80 ASN B C 1
ATOM 2793 O O . ASN B 1 80 ? -6.164 31.312 21.469 1 90.81 80 ASN B O 1
ATOM 2797 N N . TYR B 1 81 ? -5.953 33.125 22.734 1 92.19 81 TYR B N 1
ATOM 2798 C CA . TYR B 1 81 ? -5.672 32.344 23.922 1 92.19 81 TYR B CA 1
ATOM 2799 C C . TYR B 1 81 ? -6.891 31.531 24.344 1 92.19 81 TYR B C 1
ATOM 2801 O O . TYR B 1 81 ? -6.793 30.328 24.562 1 92.19 81 TYR B O 1
ATOM 2809 N N . GLN B 1 82 ? -8.031 32.188 24.469 1 86.69 82 GLN B N 1
ATOM 2810 C CA . GLN B 1 82 ? -9.25 31.516 24.891 1 86.69 82 GLN B CA 1
ATOM 2811 C C . GLN B 1 82 ? -9.664 30.438 23.906 1 86.69 82 GLN B C 1
ATOM 2813 O O . GLN B 1 82 ? -10.117 29.359 24.297 1 86.69 82 GLN B O 1
ATOM 2818 N N . GLY B 1 83 ? -9.523 30.703 22.594 1 89.38 83 GLY B N 1
ATOM 2819 C CA . GLY B 1 83 ? -9.805 29.703 21.578 1 89.38 83 GLY B CA 1
ATOM 2820 C C . GLY B 1 83 ? -8.938 28.453 21.719 1 89.38 83 GLY B C 1
ATOM 2821 O O . GLY B 1 83 ? -9.438 27.344 21.609 1 89.38 83 GLY B O 1
ATOM 2822 N N . LEU B 1 84 ? -7.699 28.688 21.984 1 92.44 84 LEU B N 1
ATOM 2823 C CA . LEU B 1 84 ? -6.766 27.578 22.125 1 92.44 84 LEU B CA 1
ATOM 2824 C C . LEU B 1 84 ? -7.109 26.734 23.344 1 92.44 84 LEU B C 1
ATOM 2826 O O . LEU B 1 84 ? -7.176 25.5 23.25 1 92.44 84 LEU B O 1
ATOM 2830 N N . VAL B 1 85 ? -7.395 27.359 24.469 1 89.44 85 VAL B N 1
ATOM 2831 C CA . VAL B 1 85 ? -7.547 26.672 25.75 1 89.44 85 VAL B CA 1
ATOM 2832 C C . VAL B 1 85 ? -8.938 26.047 25.844 1 89.44 85 VAL B C 1
ATOM 2834 O O . VAL B 1 85 ? -9.102 24.953 26.406 1 89.44 85 VAL B O 1
ATOM 2837 N N . ARG B 1 86 ? -9.938 26.672 25.203 1 83.38 86 ARG B N 1
ATOM 2838 C CA . ARG B 1 86 ? -11.305 26.234 25.438 1 83.38 86 ARG B CA 1
ATOM 2839 C C . ARG B 1 86 ? -11.805 25.359 24.297 1 83.38 86 ARG B C 1
ATOM 2841 O O . ARG B 1 86 ? -12.734 24.562 24.469 1 83.38 86 ARG B O 1
ATOM 2848 N N . HIS B 1 87 ? -11.203 25.5 23.188 1 87.19 87 HIS B N 1
ATOM 2849 C CA . HIS B 1 87 ? -11.719 24.766 22.031 1 87.19 87 HIS B CA 1
ATOM 2850 C C . HIS B 1 87 ? -10.703 23.766 21.5 1 87.19 87 HIS B C 1
ATOM 2852 O O . HIS B 1 87 ? -10.945 22.562 21.531 1 87.19 87 HIS B O 1
ATOM 2858 N N . TYR B 1 88 ? -9.586 24.156 21.109 1 92 88 TYR B N 1
ATOM 2859 C CA . TYR B 1 88 ? -8.641 23.297 20.391 1 92 88 TYR B CA 1
ATOM 2860 C C . TYR B 1 88 ? -8.008 22.281 21.328 1 92 88 TYR B C 1
ATOM 2862 O O . TYR B 1 88 ? -7.969 21.094 21.031 1 92 88 TYR B O 1
ATOM 2870 N N . LYS B 1 89 ? -7.531 22.719 22.484 1 90.81 89 LYS B N 1
ATOM 2871 C CA . LYS B 1 89 ? -6.773 21.844 23.375 1 90.81 89 LYS B CA 1
ATOM 2872 C C . LYS B 1 89 ? -7.648 20.719 23.922 1 90.81 89 LYS B C 1
ATOM 2874 O O . LYS B 1 89 ? -7.227 19.562 23.984 1 90.81 89 LYS B O 1
ATOM 2879 N N . PRO B 1 90 ? -8.906 20.953 24.312 1 83.5 90 PRO B N 1
ATOM 2880 C CA . PRO B 1 90 ? -9.742 19.844 24.797 1 83.5 90 PRO B CA 1
ATOM 2881 C C . PRO B 1 90 ? -9.977 18.781 23.734 1 83.5 90 PRO B C 1
ATOM 2883 O O . PRO B 1 90 ? -9.984 17.578 24.047 1 83.5 90 PRO B O 1
ATOM 2886 N N . ILE B 1 91 ? -10.18 19.172 22.516 1 84.56 91 ILE B N 1
ATOM 2887 C CA . ILE B 1 91 ? -10.406 18.203 21.453 1 84.56 91 ILE B CA 1
ATOM 2888 C C . ILE B 1 91 ? -9.133 17.406 21.203 1 84.56 91 ILE B C 1
ATOM 2890 O O . ILE B 1 91 ? -9.18 16.188 21.031 1 84.56 91 ILE B O 1
ATOM 2894 N N . PHE B 1 92 ? -8.039 18.047 21.234 1 89.5 92 PHE B N 1
ATOM 2895 C CA . PHE B 1 92 ? -6.734 17.406 21.094 1 89.5 92 PHE B CA 1
ATOM 2896 C C . PHE B 1 92 ? -6.512 16.391 22.188 1 89.5 92 PHE B C 1
ATOM 2898 O O . PHE B 1 92 ? -6.109 15.25 21.922 1 89.5 92 PHE B O 1
ATOM 2905 N N . ASP B 1 93 ? -6.773 16.781 23.406 1 82.38 93 ASP B N 1
ATOM 2906 C CA . ASP B 1 93 ? -6.57 15.906 24.547 1 82.38 93 ASP B CA 1
ATOM 2907 C C . ASP B 1 93 ? -7.484 14.688 24.469 1 82.38 93 ASP B C 1
ATOM 2909 O O . ASP B 1 93 ? -7.055 13.562 24.75 1 82.38 93 ASP B O 1
ATOM 2913 N N . ALA B 1 94 ? -8.672 14.898 24.094 1 74.69 94 ALA B N 1
ATOM 2914 C CA . ALA B 1 94 ? -9.609 13.789 23.953 1 74.69 94 ALA B CA 1
ATOM 2915 C C . ALA B 1 94 ? -9.141 12.797 22.891 1 74.69 94 ALA B C 1
ATOM 2917 O O . ALA B 1 94 ? -9.188 11.586 23.094 1 74.69 94 ALA B O 1
ATOM 2918 N N . ALA B 1 95 ? -8.789 13.312 21.797 1 80.31 95 ALA B N 1
ATOM 2919 C CA . ALA B 1 95 ? -8.289 12.469 20.719 1 80.31 95 ALA B CA 1
ATOM 2920 C C . ALA B 1 95 ? -7.062 11.68 21.156 1 80.31 95 ALA B C 1
ATOM 2922 O O . ALA B 1 95 ? -6.918 10.5 20.828 1 80.31 95 ALA B O 1
ATOM 2923 N N . ARG B 1 96 ? -6.16 12.297 21.844 1 80.12 96 ARG B N 1
ATOM 2924 C CA . ARG B 1 96 ? -4.961 11.641 22.359 1 80.12 96 ARG B CA 1
ATOM 2925 C C . ARG B 1 96 ? -5.328 10.5 23.312 1 80.12 96 ARG B C 1
ATOM 2927 O O . ARG B 1 96 ? -4.789 9.398 23.203 1 80.12 96 ARG B O 1
ATOM 2934 N N . ASP B 1 97 ? -6.184 10.797 24.188 1 71.12 97 ASP B N 1
ATOM 2935 C CA . ASP B 1 97 ? -6.582 9.805 25.188 1 71.12 97 ASP B CA 1
ATOM 2936 C C . ASP B 1 97 ? -7.254 8.609 24.531 1 71.12 97 ASP B C 1
ATOM 2938 O O . ASP B 1 97 ? -7.133 7.477 25.016 1 71.12 97 ASP B O 1
ATOM 2942 N N . ASP B 1 98 ? -7.961 8.914 23.484 1 60.22 98 ASP B N 1
ATOM 2943 C CA . ASP B 1 98 ? -8.703 7.848 22.828 1 60.22 98 ASP B CA 1
ATOM 2944 C C . ASP B 1 98 ? -7.836 7.121 21.797 1 60.22 98 ASP B C 1
ATOM 2946 O O . ASP B 1 98 ? -8.289 6.176 21.156 1 60.22 98 ASP B O 1
ATOM 2950 N N . LEU B 1 99 ? -6.719 7.668 21.703 1 66 99 LEU B N 1
ATOM 2951 C CA . LEU B 1 99 ? -5.848 7.109 20.672 1 66 99 LEU B CA 1
ATOM 2952 C C . LEU B 1 99 ? -5.672 5.605 20.875 1 66 99 LEU B C 1
ATOM 2954 O O . LEU B 1 99 ? -5.652 4.848 19.906 1 66 99 LEU B O 1
ATOM 2958 N N . THR B 1 100 ? -5.422 5.352 22.25 1 53.19 100 THR B N 1
ATOM 2959 C CA . THR B 1 100 ? -5.227 3.939 22.562 1 53.19 100 THR B CA 1
ATOM 2960 C C . THR B 1 100 ? -6.469 3.131 22.203 1 53.19 100 THR B C 1
ATOM 2962 O O . THR B 1 100 ? -6.371 1.949 21.859 1 53.19 100 THR B O 1
ATOM 2965 N N . TYR B 1 101 ? -7.555 3.832 22.594 1 41 101 TYR B N 1
ATOM 2966 C CA . TYR B 1 101 ? -8.797 3.141 22.266 1 41 101 TYR B CA 1
ATOM 2967 C C . TYR B 1 101 ? -9.125 3.277 20.797 1 41 101 TYR B C 1
ATOM 2969 O O . TYR B 1 101 ? -10.016 2.592 20.281 1 41 101 TYR B O 1
ATOM 2977 N N . SER B 1 102 ? -8.711 4.387 20.453 1 41.62 102 SER B N 1
ATOM 2978 C CA . SER B 1 102 ? -8.875 4.574 19.016 1 41.62 102 SER B CA 1
ATOM 2979 C C . SER B 1 102 ? -8.133 3.5 18.219 1 41.62 102 SER B C 1
ATOM 2981 O O . SER B 1 102 ? -8.094 3.541 16.984 1 41.62 102 SER B O 1
ATOM 2983 N N . GLY B 1 103 ? -7.371 2.934 18.906 1 38.41 103 GLY B N 1
ATOM 2984 C CA . GLY B 1 103 ? -6.902 1.659 18.375 1 38.41 103 GLY B CA 1
ATOM 2985 C C . GLY B 1 103 ? -7.723 1.155 17.203 1 38.41 103 GLY B C 1
ATOM 2986 O O . GLY B 1 103 ? -7.285 0.262 16.484 1 38.41 103 GLY B O 1
ATOM 2987 N N . THR B 1 104 ? -8.922 1.473 17.328 1 34.12 104 THR B N 1
ATOM 2988 C CA . THR B 1 104 ? -9.945 1.024 16.391 1 34.12 104 THR B CA 1
ATOM 2989 C C . THR B 1 104 ? -9.805 1.735 15.047 1 34.12 104 THR B C 1
ATOM 2991 O O . THR B 1 104 ? -10.094 1.156 14 1 34.12 104 THR B O 1
ATOM 2994 N N . ALA B 1 105 ? -9.5 3.025 15.062 1 32.38 105 ALA B N 1
ATOM 2995 C CA . ALA B 1 105 ? -9.438 3.752 13.797 1 32.38 105 ALA B CA 1
ATOM 2996 C C . ALA B 1 105 ? -8.18 3.379 13.016 1 32.38 105 ALA B C 1
ATOM 2998 O O . ALA B 1 105 ? -8.234 3.176 11.797 1 32.38 105 ALA B O 1
ATOM 2999 N N . SER B 1 106 ? -6.957 3.482 13.609 1 34.97 106 SER B N 1
ATOM 3000 C CA . SER B 1 106 ? -5.734 3.02 12.961 1 34.97 106 SER B CA 1
ATOM 3001 C C . SER B 1 106 ? -5.859 1.562 12.531 1 34.97 106 SER B C 1
ATOM 3003 O O . SER B 1 106 ? -5.379 1.184 11.461 1 34.97 106 SER B O 1
ATOM 3005 N N . THR B 1 107 ? -6.465 0.758 13.5 1 35.34 107 THR B N 1
ATOM 3006 C CA . THR B 1 107 ? -6.781 -0.628 13.172 1 35.34 107 THR B CA 1
ATOM 3007 C C . THR B 1 107 ? -7.82 -0.699 12.062 1 35.34 107 THR B C 1
ATOM 3009 O O . THR B 1 107 ? -7.77 -1.594 11.211 1 35.34 107 THR B O 1
ATOM 3012 N N . ILE B 1 108 ? -8.781 0.237 12.219 1 34.81 108 ILE B N 1
ATOM 3013 C CA . ILE B 1 108 ? -9.789 0.287 11.156 1 34.81 108 ILE B CA 1
ATOM 3014 C C . ILE B 1 108 ? -9.141 0.75 9.859 1 34.81 108 ILE B C 1
ATOM 3016 O O . ILE B 1 108 ? -9.391 0.177 8.797 1 34.81 108 ILE B O 1
ATOM 3020 N N . ALA B 1 109 ? -8.344 1.835 10.055 1 37.5 109 ALA B N 1
ATOM 3021 C CA . ALA B 1 109 ? -7.664 2.264 8.836 1 37.5 109 ALA B CA 1
ATOM 3022 C C . ALA B 1 109 ? -6.75 1.163 8.297 1 37.5 109 ALA B C 1
ATOM 3024 O O . ALA B 1 109 ? -6.727 0.896 7.098 1 37.5 109 ALA B O 1
ATOM 3025 N N . THR B 1 110 ? -6.094 0.62 9.344 1 45.03 110 THR B N 1
ATOM 3026 C CA . THR B 1 110 ? -5.238 -0.475 8.898 1 45.03 110 THR B CA 1
ATOM 3027 C C . THR B 1 110 ? -6.078 -1.638 8.375 1 45.03 110 THR B C 1
ATOM 3029 O O . THR B 1 110 ? -5.762 -2.219 7.332 1 45.03 110 THR B O 1
ATOM 3032 N N . LYS B 1 111 ? -7.227 -1.892 9.203 1 52.56 111 LYS B N 1
ATOM 3033 C CA . LYS B 1 111 ? -8.109 -2.965 8.75 1 52.56 111 LYS B CA 1
ATOM 3034 C C . LYS B 1 111 ? -8.719 -2.633 7.391 1 52.56 111 LYS B C 1
ATOM 3036 O O . LYS B 1 111 ? -8.797 -3.494 6.512 1 52.56 111 LYS B O 1
ATOM 3041 N N . HIS B 1 112 ? -9.102 -1.405 7.324 1 62.12 112 HIS B N 1
ATOM 3042 C CA . HIS B 1 112 ? -9.648 -0.999 6.039 1 62.12 112 HIS B CA 1
ATOM 3043 C C . HIS B 1 112 ? -8.594 -1.048 4.941 1 62.12 112 HIS B C 1
ATOM 3045 O O . HIS B 1 112 ? -8.875 -1.477 3.82 1 62.12 112 HIS B O 1
ATOM 3051 N N . ALA B 1 113 ? -7.457 -0.723 5.461 1 73.69 113 ALA B N 1
ATOM 3052 C CA . ALA B 1 113 ? -6.375 -0.775 4.48 1 73.69 113 ALA B CA 1
ATOM 3053 C C . ALA B 1 113 ? -6.074 -2.215 4.07 1 73.69 113 ALA B C 1
ATOM 3055 O O . ALA B 1 113 ? -5.824 -2.492 2.895 1 73.69 113 ALA B O 1
ATOM 3056 N N . GLU B 1 114 ? -6.191 -3.121 5.07 1 85.62 114 GLU B N 1
ATOM 3057 C CA . GLU B 1 114 ? -5.941 -4.527 4.773 1 85.62 114 GLU B CA 1
ATOM 3058 C C . GLU B 1 114 ? -7.055 -5.117 3.916 1 85.62 114 GLU B C 1
ATOM 3060 O O . GLU B 1 114 ? -6.793 -5.887 2.99 1 85.62 114 GLU B O 1
ATOM 3065 N N . LEU B 1 115 ? -8.281 -4.746 4.281 1 90 115 LEU B N 1
ATOM 3066 C CA . LEU B 1 115 ? -9.406 -5.211 3.475 1 90 115 LEU B CA 1
ATOM 3067 C C . LEU B 1 115 ? -9.32 -4.668 2.053 1 90 115 LEU B C 1
ATOM 3069 O O . LEU B 1 115 ? -9.523 -5.406 1.087 1 90 115 LEU B O 1
ATOM 3073 N N . ASP B 1 116 ? -8.984 -3.383 1.955 1 88.81 116 ASP B N 1
ATOM 3074 C CA . ASP B 1 116 ? -8.844 -2.783 0.631 1 88.81 116 ASP B CA 1
ATOM 3075 C C . ASP B 1 116 ? -7.738 -3.471 -0.17 1 88.81 116 ASP B C 1
ATOM 3077 O O . ASP B 1 116 ? -7.875 -3.676 -1.377 1 88.81 116 ASP B O 1
ATOM 3081 N N . LEU B 1 117 ? -6.676 -3.758 0.506 1 91.12 117 LEU B N 1
ATOM 3082 C CA . LEU B 1 117 ? -5.574 -4.473 -0.133 1 91.12 117 LEU B CA 1
ATOM 3083 C C . LEU B 1 117 ? -6.043 -5.82 -0.669 1 91.12 117 LEU B C 1
ATOM 3085 O O . LEU B 1 117 ? -5.758 -6.168 -1.817 1 91.12 117 LEU B O 1
ATOM 3089 N N . ILE B 1 118 ? -6.766 -6.574 0.122 1 95 118 ILE B N 1
ATOM 3090 C CA . ILE B 1 118 ? -7.27 -7.887 -0.266 1 95 118 ILE B CA 1
ATOM 3091 C C . ILE B 1 118 ? -8.188 -7.75 -1.476 1 95 118 ILE B C 1
ATOM 3093 O O . ILE B 1 118 ? -8.031 -8.469 -2.467 1 95 118 ILE B O 1
ATOM 3097 N N . ILE B 1 119 ? -9.086 -6.805 -1.408 1 94.44 119 ILE B N 1
ATOM 3098 C CA . ILE B 1 119 ? -10.055 -6.605 -2.475 1 94.44 119 ILE B CA 1
ATOM 3099 C C . ILE B 1 119 ? -9.336 -6.227 -3.768 1 94.44 119 ILE B C 1
ATOM 3101 O O . ILE B 1 119 ? -9.68 -6.723 -4.844 1 94.44 119 ILE B O 1
ATOM 3105 N N . ASN B 1 120 ? -8.344 -5.418 -3.652 1 92.38 120 ASN B N 1
ATOM 3106 C CA . ASN B 1 120 ? -7.578 -5.023 -4.828 1 92.38 120 ASN B CA 1
ATOM 3107 C C . ASN B 1 120 ? -6.871 -6.219 -5.461 1 92.38 120 ASN B C 1
ATOM 3109 O O . ASN B 1 120 ? -6.902 -6.391 -6.684 1 92.38 120 ASN B O 1
ATOM 3113 N N . ILE B 1 121 ? -6.25 -7.035 -4.684 1 95.69 121 ILE B N 1
ATOM 3114 C CA . ILE B 1 121 ? -5.559 -8.227 -5.156 1 95.69 121 ILE B CA 1
ATOM 3115 C C . ILE B 1 121 ? -6.539 -9.141 -5.883 1 95.69 121 ILE B C 1
ATOM 3117 O O . ILE B 1 121 ? -6.25 -9.625 -6.98 1 95.69 121 ILE B O 1
ATOM 3121 N N . LEU B 1 122 ? -7.688 -9.305 -5.324 1 97.25 122 LEU B N 1
ATOM 3122 C CA . LEU B 1 122 ? -8.672 -10.219 -5.895 1 97.25 122 LEU B CA 1
ATOM 3123 C C . LEU B 1 122 ? -9.242 -9.656 -7.191 1 97.25 122 LEU B C 1
ATOM 3125 O O . LEU B 1 122 ? -9.492 -10.406 -8.141 1 97.25 122 LEU B O 1
ATOM 3129 N N . ASN B 1 123 ? -9.43 -8.367 -7.23 1 95.62 123 ASN B N 1
ATOM 3130 C CA . ASN B 1 123 ? -9.922 -7.742 -8.453 1 95.62 123 ASN B CA 1
ATOM 3131 C C . ASN B 1 123 ? -8.922 -7.867 -9.594 1 95.62 123 ASN B C 1
ATOM 3133 O O . ASN B 1 123 ? -9.305 -7.965 -10.758 1 95.62 123 ASN B O 1
ATOM 3137 N N . LYS B 1 124 ? -7.664 -7.914 -9.281 1 95.19 124 LYS B N 1
ATOM 3138 C CA . LYS B 1 124 ? -6.605 -7.965 -10.281 1 95.19 124 LYS B CA 1
ATOM 3139 C C . LYS B 1 124 ? -6.141 -9.398 -10.523 1 95.19 124 LYS B C 1
ATOM 3141 O O . LYS B 1 124 ? -5.215 -9.641 -11.297 1 95.19 124 LYS B O 1
ATOM 3146 N N . PHE B 1 125 ? -6.746 -10.289 -9.914 1 97.38 125 PHE B N 1
ATOM 3147 C CA . PHE B 1 125 ? -6.395 -11.703 -10.008 1 97.38 125 PHE B CA 1
ATOM 3148 C C . PHE B 1 125 ? -6.391 -12.164 -11.461 1 97.38 125 PHE B C 1
ATOM 3150 O O . PHE B 1 125 ? -5.496 -12.898 -11.883 1 97.38 125 PHE B O 1
ATOM 3157 N N . PRO B 1 126 ? -7.391 -11.68 -12.297 1 96.12 126 PRO B N 1
ATOM 3158 C CA . PRO B 1 126 ? -7.371 -12.125 -13.695 1 96.12 126 PRO B CA 1
ATOM 3159 C C . PRO B 1 126 ? -6.109 -11.688 -14.43 1 96.12 126 PRO B C 1
ATOM 3161 O O . PRO B 1 126 ? -5.539 -12.461 -15.203 1 96.12 126 PRO B O 1
ATOM 3164 N N . ALA B 1 127 ? -5.742 -10.484 -14.211 1 94.06 127 ALA B N 1
ATOM 3165 C CA . ALA B 1 127 ? -4.523 -10 -14.859 1 94.06 127 ALA B CA 1
ATOM 3166 C C . ALA B 1 127 ? -3.309 -10.805 -14.406 1 94.06 127 ALA B C 1
ATOM 3168 O O . ALA B 1 127 ? -2.439 -11.133 -15.219 1 94.06 127 ALA B O 1
ATOM 3169 N N . PHE B 1 128 ? -3.248 -11.078 -13.203 1 95.62 128 PHE B N 1
ATOM 3170 C CA . PHE B 1 128 ? -2.203 -11.914 -12.625 1 95.62 128 PHE B CA 1
ATOM 3171 C C . PHE B 1 128 ? -2.164 -13.281 -13.297 1 95.62 128 PHE B C 1
ATOM 3173 O O . PHE B 1 128 ? -1.102 -13.734 -13.727 1 95.62 128 PHE B O 1
ATOM 3180 N N . CYS B 1 129 ? -3.297 -13.859 -13.445 1 95.25 129 CYS B N 1
ATOM 3181 C CA . CYS B 1 129 ? -3.4 -15.195 -14.031 1 95.25 129 CYS B CA 1
ATOM 3182 C C . CYS B 1 129 ? -3.008 -15.172 -15.5 1 95.25 129 CYS B C 1
ATOM 3184 O O . CYS B 1 129 ? -2.365 -16.109 -15.992 1 95.25 129 CYS B O 1
ATOM 3186 N N . ARG B 1 130 ? -3.404 -14.148 -16.141 1 93.69 130 ARG B N 1
ATOM 3187 C CA . ARG B 1 130 ? -3.035 -14.039 -17.547 1 93.69 130 ARG B CA 1
ATOM 3188 C C . ARG B 1 130 ? -1.521 -13.984 -17.719 1 93.69 130 ARG B C 1
ATOM 3190 O O . ARG B 1 130 ? -0.964 -14.633 -18.609 1 93.69 130 ARG B O 1
ATOM 3197 N N . GLN B 1 131 ? -0.954 -13.172 -16.875 1 91.06 131 GLN B N 1
ATOM 3198 C CA . GLN B 1 131 ? 0.498 -13.047 -16.938 1 91.06 131 GLN B CA 1
ATOM 3199 C C . GLN B 1 131 ? 1.182 -14.375 -16.625 1 91.06 131 GLN B C 1
ATOM 3201 O O . GLN B 1 131 ? 2.211 -14.711 -17.219 1 91.06 131 GLN B O 1
ATOM 3206 N N . LEU B 1 132 ? 0.666 -15.156 -15.703 1 91.56 132 LEU B N 1
ATOM 3207 C CA . LEU B 1 132 ? 1.232 -16.438 -15.328 1 91.56 132 LEU B CA 1
ATOM 3208 C C . LEU B 1 132 ? 1.19 -17.422 -16.5 1 91.56 132 LEU B C 1
ATOM 3210 O O . LEU B 1 132 ? 1.975 -18.375 -16.547 1 91.56 132 LEU B O 1
ATOM 3214 N N . LYS B 1 133 ? 0.255 -17.156 -17.344 1 90.19 133 LYS B N 1
ATOM 3215 C CA . LYS B 1 133 ? 0.109 -18.047 -18.484 1 90.19 133 LYS B CA 1
ATOM 3216 C C . LYS B 1 133 ? 1.113 -17.688 -19.578 1 90.19 133 LYS B C 1
ATOM 3218 O O . LYS B 1 133 ? 1.433 -18.516 -20.438 1 90.19 133 LYS B O 1
ATOM 3223 N N . GLN B 1 134 ? 1.512 -16.422 -19.609 1 88.25 134 GLN B N 1
ATOM 3224 C CA . GLN B 1 134 ? 2.486 -15.969 -20.594 1 88.25 134 GLN B CA 1
ATOM 3225 C C . GLN B 1 134 ? 3.912 -16.172 -20.094 1 88.25 134 GLN 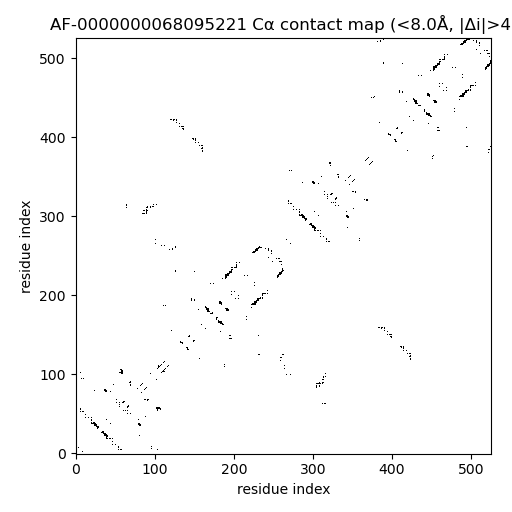B C 1
ATOM 3227 O O . GLN B 1 134 ? 4.508 -15.258 -19.516 1 88.25 134 GLN B O 1
ATOM 3232 N N . ARG B 1 135 ? 4.453 -17.266 -20.391 1 87.44 135 ARG B N 1
ATOM 3233 C CA . ARG B 1 135 ? 5.789 -17.578 -19.906 1 87.44 135 ARG B CA 1
ATOM 3234 C C . ARG B 1 135 ? 6.836 -17.375 -21 1 87.44 135 ARG B C 1
ATOM 3236 O O . ARG B 1 135 ? 6.531 -17.516 -22.188 1 87.44 135 ARG B O 1
ATOM 3243 N N . TYR B 1 136 ? 7.957 -17.094 -20.5 1 84.94 136 TYR B N 1
ATOM 3244 C CA . TYR B 1 136 ? 9.086 -16.953 -21.406 1 84.94 136 TYR B CA 1
ATOM 3245 C C . TYR B 1 136 ? 9.242 -18.203 -22.266 1 84.94 136 TYR B C 1
ATOM 3247 O O . TYR B 1 136 ? 9.133 -19.328 -21.766 1 84.94 136 TYR B O 1
ATOM 3255 N N . ASN B 1 137 ? 9.414 -17.953 -23.562 1 86.81 137 ASN B N 1
ATOM 3256 C CA . ASN B 1 137 ? 9.68 -19 -24.547 1 86.81 137 ASN B CA 1
ATOM 3257 C C . ASN B 1 137 ? 8.625 -20.094 -24.5 1 86.81 137 ASN B C 1
ATOM 3259 O O . ASN B 1 137 ? 8.945 -21.281 -24.625 1 86.81 137 ASN B O 1
ATOM 3263 N N . ASP B 1 138 ? 7.398 -19.844 -24.141 1 85.31 138 ASP B N 1
ATOM 3264 C CA . ASP B 1 138 ? 6.238 -20.734 -24.188 1 85.31 138 ASP B CA 1
ATOM 3265 C C . ASP B 1 138 ? 6.426 -21.922 -23.234 1 85.31 138 ASP B C 1
ATOM 3267 O O . ASP B 1 138 ? 6.074 -23.047 -23.578 1 85.31 138 ASP B O 1
ATOM 3271 N N . ARG B 1 139 ? 7.066 -21.625 -22.219 1 88.44 139 ARG B N 1
ATOM 3272 C CA . ARG B 1 139 ? 7.184 -22.641 -21.172 1 88.44 139 ARG B CA 1
ATOM 3273 C C . ARG B 1 139 ? 5.809 -23.031 -20.641 1 88.44 139 ARG B C 1
ATOM 3275 O O . ARG B 1 139 ? 4.828 -22.312 -20.859 1 88.44 139 ARG B O 1
ATOM 3282 N N . THR B 1 140 ? 5.766 -24.141 -20 1 86.88 140 THR B N 1
ATOM 3283 C CA . THR B 1 140 ? 4.508 -24.656 -19.469 1 86.88 140 THR B CA 1
ATOM 3284 C C . THR B 1 140 ? 3.904 -23.656 -18.469 1 86.88 140 THR B C 1
ATOM 3286 O O . THR B 1 140 ? 4.543 -23.297 -17.484 1 86.88 140 THR B O 1
ATOM 3289 N N . PRO B 1 141 ? 2.709 -23.234 -18.812 1 87.12 141 PRO B N 1
ATOM 3290 C CA . PRO B 1 141 ? 2.055 -22.297 -17.891 1 87.12 141 PRO B CA 1
ATOM 3291 C C . PRO B 1 141 ? 1.42 -23 -16.688 1 87.12 141 PRO B C 1
ATOM 3293 O O . PRO B 1 141 ? 1.29 -24.219 -16.672 1 87.12 141 PRO B O 1
ATOM 3296 N N . LEU B 1 142 ? 1.205 -22.203 -15.656 1 86.81 142 LEU B N 1
ATOM 3297 C CA . LEU B 1 142 ? 0.365 -22.688 -14.562 1 86.81 142 LEU B CA 1
ATOM 3298 C C . LEU B 1 142 ? -1.106 -22.672 -14.969 1 86.81 142 LEU B C 1
ATOM 3300 O O . LEU B 1 142 ? -1.675 -21.625 -15.242 1 86.81 142 LEU B O 1
ATOM 3304 N N . GLU B 1 143 ? -1.68 -23.797 -14.992 1 88.31 143 GLU B N 1
ATOM 3305 C CA . GLU B 1 143 ? -3.084 -23.891 -15.375 1 88.31 143 GLU B CA 1
ATOM 3306 C C . GLU B 1 143 ? -3.998 -23.766 -14.156 1 88.31 143 GLU B C 1
ATOM 3308 O O . GLU B 1 143 ? -3.699 -24.297 -13.086 1 88.31 143 GLU B O 1
ATOM 3313 N N . ILE B 1 144 ? -5.031 -23.047 -14.383 1 93 144 ILE B N 1
ATOM 3314 C CA . ILE B 1 144 ? -6.066 -22.906 -13.359 1 93 144 ILE B CA 1
ATOM 3315 C C . ILE B 1 144 ? -7.32 -23.672 -13.797 1 93 144 ILE B C 1
ATOM 3317 O O . ILE B 1 144 ? -8.102 -23.172 -14.609 1 93 144 ILE B O 1
ATOM 3321 N N . ASN B 1 145 ? -7.559 -24.812 -13.203 1 92.62 145 ASN B N 1
ATOM 3322 C CA . ASN B 1 145 ? -8.617 -25.688 -13.688 1 92.62 145 ASN B CA 1
ATOM 3323 C C . ASN B 1 145 ? -9.828 -25.672 -12.766 1 92.62 145 ASN B C 1
ATOM 3325 O O . ASN B 1 145 ? -10.953 -25.906 -13.203 1 92.62 145 ASN B O 1
ATOM 3329 N N . ASP B 1 146 ? -9.594 -25.5 -11.523 1 93.12 146 ASP B N 1
ATOM 3330 C CA . ASP B 1 146 ? -10.703 -25.578 -10.578 1 93.12 146 ASP B CA 1
ATOM 3331 C C . ASP B 1 146 ? -10.461 -24.688 -9.367 1 93.12 146 ASP B C 1
ATOM 3333 O O . ASP B 1 146 ? -9.516 -23.891 -9.352 1 93.12 146 ASP B O 1
ATOM 3337 N N . GLU B 1 147 ? -11.367 -24.812 -8.422 1 93.38 147 GLU B N 1
ATOM 3338 C CA . GLU B 1 147 ? -11.352 -23.953 -7.246 1 93.38 147 GLU B CA 1
ATOM 3339 C C . GLU B 1 147 ? -10.062 -24.125 -6.449 1 93.38 147 GLU B C 1
ATOM 3341 O O . GLU B 1 147 ? -9.531 -23.172 -5.895 1 93.38 147 GLU B O 1
ATOM 3346 N N . TYR B 1 148 ? -9.555 -25.297 -6.414 1 91.81 148 TYR B N 1
ATOM 3347 C CA . TYR B 1 148 ? -8.352 -25.578 -5.645 1 91.81 148 TYR B CA 1
ATOM 3348 C C . TYR B 1 148 ? -7.148 -24.844 -6.227 1 91.81 148 TYR B C 1
ATOM 3350 O O . TYR B 1 148 ? -6.293 -24.359 -5.484 1 91.81 148 TYR B O 1
ATOM 3358 N N . ASP B 1 149 ? -7.09 -24.766 -7.492 1 93.44 149 ASP B N 1
ATOM 3359 C CA . ASP B 1 149 ? -6.027 -24 -8.133 1 93.44 149 ASP B CA 1
ATOM 3360 C C . ASP B 1 149 ? -6.105 -22.531 -7.746 1 93.44 149 ASP B C 1
ATOM 3362 O O . ASP B 1 149 ? -5.082 -21.891 -7.484 1 93.44 149 ASP B O 1
ATOM 3366 N N . VAL B 1 150 ? -7.34 -22.047 -7.75 1 95.19 150 VAL B N 1
ATOM 3367 C CA . VAL B 1 150 ? -7.547 -20.656 -7.363 1 95.19 150 VAL B CA 1
ATOM 3368 C C . VAL B 1 150 ? -7.129 -20.453 -5.91 1 95.19 150 VAL B C 1
ATOM 3370 O O . VAL B 1 150 ? -6.453 -19.484 -5.578 1 95.19 150 VAL B O 1
ATOM 3373 N N . GLN B 1 151 ? -7.496 -21.375 -5.066 1 93.12 151 GLN B N 1
ATOM 3374 C CA . GLN B 1 151 ? -7.168 -21.297 -3.646 1 93.12 151 GLN B CA 1
ATOM 3375 C C . GLN B 1 151 ? -5.656 -21.281 -3.432 1 93.12 151 GLN B C 1
ATOM 3377 O O . GLN B 1 151 ? -5.145 -20.516 -2.617 1 93.12 151 GLN B O 1
ATOM 3382 N N . ASP B 1 152 ? -4.996 -22.109 -4.168 1 92.94 152 ASP B N 1
ATOM 3383 C CA . ASP B 1 152 ? -3.543 -22.172 -4.07 1 92.94 152 ASP B CA 1
ATOM 3384 C C . ASP B 1 152 ? -2.922 -20.812 -4.398 1 92.94 152 ASP B C 1
ATOM 3386 O O . ASP B 1 152 ? -2.037 -20.328 -3.682 1 92.94 152 ASP B O 1
ATOM 3390 N N . LEU B 1 153 ? -3.402 -20.25 -5.441 1 95.38 153 LEU B N 1
ATOM 3391 C CA . LEU B 1 153 ? -2.852 -18.984 -5.906 1 95.38 153 LEU B CA 1
ATOM 3392 C C . LEU B 1 153 ? -3.195 -17.844 -4.938 1 95.38 153 LEU B C 1
ATOM 3394 O O . LEU B 1 153 ? -2.338 -17.031 -4.602 1 95.38 153 LEU B O 1
ATOM 3398 N N . VAL B 1 154 ? -4.414 -17.844 -4.473 1 96.31 154 VAL B N 1
ATOM 3399 C CA . VAL B 1 154 ? -4.84 -16.828 -3.523 1 96.31 154 VAL B CA 1
ATOM 3400 C C . VAL B 1 154 ? -4.023 -16.938 -2.24 1 96.31 154 VAL B C 1
ATOM 3402 O O . VAL B 1 154 ? -3.582 -15.93 -1.685 1 96.31 154 VAL B O 1
ATOM 3405 N N . HIS B 1 155 ? -3.838 -18.125 -1.804 1 94.81 155 HIS B N 1
ATOM 3406 C CA . HIS B 1 155 ? -3.021 -18.359 -0.616 1 94.81 155 HIS B CA 1
ATOM 3407 C C . HIS B 1 155 ? -1.625 -17.766 -0.789 1 94.81 155 HIS B C 1
ATOM 3409 O O . HIS B 1 155 ? -1.134 -17.047 0.091 1 94.81 155 HIS B O 1
ATOM 3415 N N . ALA B 1 156 ? -1.042 -18.094 -1.88 1 95.44 156 ALA B N 1
ATOM 3416 C CA . ALA B 1 156 ? 0.293 -17.578 -2.17 1 95.44 156 ALA B CA 1
ATOM 3417 C C . ALA B 1 156 ? 0.305 -16.047 -2.166 1 95.44 156 ALA B C 1
ATOM 3419 O O . ALA B 1 156 ? 1.229 -15.43 -1.633 1 95.44 156 ALA B O 1
ATOM 3420 N N . LEU B 1 157 ? -0.673 -15.453 -2.746 1 97.06 157 LEU B N 1
ATOM 3421 C CA . LEU B 1 157 ? -0.76 -13.992 -2.822 1 97.06 157 LEU B CA 1
ATOM 3422 C C . LEU B 1 157 ? -0.938 -13.391 -1.435 1 97.06 157 LEU B C 1
ATOM 3424 O O . LEU B 1 157 ? -0.341 -12.359 -1.123 1 97.06 157 LEU B O 1
ATOM 3428 N N . LEU B 1 158 ? -1.72 -14.016 -0.609 1 96 158 LEU B N 1
ATOM 3429 C CA . LEU B 1 158 ? -1.965 -13.508 0.738 1 96 158 LEU B CA 1
ATOM 3430 C C . LEU B 1 158 ? -0.688 -13.539 1.57 1 96 158 LEU B C 1
ATOM 3432 O O . LEU B 1 158 ? -0.454 -12.641 2.387 1 96 158 LEU B O 1
ATOM 3436 N N . LEU B 1 159 ? 0.135 -14.461 1.324 1 94.38 159 LEU B N 1
ATOM 3437 C CA . LEU B 1 159 ? 1.359 -14.617 2.102 1 94.38 159 LEU B CA 1
ATOM 3438 C C . LEU B 1 159 ? 2.324 -13.469 1.826 1 94.38 159 LEU B C 1
ATOM 3440 O O . LEU B 1 159 ? 3.258 -13.234 2.6 1 94.38 159 LEU B O 1
ATOM 3444 N N . LEU B 1 160 ? 2.104 -12.758 0.783 1 94.81 160 LEU B N 1
ATOM 3445 C CA . LEU B 1 160 ? 2.941 -11.602 0.48 1 94.81 160 LEU B CA 1
ATOM 3446 C C . LEU B 1 160 ? 2.654 -10.453 1.441 1 94.81 160 LEU B C 1
ATOM 3448 O O . LEU B 1 160 ? 3.479 -9.547 1.598 1 94.81 160 LEU B O 1
ATOM 3452 N N . HIS B 1 161 ? 1.479 -10.523 2.08 1 92.75 161 HIS B N 1
ATOM 3453 C CA . HIS B 1 161 ? 1.046 -9.336 2.814 1 92.75 161 HIS B CA 1
ATOM 3454 C C . HIS B 1 161 ? 0.64 -9.695 4.242 1 92.75 161 HIS B C 1
ATOM 3456 O O . HIS B 1 161 ? 0.574 -8.82 5.109 1 92.75 161 HIS B O 1
ATOM 3462 N N . PHE B 1 162 ? 0.396 -10.977 4.434 1 92.19 162 PHE B N 1
ATOM 3463 C CA . PHE B 1 162 ? -0.084 -11.406 5.738 1 92.19 162 PHE B CA 1
ATOM 3464 C C . PHE B 1 162 ? 0.762 -12.555 6.277 1 92.19 162 PHE B C 1
ATOM 3466 O O . PHE B 1 162 ? 0.982 -13.547 5.582 1 92.19 162 PHE B O 1
ATOM 3473 N N . ASN B 1 163 ? 1.143 -12.438 7.492 1 88.25 163 ASN B N 1
ATOM 3474 C CA . ASN B 1 163 ? 2.068 -13.406 8.07 1 88.25 163 ASN B CA 1
ATOM 3475 C C . ASN B 1 163 ? 1.337 -14.641 8.594 1 88.25 163 ASN B C 1
ATOM 3477 O O . ASN B 1 163 ? 1.928 -15.711 8.711 1 88.25 163 ASN B O 1
ATOM 3481 N N . ASP B 1 164 ? 0.071 -14.445 8.953 1 90.06 164 ASP B N 1
ATOM 3482 C CA . ASP B 1 164 ? -0.705 -15.539 9.531 1 90.06 164 ASP B CA 1
ATOM 3483 C C . ASP B 1 164 ? -1.955 -15.82 8.703 1 90.06 164 ASP B C 1
ATOM 3485 O O . ASP B 1 164 ? -3.002 -15.203 8.914 1 90.06 164 ASP B O 1
ATOM 3489 N N . VAL B 1 165 ? -1.804 -16.688 7.781 1 91.81 165 VAL B N 1
ATOM 3490 C CA . VAL B 1 165 ? -2.895 -17.172 6.941 1 91.81 165 VAL B CA 1
ATOM 3491 C C . VAL B 1 165 ? -3.17 -18.641 7.254 1 91.81 165 VAL B C 1
ATOM 3493 O O . VAL B 1 165 ? -2.316 -19.5 7.027 1 91.81 165 VAL B O 1
ATOM 3496 N N . ARG B 1 166 ? -4.34 -18.906 7.715 1 87.81 166 ARG B N 1
ATOM 3497 C CA . ARG B 1 166 ? -4.656 -20.266 8.141 1 87.81 166 ARG B CA 1
ATOM 3498 C C . ARG B 1 166 ? -5.82 -20.828 7.332 1 87.81 166 ARG B C 1
ATOM 3500 O O . ARG B 1 166 ? -6.746 -20.109 6.973 1 87.81 166 ARG B O 1
ATOM 3507 N N . PRO B 1 167 ? -5.57 -22.109 7.047 1 81.62 167 PRO B N 1
ATOM 3508 C CA . PRO B 1 167 ? -6.809 -22.719 6.57 1 81.62 167 PRO B CA 1
ATOM 3509 C C . PRO B 1 167 ? -7.898 -22.766 7.633 1 81.62 167 PRO B C 1
ATOM 3511 O O . PRO B 1 167 ? -7.598 -22.828 8.828 1 81.62 167 PRO B O 1
ATOM 3514 N N . GLU B 1 168 ? -9.016 -22.281 7.285 1 67.56 168 GLU B N 1
ATOM 3515 C CA . GLU B 1 168 ? -10.078 -22.312 8.281 1 67.56 168 GLU B CA 1
ATOM 3516 C C . GLU B 1 168 ? -10.578 -23.734 8.523 1 67.56 168 GLU B C 1
ATOM 3518 O O . GLU B 1 168 ? -10.742 -24.5 7.578 1 67.56 168 GLU B O 1
ATOM 3523 N N . GLU B 1 169 ? -10.266 -24.234 9.688 1 58.47 169 GLU B N 1
ATOM 3524 C CA . GLU B 1 169 ? -10.758 -25.531 10.133 1 58.47 169 GLU B CA 1
ATOM 3525 C C . GLU B 1 169 ? -12.273 -25.641 9.945 1 58.47 169 GLU B C 1
ATOM 3527 O O . GLU B 1 169 ? -12.922 -24.672 9.562 1 58.47 169 GLU B O 1
ATOM 3532 N N . ASN B 1 170 ? -12.734 -26.766 10.516 1 53.16 170 ASN B N 1
ATOM 3533 C CA . ASN B 1 170 ? -14.094 -27.297 10.484 1 53.16 170 ASN B CA 1
ATOM 3534 C C . ASN B 1 170 ? -15.117 -26.234 10.883 1 53.16 170 ASN B C 1
ATOM 3536 O O . ASN B 1 170 ? -14.977 -25.578 11.914 1 53.16 170 ASN B O 1
ATOM 3540 N N . SER B 1 171 ? -15.406 -25.406 9.914 1 53.91 171 SER B N 1
ATOM 3541 C CA . SER B 1 171 ? -16.641 -24.75 10.344 1 53.91 171 SER B CA 1
ATOM 3542 C C . SER B 1 171 ? -17.734 -25.766 10.625 1 53.91 171 SER B C 1
ATOM 3544 O O . SER B 1 171 ? -17.75 -26.844 10.031 1 53.91 171 SER B O 1
ATOM 3546 N N . PRO B 1 172 ? -18.406 -25.688 11.648 1 50.22 172 PRO B N 1
ATOM 3547 C CA . PRO B 1 172 ? -19.531 -26.609 11.844 1 50.22 172 PRO B CA 1
ATOM 3548 C C . PRO B 1 172 ? -20.281 -26.906 10.547 1 50.22 172 PRO B C 1
ATOM 3550 O O . PRO B 1 172 ? -20.344 -26.047 9.656 1 50.22 172 PRO B O 1
ATOM 3553 N N . SER B 1 173 ? -20.234 -28.172 10.242 1 49.09 173 SER B N 1
ATOM 3554 C CA . SER B 1 173 ? -21.062 -28.641 9.133 1 49.09 173 SER B CA 1
ATOM 3555 C C . SER B 1 173 ? -22.391 -27.875 9.078 1 49.09 173 SER B C 1
ATOM 3557 O O . SER B 1 173 ? -23.031 -27.641 10.109 1 49.09 173 SER B O 1
ATOM 3559 N N . PHE B 1 174 ? -22.469 -26.938 8.461 1 48.75 174 PHE B N 1
ATOM 3560 C CA . PHE B 1 174 ? -23.797 -26.422 8.172 1 48.75 174 PHE B CA 1
ATOM 3561 C C . PHE B 1 174 ? -24.344 -27.016 6.883 1 48.75 174 PHE B C 1
ATOM 3563 O O . PHE B 1 174 ? -23.703 -26.938 5.836 1 48.75 174 PHE B O 1
ATOM 3570 N N . ALA B 1 175 ? -25.453 -27.578 7.051 1 49.78 175 ALA B N 1
ATOM 3571 C CA . ALA B 1 175 ? -26.281 -28.25 6.051 1 49.78 175 ALA B CA 1
ATOM 3572 C C . ALA B 1 175 ? -25.484 -29.328 5.328 1 49.78 175 ALA B C 1
ATOM 3574 O O . ALA B 1 175 ? -25.641 -29.531 4.121 1 49.78 175 ALA B O 1
ATOM 3575 N N . GLY B 1 176 ? -24.656 -29.906 6.145 1 45.97 176 GLY B N 1
ATOM 3576 C CA . GLY B 1 176 ? -24.047 -31.125 5.617 1 45.97 176 GLY B CA 1
ATOM 3577 C C . GLY B 1 176 ? -22.812 -30.844 4.785 1 45.97 176 GLY B C 1
ATOM 3578 O O . GLY B 1 176 ? -22.188 -31.781 4.27 1 45.97 176 GLY B O 1
ATOM 3579 N N . SER B 1 177 ? -22.688 -29.656 4.34 1 47.03 177 SER B N 1
ATOM 3580 C CA . SER B 1 177 ? -21.547 -29.516 3.428 1 47.03 177 SER B CA 1
ATOM 3581 C C . SER B 1 177 ? -20.359 -28.859 4.121 1 47.03 177 SER B C 1
ATOM 3583 O O . SER B 1 177 ? -20.531 -27.938 4.914 1 47.03 177 SER B O 1
ATOM 3585 N N . SER B 1 178 ? -19.484 -29.688 4.477 1 46.41 178 SER B N 1
ATOM 3586 C CA . SER B 1 178 ? -18.203 -29.203 4.973 1 46.41 178 SER B CA 1
ATOM 3587 C C . SER B 1 178 ? -17.375 -28.562 3.852 1 46.41 178 SER B C 1
ATOM 3589 O O . SER B 1 178 ? -17.234 -29.141 2.771 1 46.41 178 SER B O 1
ATOM 3591 N N . SER B 1 179 ? -17.734 -27.484 3.469 1 48.5 179 SER B N 1
ATOM 3592 C CA . SER B 1 179 ? -17 -26.922 2.34 1 48.5 179 SER B CA 1
ATOM 3593 C C . SER B 1 179 ? -15.523 -26.75 2.674 1 48.5 179 SER B C 1
ATOM 3595 O O . SER B 1 179 ? -15.156 -26.656 3.846 1 48.5 179 SER B O 1
ATOM 3597 N N . ARG B 1 180 ? -14.711 -27.109 1.638 1 52.91 180 ARG B N 1
ATOM 3598 C CA . ARG B 1 180 ? -13.266 -26.938 1.482 1 52.91 180 ARG B CA 1
ATOM 3599 C C . ARG B 1 180 ? -12.797 -25.625 2.082 1 52.91 180 ARG B C 1
ATOM 3601 O O . ARG B 1 180 ? -13.609 -24.734 2.365 1 52.91 180 ARG B O 1
ATOM 3608 N N . GLN B 1 181 ? -11.312 -25.438 2.141 1 59.38 181 GLN B N 1
ATOM 3609 C CA . GLN B 1 181 ? -10.43 -24.594 2.941 1 59.38 181 GLN B CA 1
ATOM 3610 C C . GLN B 1 181 ? -10.594 -23.125 2.576 1 59.38 181 GLN B C 1
ATOM 3612 O O . GLN B 1 181 ? -10.477 -22.75 1.407 1 59.38 181 GLN B O 1
ATOM 3617 N N . ASP B 1 182 ? -11.203 -22.266 3.404 1 80.81 182 ASP B N 1
ATOM 3618 C CA . ASP B 1 182 ? -11.234 -20.812 3.516 1 80.81 182 ASP B CA 1
ATOM 3619 C C . ASP B 1 182 ? -9.977 -20.281 4.203 1 80.81 182 ASP B C 1
ATOM 3621 O O . ASP B 1 182 ? -9.234 -21.047 4.828 1 80.81 182 ASP B O 1
ATOM 3625 N N . PHE B 1 183 ? -9.641 -19.156 3.844 1 92.44 183 PHE B N 1
ATOM 3626 C CA . PHE B 1 183 ? -8.516 -18.516 4.512 1 92.44 183 PHE B CA 1
ATOM 3627 C C . PHE B 1 183 ? -8.992 -17.656 5.688 1 92.44 183 PHE B C 1
ATOM 3629 O O . PHE B 1 183 ? -9.938 -16.875 5.547 1 92.44 183 PHE B O 1
ATOM 3636 N N . LEU B 1 184 ? -8.414 -17.938 6.844 1 91.94 184 LEU B N 1
ATOM 3637 C CA . LEU B 1 184 ? -8.641 -17.094 8.008 1 91.94 184 LEU B CA 1
ATOM 3638 C C . LEU B 1 184 ? -7.406 -16.234 8.305 1 91.94 184 LEU B C 1
ATOM 3640 O O . LEU B 1 184 ? -6.324 -16.781 8.547 1 91.94 184 LEU B O 1
ATOM 3644 N N . LEU B 1 185 ? -7.566 -14.984 8.078 1 93.69 185 LEU B N 1
ATOM 3645 C CA . LEU B 1 185 ? -6.598 -14.031 8.617 1 93.69 185 LEU B CA 1
ATOM 3646 C C . LEU B 1 185 ? -6.934 -13.664 10.062 1 93.69 185 LEU B C 1
ATOM 3648 O O . LEU B 1 185 ? -7.691 -12.727 10.305 1 93.69 185 LEU B O 1
ATOM 3652 N N . LYS B 1 186 ? -6.355 -14.383 10.945 1 87.75 186 LYS B N 1
ATOM 3653 C CA . LYS B 1 186 ? -6.789 -14.383 12.336 1 87.75 186 LYS B CA 1
ATOM 3654 C C . LYS B 1 186 ? -6.641 -13 12.969 1 87.75 186 LYS B C 1
ATOM 3656 O O . LYS B 1 186 ? -7.578 -12.492 13.578 1 87.75 186 LYS B O 1
ATOM 3661 N N . LYS B 1 187 ? -5.465 -12.445 12.797 1 86.31 187 LYS B N 1
ATOM 3662 C CA . LYS B 1 187 ? -5.211 -11.133 13.391 1 86.31 187 LYS B CA 1
ATOM 3663 C C . LYS B 1 187 ? -6.188 -10.094 12.844 1 86.31 187 LYS B C 1
ATOM 3665 O O . LYS B 1 187 ? -6.672 -9.242 13.594 1 86.31 187 LYS B O 1
ATOM 3670 N N . GLU B 1 188 ? -6.465 -10.164 11.641 1 88.12 188 GLU B N 1
ATOM 3671 C CA . GLU B 1 188 ? -7.312 -9.188 10.969 1 88.12 188 GLU B CA 1
ATOM 3672 C C . GLU B 1 188 ? -8.789 -9.539 11.117 1 88.12 188 GLU B C 1
ATOM 3674 O O . GLU B 1 188 ? -9.664 -8.719 10.828 1 88.12 188 GLU B O 1
ATOM 3679 N N . LYS B 1 189 ? -9.039 -10.766 11.562 1 90.06 189 LYS B N 1
ATOM 3680 C CA . LYS B 1 189 ? -10.391 -11.297 11.695 1 90.06 189 LYS B CA 1
ATOM 3681 C C . LYS B 1 189 ? -11.148 -11.203 10.375 1 90.06 189 LYS B C 1
ATOM 3683 O O . LYS B 1 189 ? -12.297 -10.758 10.336 1 90.06 189 LYS B O 1
ATOM 3688 N N . ILE B 1 190 ? -10.5 -11.547 9.336 1 93.19 190 ILE B N 1
ATOM 3689 C CA . ILE B 1 190 ? -11.055 -11.602 7.988 1 93.19 190 ILE B CA 1
ATOM 3690 C C . ILE B 1 190 ? -11.047 -13.047 7.492 1 93.19 190 ILE B C 1
ATOM 3692 O O . ILE B 1 190 ? -10.039 -13.75 7.605 1 93.19 190 ILE B O 1
ATOM 3696 N N . VAL B 1 191 ? -12.156 -13.516 7.023 1 92.75 191 VAL B N 1
ATOM 3697 C CA . VAL B 1 191 ? -12.258 -14.812 6.363 1 92.75 191 VAL B CA 1
ATOM 3698 C C . VAL B 1 191 ? -12.461 -14.617 4.863 1 92.75 191 VAL B C 1
ATOM 3700 O O . VAL B 1 191 ? -13.227 -13.75 4.438 1 92.75 191 VAL B O 1
ATOM 3703 N N . ILE B 1 192 ? -11.734 -15.398 4.094 1 95.19 192 ILE B N 1
ATOM 3704 C CA . ILE B 1 192 ? -11.867 -15.336 2.641 1 95.19 192 ILE B CA 1
ATOM 3705 C C . ILE B 1 192 ? -12.414 -16.672 2.119 1 95.19 192 ILE B C 1
ATOM 3707 O O . ILE B 1 192 ? -11.828 -17.719 2.352 1 95.19 192 ILE B O 1
ATOM 3711 N N . GLU B 1 193 ? -13.57 -16.641 1.499 1 93.62 193 GLU B N 1
ATOM 3712 C CA . GLU B 1 193 ? -14.195 -17.781 0.832 1 93.62 193 GLU B CA 1
ATOM 3713 C C . GLU B 1 193 ? -13.984 -17.719 -0.678 1 93.62 193 GLU B C 1
ATOM 3715 O O . GLU B 1 193 ? -14.352 -16.734 -1.318 1 93.62 193 GLU B O 1
ATOM 3720 N N . VAL B 1 194 ? -13.422 -18.766 -1.246 1 94.69 194 VAL B N 1
ATOM 3721 C CA . VAL B 1 194 ? -13.047 -18.766 -2.656 1 94.69 194 VAL B CA 1
ATOM 3722 C C . VAL B 1 194 ? -13.938 -19.75 -3.428 1 94.69 194 VAL B C 1
ATOM 3724 O O . VAL B 1 194 ? -14.203 -20.859 -2.959 1 94.69 194 VAL B O 1
ATOM 3727 N N . LYS B 1 195 ? -14.391 -19.281 -4.574 1 93.38 195 LYS B N 1
ATOM 3728 C CA . LYS B 1 195 ? -15.109 -20.125 -5.527 1 93.38 195 LYS B CA 1
ATOM 3729 C C . LYS B 1 195 ? -14.609 -19.891 -6.949 1 93.38 195 LYS B C 1
ATOM 3731 O O . LYS B 1 195 ? -14.039 -18.828 -7.25 1 93.38 195 LYS B O 1
ATOM 3736 N N . LYS B 1 196 ? -14.695 -20.844 -7.699 1 95.25 196 LYS B N 1
ATOM 3737 C CA . LYS B 1 196 ? -14.477 -20.703 -9.133 1 95.25 196 LYS B CA 1
ATOM 3738 C C . LYS B 1 196 ? -15.68 -21.203 -9.93 1 95.25 196 LYS B C 1
ATOM 3740 O O . LYS B 1 196 ? -16.203 -22.281 -9.648 1 95.25 196 LYS B O 1
ATOM 3745 N N . THR B 1 197 ? -16.031 -20.422 -10.898 1 95.31 197 THR B N 1
ATOM 3746 C CA . THR B 1 197 ? -17.188 -20.828 -11.695 1 95.31 197 THR B CA 1
ATOM 3747 C C . THR B 1 197 ? -16.812 -21.953 -12.664 1 95.31 197 THR B C 1
ATOM 3749 O O . THR B 1 197 ? -15.625 -22.188 -12.906 1 95.31 197 THR B O 1
ATOM 3752 N N . ARG B 1 198 ? -17.719 -22.625 -13.047 1 94.12 198 ARG B N 1
ATOM 3753 C CA . ARG B 1 198 ? -17.703 -23.625 -14.109 1 94.12 198 ARG B CA 1
ATOM 3754 C C . ARG B 1 198 ? -19.062 -23.734 -14.789 1 94.12 198 ARG B C 1
ATOM 3756 O O . ARG B 1 198 ? -20.031 -23.094 -14.367 1 94.12 198 ARG B O 1
ATOM 3763 N N . ARG B 1 199 ? -19.125 -24.5 -15.773 1 91.31 199 ARG B N 1
ATOM 3764 C CA . ARG B 1 199 ? -20.359 -24.594 -16.562 1 91.31 199 ARG B CA 1
ATOM 3765 C C . ARG B 1 199 ? -21.547 -24.906 -15.672 1 91.31 199 ARG B C 1
ATOM 3767 O O . ARG B 1 199 ? -22.625 -24.328 -15.836 1 91.31 199 ARG B O 1
ATOM 3774 N N . SER B 1 200 ? -21.406 -25.734 -14.656 1 91 200 SER B N 1
ATOM 3775 C CA . SER B 1 200 ? -22.5 -26.172 -13.797 1 91 200 SER B CA 1
ATOM 3776 C C . SER B 1 200 ? -22.656 -25.25 -12.602 1 91 200 SER B C 1
ATOM 3778 O O . SER B 1 200 ? -23.562 -25.438 -11.781 1 91 200 SER B O 1
ATOM 3780 N N . LEU B 1 201 ? -21.844 -24.281 -12.445 1 91.31 201 LEU B N 1
ATOM 3781 C CA . LEU B 1 201 ? -21.844 -23.359 -11.312 1 91.31 201 LEU B CA 1
ATOM 3782 C C . LEU B 1 201 ? -21.844 -21.906 -11.781 1 91.31 201 LEU B C 1
ATOM 3784 O O . LEU B 1 201 ? -20.828 -21.219 -11.664 1 91.31 201 LEU B O 1
ATOM 3788 N N . GLY B 1 202 ? -23.047 -21.453 -12.25 1 89.56 202 GLY B N 1
ATOM 3789 C CA . GLY B 1 202 ? -23.219 -20.094 -12.742 1 89.56 202 GLY B CA 1
ATOM 3790 C C . GLY B 1 202 ? -23.781 -19.141 -11.695 1 89.56 202 GLY B C 1
ATOM 3791 O O . GLY B 1 202 ? -23.641 -19.391 -10.5 1 89.56 202 GLY B O 1
ATOM 3792 N N . ALA B 1 203 ? -24.344 -18.109 -12.125 1 89.94 203 ALA B N 1
ATOM 3793 C CA . ALA B 1 203 ? -24.75 -16.984 -11.281 1 89.94 203 ALA B CA 1
ATOM 3794 C C . ALA B 1 203 ? -25.688 -17.453 -10.172 1 89.94 203 ALA B C 1
ATOM 3796 O O . ALA B 1 203 ? -25.469 -17.156 -8.992 1 89.94 203 ALA B O 1
ATOM 3797 N N . ASN B 1 204 ? -26.719 -18.172 -10.523 1 91.38 204 ASN B N 1
ATOM 3798 C CA . ASN B 1 204 ? -27.719 -18.594 -9.555 1 91.38 204 ASN B CA 1
ATOM 3799 C C . ASN B 1 204 ? -27.125 -19.5 -8.484 1 91.38 204 ASN B C 1
ATOM 3801 O O . ASN B 1 204 ? -27.328 -19.281 -7.289 1 91.38 204 ASN B O 1
ATOM 3805 N N . LYS B 1 205 ? -26.5 -20.484 -8.938 1 92.88 205 LYS B N 1
ATOM 3806 C CA . LYS B 1 205 ? -25.953 -21.469 -8.008 1 92.88 205 LYS B CA 1
ATOM 3807 C C . LYS B 1 205 ? -24.875 -20.844 -7.129 1 92.88 205 LYS B C 1
ATOM 3809 O O . LYS B 1 205 ? -24.797 -21.125 -5.93 1 92.88 205 LYS B O 1
ATOM 3814 N N . ILE B 1 206 ? -24.062 -20.016 -7.719 1 92.12 206 ILE B N 1
ATOM 3815 C CA . ILE B 1 206 ? -23.031 -19.312 -6.965 1 92.12 206 ILE B CA 1
ATOM 3816 C C . ILE B 1 206 ? -23.672 -18.453 -5.879 1 92.12 206 ILE B C 1
ATOM 3818 O O . ILE B 1 206 ? -23.219 -18.438 -4.738 1 92.12 206 ILE B O 1
ATOM 3822 N N . GLY B 1 207 ? -24.703 -17.75 -6.266 1 91.75 207 GLY B N 1
ATOM 3823 C CA . GLY B 1 207 ? -25.422 -16.938 -5.293 1 91.75 207 GLY B CA 1
ATOM 3824 C C . GLY B 1 207 ? -25.953 -17.734 -4.117 1 91.75 207 GLY B C 1
ATOM 3825 O O . GLY B 1 207 ? -25.812 -17.328 -2.967 1 91.75 207 GLY B O 1
ATOM 3826 N N . GLU B 1 208 ? -26.516 -18.859 -4.406 1 91.88 208 GLU B N 1
ATOM 3827 C CA . GLU B 1 208 ? -27.047 -19.734 -3.367 1 91.88 208 GLU B CA 1
ATOM 3828 C C . GLU B 1 208 ? -25.938 -20.219 -2.43 1 91.88 208 GLU B C 1
ATOM 3830 O O . GLU B 1 208 ? -26.094 -20.172 -1.208 1 91.88 208 GLU B O 1
ATOM 3835 N N . GLU B 1 209 ? -24.844 -20.625 -2.967 1 90.38 209 GLU B N 1
ATOM 3836 C CA . GLU B 1 209 ? -23.734 -21.109 -2.166 1 90.38 209 GLU B CA 1
ATOM 3837 C C . GLU B 1 209 ? -23.156 -20 -1.284 1 90.38 209 GLU B C 1
ATOM 3839 O O . GLU B 1 209 ? -22.859 -20.219 -0.112 1 90.38 209 GLU B O 1
ATOM 3844 N N . LEU B 1 210 ? -23.094 -18.828 -1.839 1 91.69 210 LEU B N 1
ATOM 3845 C CA . LEU B 1 210 ? -22.516 -17.719 -1.088 1 91.69 210 LEU B CA 1
ATOM 3846 C C . LEU B 1 210 ? -23.438 -17.281 0.038 1 91.69 210 LEU B C 1
ATOM 3848 O O . LEU B 1 210 ? -22.984 -16.859 1.102 1 91.69 210 LEU B O 1
ATOM 3852 N N . LEU B 1 211 ? -24.703 -17.375 -0.216 1 90.06 211 LEU B N 1
ATOM 3853 C CA . LEU B 1 211 ? -25.641 -17.062 0.843 1 90.06 211 LEU B CA 1
ATOM 3854 C C . LEU B 1 211 ? -25.484 -18.016 2.025 1 90.06 211 LEU B C 1
ATOM 3856 O O . LEU B 1 211 ? -25.562 -17.594 3.182 1 90.06 211 LEU B O 1
ATOM 3860 N N . ILE B 1 212 ? -25.297 -19.25 1.729 1 87.88 212 ILE B N 1
ATOM 3861 C CA . ILE B 1 212 ? -25.078 -20.25 2.77 1 87.88 212 ILE B CA 1
ATOM 3862 C C . ILE B 1 212 ? -23.781 -19.922 3.516 1 87.88 212 ILE B C 1
ATOM 3864 O O . ILE B 1 212 ? -23.734 -19.969 4.746 1 87.88 212 ILE B O 1
ATOM 3868 N N . ASP B 1 213 ? -22.703 -19.578 2.773 1 87.44 213 ASP B N 1
ATOM 3869 C CA . ASP B 1 213 ? -21.422 -19.234 3.383 1 87.44 213 ASP B CA 1
ATOM 3870 C C . ASP B 1 213 ? -21.562 -18 4.277 1 87.44 213 ASP B C 1
ATOM 3872 O O . ASP B 1 213 ? -20.984 -17.938 5.363 1 87.44 213 ASP B O 1
ATOM 3876 N N . MET B 1 214 ? -22.328 -17.047 3.811 1 88.88 214 MET B N 1
ATOM 3877 C CA . MET B 1 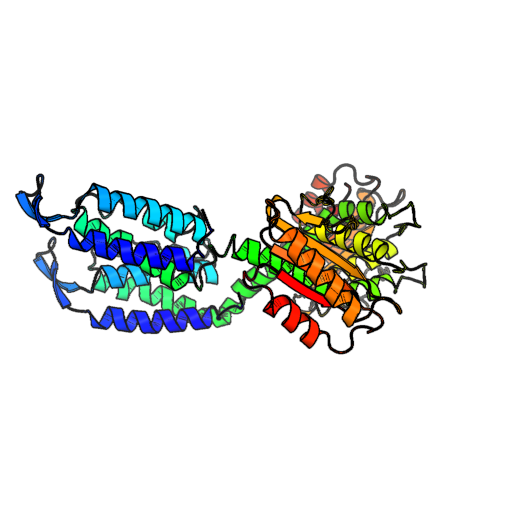214 ? -22.562 -15.836 4.598 1 88.88 214 MET B CA 1
ATOM 3878 C C . MET B 1 214 ? -23.234 -16.172 5.922 1 88.88 214 MET B C 1
ATOM 3880 O O . MET B 1 214 ? -22.859 -15.641 6.969 1 88.88 214 MET B O 1
ATOM 3884 N N . ALA B 1 215 ? -24.156 -17.047 5.863 1 85.94 215 ALA B N 1
ATOM 3885 C CA . ALA B 1 215 ? -24.875 -17.453 7.07 1 85.94 215 ALA B CA 1
ATOM 3886 C C . ALA B 1 215 ? -23.938 -18.219 8.016 1 85.94 215 ALA B C 1
ATOM 3888 O O . ALA B 1 215 ? -24 -18.031 9.234 1 85.94 215 ALA B O 1
ATOM 3889 N N . ARG B 1 216 ? -23.109 -19 7.477 1 83.44 216 ARG B N 1
ATOM 3890 C CA . ARG B 1 216 ? -22.188 -19.828 8.242 1 83.44 216 ARG B CA 1
ATOM 3891 C C . ARG B 1 216 ? -21.203 -18.969 9.023 1 83.44 216 ARG B C 1
ATOM 3893 O O . ARG B 1 216 ? -20.891 -19.266 10.18 1 83.44 216 ARG B O 1
ATOM 3900 N N . TYR B 1 217 ? -20.766 -17.906 8.359 1 85.44 217 TYR B N 1
ATOM 3901 C CA . TYR B 1 217 ? -19.672 -17.156 8.969 1 85.44 217 TYR B CA 1
ATOM 3902 C C . TYR B 1 217 ? -20.203 -15.977 9.781 1 85.44 217 TYR B C 1
ATOM 3904 O O . TYR B 1 217 ? -19.438 -15.305 10.477 1 85.44 217 TYR B O 1
ATOM 3912 N N . ARG B 1 218 ? -21.438 -15.719 9.703 1 81 218 ARG B N 1
ATOM 3913 C CA . ARG B 1 218 ? -22.047 -14.609 10.422 1 81 218 ARG B CA 1
ATOM 3914 C C . ARG B 1 218 ? -21.766 -14.703 11.922 1 81 218 ARG B C 1
ATOM 3916 O O . ARG B 1 218 ? -21.484 -13.695 12.57 1 81 218 ARG B O 1
ATOM 3923 N N . ALA B 1 219 ? -21.766 -15.844 12.477 1 79.19 219 ALA 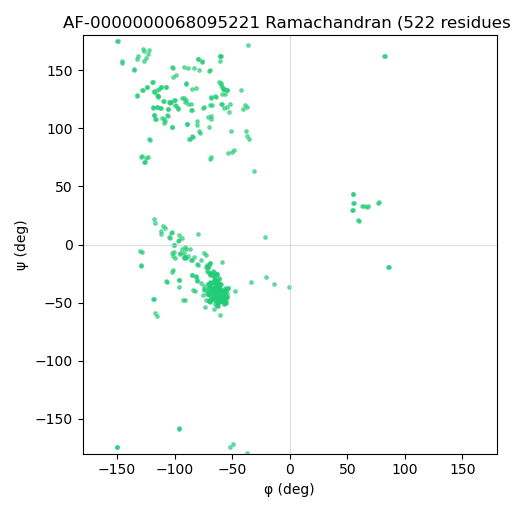B N 1
ATOM 3924 C CA . ALA B 1 219 ? -21.609 -16.016 13.914 1 79.19 219 ALA B CA 1
ATOM 3925 C C . ALA B 1 219 ? -20.203 -16.516 14.258 1 79.19 219 ALA B C 1
ATOM 3927 O O . ALA B 1 219 ? -19.938 -16.859 15.406 1 79.19 219 ALA B O 1
ATOM 3928 N N . HIS B 1 220 ? -19.391 -16.578 13.32 1 81.69 220 HIS B N 1
ATOM 3929 C CA . HIS B 1 220 ? -18.031 -17.094 13.555 1 81.69 220 HIS B CA 1
ATOM 3930 C C . HIS B 1 220 ? -17.234 -16.141 14.43 1 81.69 220 HIS B C 1
ATOM 3932 O O . HIS B 1 220 ? -17.109 -14.953 14.117 1 81.69 220 HIS B O 1
ATOM 3938 N N . PRO B 1 221 ? -16.688 -16.609 15.484 1 83.38 221 PRO B N 1
ATOM 3939 C CA . PRO B 1 221 ? -16.078 -15.75 16.484 1 83.38 221 PRO B CA 1
ATOM 3940 C C . PRO B 1 221 ? -14.836 -15.023 15.961 1 83.38 221 PRO B C 1
ATOM 3942 O O . PRO B 1 221 ? -14.516 -13.93 16.422 1 83.38 221 PRO B O 1
ATOM 3945 N N . ASP B 1 222 ? -14.195 -15.602 15.023 1 85.62 222 ASP B N 1
ATOM 3946 C CA . ASP B 1 222 ? -12.961 -15 14.531 1 85.62 222 ASP B CA 1
ATOM 3947 C C . ASP B 1 222 ? -13.188 -14.281 13.203 1 85.62 222 ASP B C 1
ATOM 3949 O O . ASP B 1 222 ? -12.227 -13.867 12.547 1 85.62 222 ASP B O 1
ATOM 3953 N N . CYS B 1 223 ? -14.414 -14.133 12.867 1 89.19 223 CYS B N 1
ATOM 3954 C CA . CYS B 1 223 ? -14.711 -13.5 11.586 1 89.19 223 CYS B CA 1
ATOM 3955 C C . CYS B 1 223 ? -15.477 -12.195 11.789 1 89.19 223 CYS B C 1
ATOM 3957 O O . CYS B 1 223 ? -16.672 -12.211 12.078 1 89.19 223 CYS B O 1
ATOM 3959 N N . GLU B 1 224 ? -14.82 -11.109 11.57 1 88.25 224 GLU B N 1
ATOM 3960 C CA . GLU B 1 224 ? -15.477 -9.805 11.594 1 88.25 224 GLU B CA 1
ATOM 3961 C C . GLU B 1 224 ? -15.859 -9.359 10.18 1 88.25 224 GLU B C 1
ATOM 3963 O O . GLU B 1 224 ? -16.844 -8.641 10 1 88.25 224 GLU B O 1
ATOM 3968 N N . THR B 1 225 ? -15.047 -9.797 9.227 1 92.38 225 THR B N 1
ATOM 3969 C CA . THR B 1 225 ? -15.305 -9.492 7.82 1 92.38 225 THR B CA 1
ATOM 3970 C C . THR B 1 225 ? -15.172 -10.75 6.965 1 92.38 225 THR B C 1
ATOM 3972 O O . THR B 1 225 ? -14.211 -11.508 7.102 1 92.38 225 THR B O 1
ATOM 3975 N N . LEU B 1 226 ? -16.234 -10.969 6.172 1 93.31 226 LEU B N 1
ATOM 3976 C CA . LEU B 1 226 ? -16.203 -12.062 5.207 1 93.31 226 LEU B CA 1
ATOM 3977 C C . LEU B 1 226 ? -15.984 -11.539 3.793 1 93.31 226 LEU B C 1
ATOM 3979 O O . LEU B 1 226 ? -16.719 -10.664 3.332 1 93.31 226 LEU B O 1
ATOM 3983 N N . VAL B 1 227 ? -14.914 -12.031 3.16 1 95.75 227 VAL B N 1
ATOM 3984 C CA . VAL B 1 227 ? -14.688 -11.727 1.752 1 95.75 227 VAL B CA 1
ATOM 3985 C C . VAL B 1 227 ? -15 -12.953 0.901 1 95.75 227 VAL B C 1
ATOM 3987 O O . VAL B 1 227 ? -14.359 -14 1.053 1 95.75 227 VAL B O 1
ATOM 3990 N N . CYS B 1 228 ? -15.992 -12.852 0.038 1 95.31 228 CYS B N 1
ATOM 3991 C CA . CYS B 1 228 ? -16.312 -13.898 -0.926 1 95.31 228 CYS B CA 1
ATOM 3992 C C . CYS B 1 228 ? -15.688 -13.602 -2.283 1 95.31 228 CYS B C 1
ATOM 3994 O O . CYS B 1 228 ? -16.047 -12.625 -2.938 1 95.31 228 CYS B O 1
ATOM 3996 N N . PHE B 1 229 ? -14.836 -14.461 -2.668 1 97.12 229 PHE B N 1
ATOM 3997 C CA . PHE B 1 229 ? -14.141 -14.281 -3.939 1 97.12 229 PHE B CA 1
ATOM 3998 C C . PHE B 1 229 ? -14.609 -15.32 -4.957 1 97.12 229 PHE B C 1
ATOM 4000 O O . PHE B 1 229 ? -14.5 -16.516 -4.715 1 97.12 229 PHE B O 1
ATOM 4007 N N . VAL B 1 230 ? -15.086 -14.812 -6.098 1 96.69 230 VAL B N 1
ATOM 4008 C CA . VAL B 1 230 ? -15.477 -15.68 -7.203 1 96.69 230 VAL B CA 1
ATOM 4009 C C . VAL B 1 230 ? -14.609 -15.383 -8.422 1 96.69 230 VAL B C 1
ATOM 4011 O O . VAL B 1 230 ? -14.68 -14.289 -8.992 1 96.69 230 VAL B O 1
ATOM 4014 N N . TYR B 1 231 ? -13.773 -16.312 -8.773 1 97.5 231 TYR B N 1
ATOM 4015 C CA . TYR B 1 231 ? -13.047 -16.234 -10.031 1 97.5 231 TYR B CA 1
ATOM 4016 C C . TYR B 1 231 ? -13.875 -16.797 -11.18 1 97.5 231 TYR B C 1
ATOM 4018 O O . TYR B 1 231 ? -14.227 -17.984 -11.18 1 97.5 231 TYR B O 1
ATOM 4026 N N . ASP B 1 232 ? -14.203 -15.945 -12.109 1 97.31 232 ASP B N 1
ATOM 4027 C CA . ASP B 1 232 ? -15.094 -16.297 -13.211 1 97.31 232 ASP B CA 1
ATOM 4028 C C . ASP B 1 232 ? -14.453 -15.977 -14.562 1 97.31 232 ASP B C 1
ATOM 4030 O O . ASP B 1 232 ? -14.961 -15.141 -15.312 1 97.31 232 ASP B O 1
ATOM 4034 N N . PRO B 1 233 ? -13.453 -16.766 -14.922 1 95.25 233 PRO B N 1
ATOM 4035 C CA . PRO B 1 233 ? -12.703 -16.438 -16.141 1 95.25 233 PRO B CA 1
ATOM 4036 C C . PRO B 1 233 ? -13.516 -16.672 -17.406 1 95.25 233 PRO B C 1
ATOM 4038 O O . PRO B 1 233 ? -13.25 -16.047 -18.438 1 95.25 233 PRO B O 1
ATOM 4041 N N . GLU B 1 234 ? -14.539 -17.422 -17.375 1 94.62 234 GLU B N 1
ATOM 4042 C CA . GLU B 1 234 ? -15.32 -17.734 -18.562 1 94.62 234 GLU B CA 1
ATOM 4043 C C . GLU B 1 234 ? -16.594 -16.891 -18.625 1 94.62 234 GLU B C 1
ATOM 4045 O O . GLU B 1 234 ? -17.344 -16.969 -19.594 1 94.62 234 GLU B O 1
ATOM 4050 N N . GLY B 1 235 ? -16.859 -16.156 -17.609 1 95.06 235 GLY B N 1
ATOM 4051 C CA . GLY B 1 235 ? -17.984 -15.242 -17.625 1 95.06 235 GLY B CA 1
ATOM 4052 C C . GLY B 1 235 ? -19.312 -15.938 -17.422 1 95.06 235 GLY B C 1
ATOM 4053 O O . GLY B 1 235 ? -20.312 -15.578 -18.047 1 95.06 235 GLY B O 1
ATOM 4054 N N . TRP B 1 236 ? -19.344 -16.906 -16.625 1 94.62 236 TRP B N 1
ATOM 4055 C CA . TRP B 1 236 ? -20.562 -17.641 -16.359 1 94.62 236 TRP B CA 1
ATOM 4056 C C . TRP B 1 236 ? -21.531 -16.797 -15.523 1 94.62 236 TRP B C 1
ATOM 4058 O O . TRP B 1 236 ? -22.719 -17.094 -15.445 1 94.62 236 TRP B O 1
ATOM 4068 N N . VAL B 1 237 ? -21.031 -15.828 -14.805 1 95.06 237 VAL B N 1
ATOM 4069 C CA . VAL B 1 237 ? -21.859 -14.852 -14.102 1 95.06 237 VAL B CA 1
ATOM 4070 C C . VAL B 1 237 ? -22.141 -13.664 -15.016 1 95.06 237 VAL B C 1
ATOM 4072 O O . VAL B 1 237 ? -21.312 -12.758 -15.141 1 95.06 237 VAL B O 1
ATOM 4075 N N . THR B 1 238 ? -23.312 -13.57 -15.562 1 91.81 238 THR B N 1
ATOM 4076 C CA . THR B 1 238 ? -23.625 -12.633 -16.625 1 91.81 238 THR B CA 1
ATOM 4077 C C . THR B 1 238 ? -23.75 -11.211 -16.094 1 91.81 238 THR B C 1
ATOM 4079 O O . THR B 1 238 ? -23.375 -10.258 -16.766 1 91.81 238 THR B O 1
ATOM 4082 N N . ASN B 1 239 ? -24.281 -11.031 -14.898 1 92.69 239 ASN B N 1
ATOM 4083 C CA . ASN B 1 239 ? -24.438 -9.727 -14.258 1 92.69 239 ASN B CA 1
ATOM 4084 C C . ASN B 1 239 ? -23.781 -9.695 -12.883 1 92.69 239 ASN B C 1
ATOM 4086 O O . ASN B 1 239 ? -24.453 -9.641 -11.859 1 92.69 239 ASN B O 1
ATOM 4090 N N . PRO B 1 240 ? -22.453 -9.625 -12.953 1 93.88 240 PRO B N 1
ATOM 4091 C CA . PRO B 1 240 ? -21.734 -9.688 -11.688 1 93.88 240 PRO B CA 1
ATOM 4092 C C . PRO B 1 240 ? -22.141 -8.578 -10.719 1 93.88 240 PRO B C 1
ATOM 4094 O O . PRO B 1 240 ? -22.281 -8.82 -9.516 1 93.88 240 PRO B O 1
ATOM 4097 N N . LYS B 1 241 ? -22.297 -7.402 -11.219 1 93.12 241 LYS B N 1
ATOM 4098 C CA . LYS B 1 241 ? -22.656 -6.285 -10.352 1 93.12 241 LYS B CA 1
ATOM 4099 C C . LYS B 1 241 ? -23.984 -6.551 -9.641 1 93.12 241 LYS B C 1
ATOM 4101 O O . LYS B 1 241 ? -24.125 -6.242 -8.461 1 93.12 241 LYS B O 1
ATOM 4106 N N . GLY B 1 242 ? -24.938 -7.023 -10.375 1 93 242 GLY B N 1
ATOM 4107 C CA . GLY B 1 242 ? -26.219 -7.375 -9.773 1 93 242 GLY B CA 1
ATOM 4108 C C . GLY B 1 242 ? -26.094 -8.406 -8.672 1 93 242 GLY B C 1
ATOM 4109 O O . GLY B 1 242 ? -26.719 -8.273 -7.617 1 93 242 GLY B O 1
ATOM 4110 N N . VAL B 1 243 ? -25.328 -9.438 -8.914 1 93.5 243 VAL B N 1
ATOM 4111 C CA . VAL B 1 243 ? -25.109 -10.492 -7.934 1 93.5 243 VAL B CA 1
ATOM 4112 C C . VAL B 1 243 ? -24.469 -9.906 -6.68 1 93.5 243 VAL B C 1
ATOM 4114 O O . VAL B 1 243 ? -24.891 -10.195 -5.559 1 93.5 243 VAL B O 1
ATOM 4117 N N . ILE B 1 244 ? -23.469 -9.047 -6.859 1 94.25 244 ILE B N 1
ATOM 4118 C CA . ILE B 1 244 ? -22.75 -8.414 -5.758 1 94.25 244 ILE B CA 1
ATOM 4119 C C . ILE B 1 244 ? -23.719 -7.57 -4.93 1 94.25 244 ILE B C 1
ATOM 4121 O O . ILE B 1 244 ? -23.781 -7.699 -3.705 1 94.25 244 ILE B O 1
ATOM 4125 N N . ASP B 1 245 ? -24.484 -6.762 -5.594 1 91.62 245 ASP B N 1
ATOM 4126 C CA . ASP B 1 245 ? -25.422 -5.883 -4.91 1 91.62 245 ASP B CA 1
ATOM 4127 C C . ASP B 1 245 ? -26.453 -6.688 -4.109 1 91.62 245 ASP B C 1
ATOM 4129 O O . ASP B 1 245 ? -26.797 -6.32 -2.982 1 91.62 245 ASP B O 1
ATOM 4133 N N . ASP B 1 246 ? -26.906 -7.754 -4.668 1 91.81 246 ASP B N 1
ATOM 4134 C CA . ASP B 1 246 ? -27.891 -8.602 -4.008 1 91.81 246 ASP B CA 1
ATOM 4135 C C . ASP B 1 246 ? -27.312 -9.227 -2.738 1 91.81 246 ASP B C 1
ATOM 4137 O O . ASP B 1 246 ? -27.953 -9.195 -1.685 1 91.81 246 ASP B O 1
ATOM 4141 N N . LEU B 1 247 ? -26.188 -9.742 -2.854 1 92.69 247 LEU B N 1
ATOM 4142 C CA . LEU B 1 247 ? -25.578 -10.445 -1.729 1 92.69 247 LEU B CA 1
ATOM 4143 C C . LEU B 1 247 ? -25.172 -9.461 -0.633 1 92.69 247 LEU B C 1
ATOM 4145 O O . LEU B 1 247 ? -25.469 -9.68 0.542 1 92.69 247 LEU B O 1
ATOM 4149 N N . GLU B 1 248 ? -24.484 -8.406 -1.025 1 91.75 248 GLU B N 1
ATOM 4150 C CA . GLU B 1 248 ? -24.047 -7.43 -0.032 1 91.75 248 GLU B CA 1
ATOM 4151 C C . GLU B 1 248 ? -25.219 -6.656 0.546 1 91.75 248 GLU B C 1
ATOM 4153 O O . GLU B 1 248 ? -25.188 -6.242 1.707 1 91.75 248 GLU B O 1
ATOM 4158 N N . GLY B 1 249 ? -26.172 -6.473 -0.314 1 88.69 249 GLY B N 1
ATOM 4159 C CA . GLY B 1 249 ? -27.375 -5.816 0.151 1 88.69 249 GLY B CA 1
ATOM 4160 C C . GLY B 1 249 ? -28.109 -6.605 1.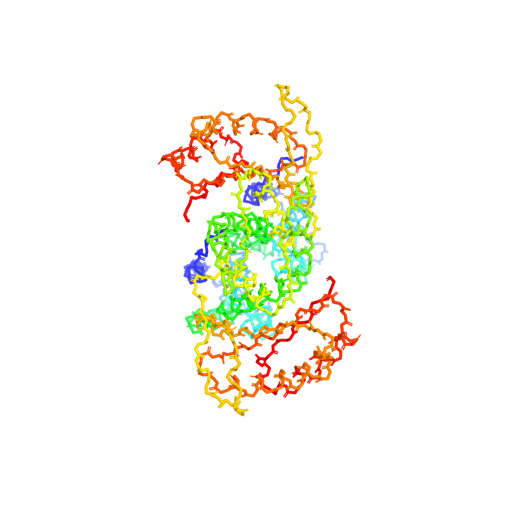222 1 88.69 249 GLY B C 1
ATOM 4161 O O . GLY B 1 249 ? -28.766 -6.023 2.092 1 88.69 249 GLY B O 1
ATOM 4162 N N . LYS B 1 250 ? -28.047 -7.844 1.2 1 84.44 250 LYS B N 1
ATOM 4163 C CA . LYS B 1 250 ? -28.734 -8.727 2.141 1 84.44 250 LYS B CA 1
ATOM 4164 C C . LYS B 1 250 ? -27.969 -8.828 3.459 1 84.44 250 LYS B C 1
ATOM 4166 O O . LYS B 1 250 ? -28.5 -9.328 4.453 1 84.44 250 LYS B O 1
ATOM 4171 N N . ASP B 1 251 ? -26.75 -8.422 3.373 1 83.12 251 ASP B N 1
ATOM 4172 C CA . ASP B 1 251 ? -25.922 -8.422 4.578 1 83.12 251 ASP B CA 1
ATOM 4173 C C . ASP B 1 251 ? -26.234 -7.211 5.453 1 83.12 251 ASP B C 1
ATOM 4175 O O . ASP B 1 251 ? -25.641 -6.145 5.273 1 83.12 251 ASP B O 1
ATOM 4179 N N . THR B 1 252 ? -27.016 -7.32 6.418 1 75.81 252 THR B N 1
ATOM 4180 C CA . THR B 1 252 ? -27.516 -6.234 7.258 1 75.81 252 THR B CA 1
ATOM 4181 C C . THR B 1 252 ? -26.391 -5.672 8.125 1 75.81 252 THR B C 1
ATOM 4183 O O . THR B 1 252 ? -26.438 -4.504 8.516 1 75.81 252 THR B O 1
ATOM 4186 N N . GLU B 1 253 ? -25.453 -6.453 8.398 1 75.19 253 GLU B N 1
ATOM 4187 C CA . GLU B 1 253 ? -24.391 -6.02 9.289 1 75.19 253 GLU B CA 1
ATOM 4188 C C . GLU B 1 253 ? -23.234 -5.398 8.5 1 75.19 253 GLU B C 1
ATOM 4190 O O . GLU B 1 253 ? -22.344 -4.781 9.078 1 75.19 253 GLU B O 1
ATOM 4195 N N . GLY B 1 254 ? -23.25 -5.523 7.238 1 78.75 254 GLY B N 1
ATOM 4196 C CA . GLY B 1 254 ? -22.203 -4.949 6.395 1 78.75 254 GLY B CA 1
ATOM 4197 C C . GLY B 1 254 ? -20.859 -5.602 6.582 1 78.75 254 GLY B C 1
ATOM 4198 O O . GLY B 1 254 ? -19.812 -4.945 6.449 1 78.75 254 GLY B O 1
ATOM 4199 N N . LYS B 1 255 ? -20.906 -6.855 6.867 1 86.5 255 LYS B N 1
ATOM 4200 C CA . LYS B 1 255 ? -19.672 -7.566 7.211 1 86.5 255 LYS B CA 1
ATOM 4201 C C . LYS B 1 255 ? -19.156 -8.367 6.02 1 86.5 255 LYS B C 1
ATOM 4203 O O . LYS B 1 255 ? -18.094 -9 6.105 1 86.5 255 LYS B O 1
ATOM 4208 N N . THR B 1 256 ? -19.875 -8.297 4.918 1 92.75 256 THR B N 1
ATOM 4209 C CA . THR B 1 256 ? -19.5 -9.141 3.785 1 92.75 256 THR B CA 1
ATOM 4210 C C . THR B 1 256 ? -19.109 -8.289 2.578 1 92.75 256 THR B C 1
ATOM 4212 O O . THR B 1 256 ? -19.781 -7.297 2.277 1 92.75 256 THR B O 1
ATOM 4215 N N . ARG B 1 257 ? -18 -8.594 1.97 1 94.5 257 ARG B N 1
ATOM 4216 C CA . ARG B 1 257 ? -17.594 -8.055 0.675 1 94.5 257 ARG B CA 1
ATOM 4217 C C . ARG B 1 257 ? -17.531 -9.164 -0.375 1 94.5 257 ARG B C 1
ATOM 4219 O O . ARG B 1 257 ? -17.047 -10.266 -0.095 1 94.5 257 ARG B O 1
ATOM 4226 N N . VAL B 1 258 ? -18.125 -8.883 -1.546 1 95.94 258 VAL B N 1
ATOM 4227 C CA . VAL B 1 258 ? -18.125 -9.867 -2.625 1 95.94 258 VAL B CA 1
ATOM 4228 C C . VAL B 1 258 ? -17.297 -9.344 -3.801 1 95.94 258 VAL B C 1
ATOM 4230 O O . VAL B 1 258 ? -17.453 -8.195 -4.219 1 95.94 258 VAL B O 1
ATOM 4233 N N . VAL B 1 259 ? -16.359 -10.148 -4.25 1 97 259 VAL B N 1
ATOM 4234 C CA . VAL B 1 259 ? -15.555 -9.844 -5.426 1 97 259 VAL B CA 1
ATOM 4235 C C . VAL B 1 259 ? -15.781 -10.906 -6.496 1 97 259 VAL B C 1
ATOM 4237 O O . VAL B 1 259 ? -15.555 -12.094 -6.258 1 97 259 VAL B O 1
ATOM 4240 N N . ILE B 1 260 ? -16.281 -10.555 -7.621 1 97.31 260 ILE B N 1
ATOM 4241 C CA . ILE B 1 260 ? -16.375 -11.422 -8.789 1 97.31 260 ILE B CA 1
ATOM 4242 C C . ILE B 1 260 ? -15.414 -10.93 -9.875 1 97.31 260 ILE B C 1
ATOM 4244 O O . ILE B 1 260 ? -15.617 -9.859 -10.445 1 97.31 260 ILE B O 1
ATOM 4248 N N . ALA B 1 261 ? -14.367 -11.688 -10.094 1 97.12 261 ALA B N 1
ATOM 4249 C CA . ALA B 1 261 ? -13.328 -11.281 -11.031 1 97.12 261 ALA B CA 1
ATOM 4250 C C . ALA B 1 261 ? -13.43 -12.055 -12.336 1 97.12 261 ALA B C 1
ATOM 4252 O O . ALA B 1 261 ? -13.352 -13.289 -12.344 1 97.12 261 ALA B O 1
ATOM 4253 N N . GLN B 1 262 ? -13.586 -11.477 -13.516 1 93.44 262 GLN B N 1
ATOM 4254 C CA . GLN B 1 262 ? -13.812 -12.141 -14.805 1 93.44 262 GLN B CA 1
ATOM 4255 C C . GLN B 1 262 ? -12.68 -11.844 -15.773 1 93.44 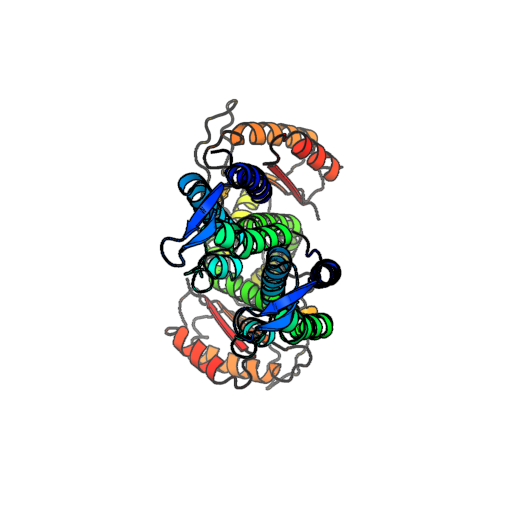262 GLN B C 1
ATOM 4257 O O . GLN B 1 262 ? -12.25 -12.719 -16.531 1 93.44 262 GLN B O 1
ATOM 4262 N N . PHE B 1 263 ? -12.305 -10.414 -15.828 1 82.19 263 PHE B N 1
ATOM 4263 C CA . PHE B 1 263 ? -11.336 -10.031 -16.844 1 82.19 263 PHE B CA 1
ATOM 4264 C C . PHE B 1 263 ? -10.219 -9.18 -16.234 1 82.19 263 PHE B C 1
ATOM 4266 O O . PHE B 1 263 ? -10.414 -8.539 -15.211 1 82.19 263 PHE B O 1
#